Protein AF-A0A1B7TES8-F1 (afdb_monomer)

Solvent-accessible surface area (backbone atoms only — not comparable to full-atom values): 41054 Å² total; per-residue (Å²): 135,92,71,87,76,66,84,85,71,64,85,76,78,82,78,62,68,74,73,67,55,75,81,80,82,61,78,81,83,40,52,77,51,71,81,50,49,72,92,57,89,80,53,61,66,62,55,51,44,50,48,34,42,73,76,54,39,88,82,50,77,78,58,69,74,48,44,37,66,62,49,51,51,50,48,39,70,66,60,83,49,76,88,67,49,51,67,64,55,52,52,52,48,52,53,53,49,53,56,48,54,59,27,48,58,93,86,58,64,58,62,75,69,38,67,64,38,57,58,47,51,33,39,43,52,50,43,51,54,49,50,39,36,50,53,43,53,55,55,58,73,42,90,87,52,49,70,68,55,39,37,50,34,32,33,50,35,43,14,48,44,46,47,54,58,76,42,32,70,76,53,50,47,98,79,63,83,82,60,60,67,69,74,36,67,71,45,42,55,48,51,35,49,51,40,49,40,54,32,46,45,44,50,51,50,53,53,61,65,69,30,84,85,47,90,75,62,32,59,60,51,12,16,36,26,36,35,44,15,55,64,56,62,38,57,68,62,52,50,52,48,54,50,50,53,50,52,53,44,63,75,52,58,90,49,80,72,67,78,66,37,69,75,60,61,50,47,59,51,48,50,53,51,50,45,54,51,44,26,56,48,24,42,53,50,14,51,52,26,41,34,48,26,33,44,73,75,64,72,36,54,15,63,38,48,26,54,48,51,28,35,70,76,61,54,87,73,58,77,90,39,70,62,54,46,50,50,52,53,51,51,53,50,52,43,53,52,45,48,51,47,20,77,76,74,66,69,54,73,63,67,78,87,62,70,60,43,62,62,55,45,64,77,70,53,65,66,40,87,84,80,78,62,66,59,47,66,63,61,54,47,56,55,76,71,33,67,68,60,45,53,48,50,45,59,49,39,68,85,54,57,37,42,70,54,53,57,55,47,51,50,48,53,49,56,50,51,53,51,42,48,54,54,50,51,50,52,53,49,56,46,48,52,50,52,48,54,38,59,76,67,38,45,68,68,68,47,38,88,85,53,72,72,89,56,102,63,79,81,62,59,65,58,58,22,45,61,45,69,73,38,93,63,59,53,55,73,59,53,48,53,52,52,54,49,54,50,53,55,51,52,62,72,52,68,80,56,85,48,74,70,38,46,51,51,46,51,53,48,55,53,50,55,54,49,54,52,52,55,56,50,62,44,57,78,34,41,70,49,43,57,34,42,68,34,60,76,60,38,50,55,53,50,53,63,46,54,71,71,60,61,94,76,90,80,86,91,76,95,69,88,62,81,57,57,63,53,37,53,52,50,40,56,53,50,52,50,51,53,49,51,48,51,55,50,54,55,52,52,56,65,64,38,91,88,64,76,51,76,69,57,52,54,49,50,50,53,54,52,51,50,54,54,74,75,42,90,50,68,69,64,42,52,53,49,45,52,52,52,53,47,62,76,44,38,67,63,54,51,52,50,54,51,47,55,51,50,48,54,53,52,50,55,52,48,55,51,49,51,52,53,51,53,62,59,58,69,76,76,75,85,83,86,73,90,80,49,53,72,58,51,50,50,53,48,49,48,51,53,22,51,52,44,50,52,53,43,50,54,54,50,53,51,53,54,49,50,53,54,54,48,64,68,46,44,80,78,73,107

Structure (mmCIF, N/CA/C/O backbone):
data_AF-A0A1B7TES8-F1
#
_entry.id   AF-A0A1B7TES8-F1
#
loop_
_atom_site.group_PDB
_atom_site.id
_atom_site.type_symbol
_atom_site.label_atom_id
_atom_site.label_alt_id
_atom_site.label_comp_id
_atom_site.label_asym_id
_atom_site.label_entity_id
_atom_site.label_seq_id
_atom_site.pdbx_PDB_ins_code
_atom_site.Cartn_x
_atom_site.Cartn_y
_atom_site.Cartn_z
_atom_site.occupancy
_atom_site.B_iso_or_equiv
_atom_site.auth_seq_id
_atom_site.auth_comp_id
_atom_site.auth_asym_id
_atom_site.auth_atom_id
_atom_site.pdbx_PDB_model_num
ATOM 1 N N . MET A 1 1 ? 33.633 39.634 -35.019 1.00 34.09 1 MET A N 1
ATOM 2 C CA . MET A 1 1 ? 33.497 39.449 -36.475 1.00 34.09 1 MET A CA 1
ATOM 3 C C . MET A 1 1 ? 32.584 38.264 -36.658 1.00 34.09 1 MET A C 1
ATOM 5 O O . MET A 1 1 ? 33.032 37.128 -36.589 1.00 34.09 1 MET A O 1
ATOM 9 N N . ASP A 1 2 ? 31.298 38.574 -36.759 1.00 34.75 2 ASP A N 1
ATOM 10 C CA . ASP A 1 2 ? 30.252 37.654 -37.170 1.00 34.75 2 ASP A CA 1
ATOM 11 C C . ASP A 1 2 ? 30.503 37.280 -38.630 1.00 34.75 2 ASP A C 1
ATOM 13 O O . ASP A 1 2 ? 30.483 38.150 -39.497 1.00 34.75 2 ASP A O 1
ATOM 17 N N . ASN A 1 3 ? 30.805 36.011 -38.885 1.00 27.78 3 ASN A N 1
ATOM 18 C CA . ASN A 1 3 ? 30.785 35.420 -40.216 1.00 27.78 3 ASN A CA 1
ATOM 19 C C . ASN A 1 3 ? 30.433 33.936 -40.077 1.00 27.78 3 ASN A C 1
ATOM 21 O O . ASN A 1 3 ? 31.272 33.111 -39.733 1.00 27.78 3 ASN A O 1
ATOM 25 N N . ILE A 1 4 ? 29.144 33.659 -40.273 1.00 34.12 4 ILE A N 1
ATOM 26 C CA . ILE A 1 4 ? 28.630 32.699 -41.257 1.00 34.12 4 ILE A CA 1
ATOM 27 C C . ILE A 1 4 ? 29.514 31.451 -41.422 1.00 34.12 4 ILE A C 1
ATOM 29 O O . ILE A 1 4 ? 30.355 31.367 -42.314 1.00 34.12 4 ILE A O 1
ATOM 33 N N . LEU A 1 5 ? 29.260 30.453 -40.580 1.00 29.84 5 LEU A N 1
ATOM 34 C CA . LEU A 1 5 ? 29.119 29.091 -41.077 1.00 29.84 5 LEU A CA 1
ATOM 35 C C . LEU A 1 5 ? 27.615 28.884 -41.227 1.00 29.84 5 LEU A C 1
ATOM 37 O O . LEU A 1 5 ? 26.890 28.942 -40.236 1.00 29.84 5 LEU A O 1
ATOM 41 N N . ASP A 1 6 ? 27.160 28.746 -42.469 1.00 32.66 6 ASP A N 1
ATOM 42 C CA . ASP A 1 6 ? 25.782 28.398 -42.797 1.00 32.66 6 ASP A CA 1
ATOM 43 C C . ASP A 1 6 ? 25.320 27.205 -41.947 1.00 32.66 6 ASP A C 1
ATOM 45 O O . ASP A 1 6 ? 25.925 26.128 -41.982 1.00 32.66 6 ASP A O 1
ATOM 49 N N . ASP A 1 7 ? 24.207 27.384 -41.231 1.00 36.84 7 ASP A N 1
ATOM 50 C CA . ASP A 1 7 ? 23.486 26.323 -40.512 1.00 36.84 7 ASP A CA 1
ATOM 51 C C . ASP A 1 7 ? 23.050 25.163 -41.449 1.00 36.84 7 ASP A C 1
ATOM 53 O O . ASP A 1 7 ? 22.621 24.112 -40.978 1.00 36.84 7 ASP A O 1
ATOM 57 N N . GLU A 1 8 ? 23.192 25.308 -42.774 1.00 32.81 8 GLU A N 1
ATOM 58 C CA . GLU A 1 8 ? 22.795 24.321 -43.789 1.00 32.81 8 GLU A CA 1
ATOM 59 C C . GLU A 1 8 ? 23.823 23.198 -44.052 1.00 32.81 8 GLU A C 1
ATOM 61 O O . GLU A 1 8 ? 23.482 22.215 -44.706 1.00 32.81 8 GLU A O 1
ATOM 66 N N . ASN A 1 9 ? 25.051 23.277 -43.516 1.00 38.53 9 ASN A N 1
ATOM 67 C CA . ASN A 1 9 ? 26.068 22.210 -43.638 1.00 38.53 9 ASN A CA 1
ATOM 68 C C . ASN A 1 9 ? 26.346 21.462 -42.322 1.00 38.53 9 ASN A C 1
ATOM 70 O O . ASN A 1 9 ? 27.368 20.783 -42.180 1.00 38.53 9 ASN A O 1
ATOM 74 N N . LEU A 1 10 ? 25.440 21.549 -41.346 1.00 48.38 10 LEU A N 1
ATOM 75 C CA . LEU A 1 10 ? 25.469 20.659 -40.190 1.00 48.38 10 LEU A CA 1
ATOM 76 C C . LEU A 1 10 ? 25.347 19.210 -40.679 1.00 48.38 10 LEU A C 1
ATOM 78 O O . LEU A 1 10 ? 24.405 18.860 -41.383 1.00 48.38 10 LEU A O 1
ATOM 82 N N . ILE A 1 11 ? 26.320 18.367 -40.317 1.00 52.12 11 ILE A N 1
ATOM 83 C CA . ILE A 1 11 ? 26.321 16.930 -40.612 1.00 52.12 11 ILE A CA 1
ATOM 84 C C . ILE A 1 11 ? 25.065 16.325 -39.964 1.00 52.12 11 ILE A C 1
ATOM 86 O O . ILE A 1 11 ? 25.053 15.978 -38.780 1.00 52.12 11 ILE A O 1
ATOM 90 N N . GLU A 1 12 ? 23.972 16.251 -40.723 1.00 53.84 12 GLU A N 1
ATOM 91 C CA . GLU A 1 12 ? 22.718 15.689 -40.243 1.00 53.84 12 GLU A CA 1
ATOM 92 C C . GLU A 1 12 ? 22.867 14.174 -40.126 1.00 53.84 12 GLU A C 1
ATOM 94 O O . GLU A 1 12 ? 22.987 13.436 -41.113 1.00 53.84 12 GLU A O 1
ATOM 99 N N . LEU A 1 13 ? 22.833 13.690 -38.886 1.00 55.66 13 LEU A N 1
ATOM 100 C CA . LEU A 1 13 ? 22.710 12.270 -38.626 1.00 55.66 13 LEU A CA 1
ATOM 101 C C . LEU A 1 13 ? 21.292 11.837 -39.001 1.00 55.66 13 LEU A C 1
ATOM 103 O O . LEU A 1 13 ? 20.341 12.056 -38.251 1.00 55.66 13 LEU A O 1
ATOM 107 N N . LYS A 1 14 ? 21.140 11.209 -40.168 1.00 58.28 14 LYS A N 1
ATOM 108 C CA . LYS A 1 14 ? 19.903 10.501 -40.509 1.00 58.28 14 LYS A CA 1
ATOM 109 C C . LYS A 1 14 ? 19.764 9.306 -39.582 1.00 58.28 14 LYS A C 1
ATOM 111 O O . LYS A 1 14 ? 20.496 8.328 -39.729 1.00 58.28 14 LYS A O 1
ATOM 116 N N . ILE A 1 15 ? 18.851 9.422 -38.624 1.00 57.47 15 ILE A N 1
ATOM 117 C CA . ILE A 1 15 ? 18.601 8.369 -37.652 1.00 57.47 15 ILE A CA 1
ATOM 118 C C . ILE A 1 15 ? 17.765 7.272 -38.318 1.00 57.47 15 ILE A C 1
ATOM 120 O O . ILE A 1 15 ? 16.721 7.590 -38.886 1.00 57.47 15 ILE A O 1
ATOM 124 N N . PRO A 1 16 ? 18.218 6.012 -38.293 1.00 54.25 16 PRO A N 1
ATOM 125 C CA . PRO A 1 16 ? 17.498 4.890 -38.878 1.00 54.25 16 PRO A CA 1
ATOM 126 C C . PRO A 1 16 ? 16.194 4.529 -38.142 1.00 54.25 16 PRO A C 1
ATOM 128 O O . PRO A 1 16 ? 16.016 4.870 -36.970 1.00 54.25 16 PRO A O 1
ATOM 131 N N . ASP A 1 17 ? 15.301 3.789 -38.805 1.00 56.22 17 ASP A N 1
ATOM 132 C CA . ASP A 1 17 ? 13.969 3.455 -38.281 1.00 56.22 17 ASP A CA 1
ATOM 133 C C . ASP A 1 17 ? 13.992 2.321 -37.233 1.00 56.22 17 ASP A C 1
ATOM 135 O O . ASP A 1 17 ? 13.194 2.351 -36.288 1.00 56.22 17 ASP A O 1
ATOM 139 N N . VAL A 1 18 ? 14.919 1.347 -37.313 1.00 56.44 18 VAL A N 1
ATOM 140 C CA . VAL A 1 18 ? 14.967 0.213 -36.351 1.00 56.44 18 VAL A CA 1
ATOM 141 C C . VAL A 1 18 ? 15.334 0.678 -34.937 1.00 56.44 18 VAL A C 1
ATOM 143 O O . VAL A 1 18 ? 14.870 0.101 -33.949 1.00 56.44 18 VAL A O 1
ATOM 146 N N . ALA A 1 19 ? 16.073 1.784 -34.816 1.00 60.19 19 ALA A N 1
ATOM 147 C CA . ALA A 1 19 ? 16.393 2.434 -33.545 1.00 60.19 19 ALA A CA 1
ATOM 148 C C . ALA A 1 19 ? 15.153 2.759 -32.704 1.00 60.19 19 ALA A C 1
ATOM 150 O O . ALA A 1 19 ? 15.175 2.640 -31.478 1.00 60.19 19 ALA A O 1
ATOM 151 N N . TYR A 1 20 ? 14.057 3.114 -33.375 1.00 67.75 20 TYR A N 1
ATOM 152 C CA . TYR A 1 20 ? 12.813 3.557 -32.759 1.00 67.75 20 TYR A CA 1
ATOM 153 C C . TYR A 1 20 ? 11.679 2.538 -32.857 1.00 67.75 20 TYR A C 1
ATOM 155 O O . TYR A 1 20 ? 10.581 2.803 -32.359 1.00 67.75 20 TYR A O 1
ATOM 163 N N . LYS A 1 21 ? 11.925 1.367 -33.464 1.00 79.38 21 LYS A N 1
ATOM 164 C CA . LYS A 1 21 ? 10.984 0.247 -33.405 1.00 79.38 21 LYS A CA 1
ATOM 165 C C . LYS A 1 21 ? 10.832 -0.153 -31.937 1.00 79.38 21 LYS A C 1
ATOM 167 O O . LYS A 1 21 ? 11.808 -0.534 -31.288 1.00 79.38 21 LYS A O 1
ATOM 172 N N . ILE A 1 22 ? 9.619 -0.022 -31.406 1.00 83.81 22 ILE A N 1
ATOM 173 C CA . ILE A 1 22 ? 9.280 -0.506 -30.065 1.00 83.81 22 ILE A CA 1
ATOM 174 C C . ILE A 1 22 ? 9.494 -2.021 -30.048 1.00 83.81 22 ILE A C 1
ATOM 176 O O . ILE A 1 22 ? 9.061 -2.717 -30.969 1.00 83.81 22 ILE A O 1
ATOM 180 N N . LEU A 1 23 ? 10.173 -2.528 -29.017 1.00 85.56 23 LEU A N 1
ATOM 181 C CA . LEU A 1 23 ? 10.347 -3.967 -28.841 1.00 85.56 23 LEU A CA 1
ATOM 182 C C . LEU A 1 23 ? 8.972 -4.596 -28.644 1.00 85.56 23 LEU A C 1
ATOM 184 O O . LEU A 1 23 ? 8.277 -4.239 -27.707 1.00 85.56 23 LEU A O 1
ATOM 188 N N . ASN A 1 24 ? 8.562 -5.537 -29.487 1.00 81.19 24 ASN A N 1
ATOM 189 C CA . ASN A 1 24 ? 7.365 -6.303 -29.176 1.00 81.19 24 ASN A CA 1
ATOM 190 C C . ASN A 1 24 ? 7.710 -7.301 -28.066 1.00 81.19 24 ASN A C 1
ATOM 192 O O . ASN A 1 24 ? 8.562 -8.167 -28.236 1.00 81.19 24 ASN A O 1
ATOM 196 N N . LEU A 1 25 ? 7.071 -7.166 -26.905 1.00 78.44 25 LEU A N 1
ATOM 197 C CA . LEU A 1 25 ? 7.266 -8.090 -25.785 1.00 78.44 25 LEU A CA 1
ATOM 198 C C . LEU A 1 25 ? 6.390 -9.346 -25.902 1.00 78.44 25 LEU A C 1
ATOM 200 O O . LEU A 1 25 ? 6.527 -10.254 -25.082 1.00 78.44 25 LEU A O 1
ATOM 204 N N . HIS A 1 26 ? 5.488 -9.395 -26.891 1.00 70.31 26 HIS A N 1
ATOM 205 C CA . HIS A 1 26 ? 4.545 -10.485 -27.157 1.00 70.31 26 HIS A CA 1
ATOM 206 C C . HIS A 1 26 ? 3.769 -10.923 -25.909 1.00 70.31 26 HIS A C 1
ATOM 208 O O . HIS A 1 26 ? 3.581 -12.107 -25.645 1.00 70.31 26 HIS A O 1
ATOM 214 N N . LEU A 1 27 ? 3.269 -9.954 -25.137 1.00 71.62 27 LEU A N 1
ATOM 215 C CA . LEU A 1 27 ? 2.466 -10.205 -23.932 1.00 71.62 27 LEU A CA 1
ATOM 216 C C . LEU A 1 27 ? 1.125 -10.905 -24.242 1.00 71.62 27 LEU A C 1
ATOM 218 O O . LEU A 1 27 ? 0.471 -11.428 -23.341 1.00 71.62 27 LEU A O 1
ATOM 222 N N . ASN A 1 28 ? 0.689 -10.908 -25.509 1.00 60.72 28 ASN A N 1
ATOM 223 C CA . ASN A 1 28 ? -0.565 -11.519 -25.966 1.00 60.72 28 ASN A CA 1
ATOM 224 C C . ASN A 1 28 ? -0.476 -13.024 -26.236 1.00 60.72 28 ASN A C 1
ATOM 226 O O . ASN A 1 28 ? -1.472 -13.710 -26.034 1.00 60.72 28 ASN A O 1
ATOM 230 N N . ASN A 1 29 ? 0.690 -13.524 -26.650 1.00 52.72 29 ASN A N 1
ATOM 231 C CA . ASN A 1 29 ? 0.851 -14.889 -27.170 1.00 52.72 29 ASN A CA 1
ATOM 232 C C . ASN A 1 29 ? 1.167 -15.922 -26.086 1.00 52.72 29 ASN A C 1
ATOM 234 O O . ASN A 1 29 ? 1.474 -17.068 -26.395 1.00 52.72 29 ASN A O 1
ATOM 238 N N . ILE A 1 30 ? 1.144 -15.507 -24.825 1.00 53.12 30 ILE A N 1
ATOM 239 C CA . ILE A 1 30 ? 1.597 -16.327 -23.713 1.00 53.12 30 ILE A CA 1
ATOM 240 C C . ILE A 1 30 ? 0.442 -16.495 -22.750 1.00 53.12 30 ILE A C 1
ATOM 242 O O . ILE A 1 30 ? -0.219 -15.525 -22.371 1.00 53.12 30 ILE A O 1
ATOM 246 N N . SER A 1 31 ? 0.232 -17.734 -22.320 1.00 53.59 31 SER A N 1
ATOM 247 C CA . SER A 1 31 ? -0.718 -18.152 -21.285 1.00 53.59 31 SER A CA 1
ATOM 248 C C . SER A 1 31 ? -0.353 -17.612 -19.892 1.00 53.59 31 SER A C 1
ATOM 250 O O . SER A 1 31 ? -0.863 -18.120 -18.900 1.00 53.59 31 SER A O 1
ATOM 252 N N . ASP A 1 32 ? 0.478 -16.563 -19.817 1.00 51.84 32 ASP A N 1
ATOM 253 C CA . ASP A 1 32 ? 0.922 -15.856 -18.609 1.00 51.84 32 ASP A CA 1
ATOM 254 C C . ASP A 1 32 ? -0.271 -15.460 -17.718 1.00 51.84 32 ASP A C 1
ATOM 256 O O . ASP A 1 32 ? -0.169 -15.486 -16.495 1.00 51.84 32 ASP A O 1
ATOM 260 N N . LEU A 1 33 ? -1.415 -15.148 -18.342 1.00 50.88 33 LEU A N 1
ATOM 261 C CA . LEU A 1 33 ? -2.668 -14.824 -17.663 1.00 50.88 33 LEU A CA 1
ATOM 262 C C . LEU A 1 33 ? -3.590 -16.034 -17.469 1.00 50.88 33 LEU A C 1
ATOM 264 O O . LEU A 1 33 ? -4.298 -16.054 -16.479 1.00 50.88 33 LEU A O 1
ATOM 268 N N . LYS A 1 34 ? -3.564 -17.075 -18.315 1.00 53.22 34 LYS A N 1
ATOM 269 C CA . LYS A 1 34 ? -4.495 -18.222 -18.191 1.00 53.22 34 LYS A CA 1
ATOM 270 C C . LYS A 1 34 ? -4.326 -19.005 -16.885 1.00 53.22 34 LYS A C 1
ATOM 272 O O . LYS A 1 34 ? -5.277 -19.601 -16.405 1.00 53.22 34 LYS A O 1
ATOM 277 N N . SER A 1 35 ? -3.122 -19.022 -16.309 1.00 47.50 35 SER A N 1
ATOM 278 C CA . SER A 1 35 ? -2.861 -19.672 -15.014 1.00 47.50 35 SER A CA 1
ATOM 279 C C . SER A 1 35 ? -3.244 -18.818 -13.798 1.00 47.50 35 SER A C 1
ATOM 281 O O . SER A 1 35 ? -3.227 -19.326 -12.679 1.00 47.50 35 SER A O 1
ATOM 283 N N . VAL A 1 36 ? -3.519 -17.524 -14.010 1.00 51.97 36 VAL A N 1
ATOM 284 C CA . VAL A 1 36 ? -3.833 -16.514 -12.978 1.00 51.97 36 VAL A CA 1
ATOM 285 C C . VAL A 1 36 ? -5.221 -15.891 -13.197 1.00 51.97 36 VAL A C 1
ATOM 287 O O . VAL A 1 36 ? -5.702 -15.158 -12.338 1.00 51.97 36 VAL A O 1
ATOM 290 N N . GLU A 1 37 ? -5.882 -16.194 -14.322 1.00 57.31 37 GLU A N 1
ATOM 291 C CA . GLU A 1 37 ? -7.272 -15.841 -14.588 1.00 57.31 37 GLU A CA 1
ATOM 292 C C . GLU A 1 37 ? -8.104 -16.307 -13.390 1.00 57.31 37 GLU A C 1
ATOM 294 O O . GLU A 1 37 ? -7.941 -17.451 -12.946 1.00 57.31 37 GLU A O 1
ATOM 299 N N . PRO A 1 38 ? -8.950 -15.432 -12.818 1.00 54.41 38 PRO A N 1
ATOM 300 C CA . PRO A 1 38 ? -9.814 -15.821 -11.719 1.00 54.41 38 PRO A CA 1
ATOM 301 C C . PRO A 1 38 ? -10.586 -17.081 -12.124 1.00 54.41 38 PRO A C 1
ATOM 303 O O . PRO A 1 38 ? -11.361 -17.052 -13.078 1.00 54.41 38 PRO A O 1
ATOM 306 N N . TYR A 1 39 ? -10.337 -18.193 -11.423 1.00 46.66 39 TYR A N 1
ATOM 307 C CA . TYR A 1 39 ? -10.831 -19.530 -11.783 1.00 46.66 39 TYR A CA 1
ATOM 308 C C . TYR A 1 39 ? -12.368 -19.611 -11.863 1.00 46.66 39 TYR A C 1
ATOM 310 O O . TYR A 1 39 ? -12.900 -20.546 -12.457 1.00 46.66 39 TYR A O 1
ATOM 318 N N . GLU A 1 40 ? -13.087 -18.632 -11.301 1.00 55.22 40 GLU A N 1
ATOM 319 C CA . GLU A 1 40 ? -14.542 -18.519 -11.352 1.00 55.22 40 GLU A CA 1
ATOM 320 C C . GLU A 1 40 ? -14.981 -17.045 -11.420 1.00 55.22 40 GLU A C 1
ATOM 322 O O . GLU A 1 40 ? -14.366 -16.168 -10.807 1.00 55.22 40 GLU A O 1
ATOM 327 N N . HIS A 1 41 ? -16.087 -16.764 -12.122 1.00 61.78 41 HIS A N 1
ATOM 328 C CA . HIS A 1 41 ? -16.763 -15.466 -12.040 1.00 61.78 41 HIS A CA 1
ATOM 329 C C . HIS A 1 41 ? -17.135 -15.168 -10.582 1.00 61.78 41 HIS A C 1
ATOM 331 O O . HIS A 1 41 ? -18.012 -15.817 -9.999 1.00 61.78 41 HIS A O 1
ATOM 337 N N . LEU A 1 42 ? -16.509 -14.144 -10.003 1.00 68.88 42 LEU A N 1
ATOM 338 C CA . LEU A 1 42 ? -16.789 -13.738 -8.636 1.00 68.88 42 LEU A CA 1
ATOM 339 C C . LEU A 1 42 ? -18.171 -13.102 -8.551 1.00 68.88 42 LEU A C 1
ATOM 341 O O . LEU A 1 42 ? -18.514 -12.145 -9.244 1.00 68.88 42 LEU A O 1
ATOM 345 N N . SER A 1 43 ? -18.984 -13.626 -7.643 1.00 75.88 43 SER A N 1
ATOM 346 C CA . SER A 1 43 ? -20.276 -13.039 -7.324 1.00 75.88 43 SER A CA 1
ATOM 347 C C . SER A 1 43 ? -20.136 -12.166 -6.079 1.00 75.88 43 SER A C 1
ATOM 349 O O . SER A 1 43 ? -20.478 -12.618 -4.983 1.00 75.88 43 SER A O 1
ATOM 351 N N . TRP A 1 44 ? -19.727 -10.904 -6.250 1.00 78.62 44 TRP A N 1
ATOM 352 C CA . TRP A 1 44 ? -19.570 -9.921 -5.162 1.00 78.62 44 TRP A 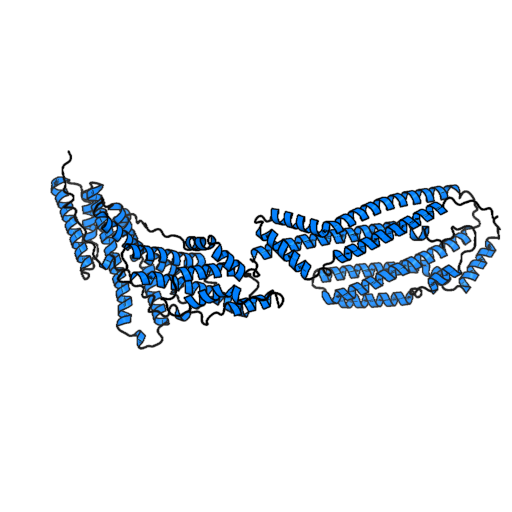CA 1
ATOM 353 C C . TRP A 1 44 ? -20.759 -9.878 -4.195 1.00 78.62 44 TRP A C 1
ATOM 355 O O . TRP A 1 44 ? -20.574 -9.893 -2.979 1.00 78.62 44 TRP A O 1
ATOM 365 N N . TYR A 1 45 ? -21.989 -9.960 -4.713 1.00 83.06 45 TYR A N 1
ATOM 366 C CA . TYR A 1 45 ? -23.188 -10.042 -3.875 1.00 83.06 45 TYR A CA 1
ATOM 367 C C . TYR A 1 45 ? -23.222 -11.279 -2.960 1.00 83.06 45 TYR A C 1
ATOM 369 O O . TYR A 1 45 ? -23.570 -11.166 -1.790 1.00 83.06 45 TYR A O 1
ATOM 377 N N . LYS A 1 46 ? -22.870 -12.471 -3.463 1.00 79.50 46 LYS A N 1
ATOM 378 C CA . LYS A 1 46 ? -22.867 -13.710 -2.661 1.00 79.50 46 LYS A CA 1
ATOM 379 C C . LYS A 1 46 ? -21.779 -13.657 -1.594 1.00 79.50 46 LYS A C 1
ATOM 381 O O . LYS A 1 46 ? -22.040 -14.047 -0.459 1.00 79.50 46 LYS A O 1
ATOM 386 N N . ILE A 1 47 ? -20.602 -13.158 -1.968 1.00 76.44 47 ILE A N 1
ATOM 387 C CA . ILE A 1 47 ? -19.439 -13.013 -1.088 1.00 76.44 47 ILE A CA 1
ATOM 388 C C . ILE A 1 47 ? -19.782 -12.088 0.078 1.00 76.44 47 ILE A C 1
ATOM 390 O O . ILE A 1 47 ? -19.723 -12.494 1.238 1.00 76.44 47 ILE A O 1
ATOM 394 N N . LEU A 1 48 ? -20.229 -10.869 -0.221 1.00 78.25 48 LEU A N 1
ATOM 395 C CA . LEU A 1 48 ? -20.523 -9.882 0.810 1.00 78.25 48 LEU A CA 1
ATOM 396 C C . LEU A 1 48 ? -21.769 -10.270 1.612 1.00 78.25 48 LEU A C 1
ATOM 398 O O . LEU A 1 48 ? -21.761 -10.160 2.830 1.00 78.25 48 LEU A O 1
ATOM 402 N N . LYS A 1 49 ? -22.796 -10.868 0.997 1.00 79.56 49 LYS A N 1
ATOM 403 C CA . LYS A 1 49 ? -23.930 -11.428 1.752 1.00 79.56 49 LYS A CA 1
ATOM 404 C C . LYS A 1 49 ? -23.488 -12.494 2.759 1.00 79.56 49 LYS A C 1
ATOM 406 O O . LYS A 1 49 ? -24.032 -12.557 3.860 1.00 79.56 49 LYS A O 1
ATOM 411 N N . HIS A 1 50 ? -22.531 -13.345 2.390 1.00 75.50 50 HIS A N 1
ATOM 412 C CA . HIS A 1 50 ? -21.985 -14.348 3.300 1.00 75.50 50 HIS A CA 1
ATOM 413 C C . HIS A 1 50 ? -21.203 -13.702 4.448 1.00 75.50 50 HIS A C 1
ATOM 415 O O . HIS A 1 50 ? -21.416 -14.082 5.598 1.00 75.50 50 HIS A O 1
ATOM 421 N N . TYR A 1 51 ? -20.381 -12.689 4.154 1.00 75.06 51 TYR A N 1
ATOM 422 C CA . TYR A 1 51 ? -19.686 -11.895 5.169 1.00 75.06 51 TYR A CA 1
ATOM 423 C C . TYR A 1 51 ? -20.656 -11.270 6.175 1.00 75.06 51 TYR A C 1
ATOM 425 O O . TYR A 1 51 ? -20.455 -11.409 7.380 1.00 75.06 51 TYR A O 1
ATOM 433 N N . TYR A 1 52 ? -21.735 -10.650 5.690 1.00 74.25 52 TYR A N 1
ATOM 434 C CA . TYR A 1 52 ? -22.746 -10.043 6.551 1.00 74.25 52 TYR A CA 1
ATOM 435 C C . TYR A 1 52 ? -23.415 -11.075 7.456 1.00 74.25 52 TYR A C 1
ATOM 437 O O . TYR A 1 52 ? -23.539 -10.857 8.654 1.00 74.25 52 TYR A O 1
ATOM 445 N N . LYS A 1 53 ? -23.772 -12.238 6.900 1.00 73.88 53 LYS A N 1
ATOM 446 C CA . LYS A 1 53 ? -24.383 -13.320 7.676 1.00 73.88 53 LYS A CA 1
ATOM 447 C C . LYS A 1 53 ? -23.452 -13.857 8.770 1.00 73.88 53 LYS A C 1
ATOM 449 O O . LYS A 1 53 ? -23.931 -14.212 9.839 1.00 73.88 53 LYS A O 1
ATOM 454 N N . ILE A 1 54 ? -22.148 -13.952 8.498 1.00 69.44 54 ILE A N 1
ATOM 455 C CA . ILE A 1 54 ? -21.165 -14.441 9.477 1.00 69.44 54 ILE A CA 1
ATOM 456 C C . ILE A 1 54 ? -20.947 -13.424 10.600 1.00 69.44 54 ILE A C 1
ATOM 458 O O . ILE A 1 54 ? -20.921 -13.820 11.759 1.00 69.44 54 ILE A O 1
ATOM 462 N N . ASN A 1 55 ? -20.773 -12.143 10.266 1.00 66.44 55 ASN A N 1
ATOM 463 C CA . ASN A 1 55 ? -20.341 -11.135 11.241 1.00 66.44 55 ASN A CA 1
ATOM 464 C C . ASN A 1 55 ? -21.500 -10.417 11.938 1.00 66.44 55 ASN A C 1
ATOM 466 O O . ASN A 1 55 ? -21.350 -10.012 13.084 1.00 66.44 55 ASN A O 1
ATOM 470 N N . TYR A 1 56 ? -22.651 -10.287 11.276 1.00 68.38 56 TYR A N 1
ATOM 471 C CA . TYR A 1 56 ? -23.805 -9.545 11.790 1.00 68.38 56 TYR A CA 1
ATOM 472 C C . TYR A 1 56 ? -25.070 -10.409 11.949 1.00 68.38 56 TYR A C 1
ATOM 474 O O . TYR A 1 56 ? -26.075 -9.935 12.466 1.00 68.38 56 TYR A O 1
ATOM 482 N N . GLY A 1 57 ? -25.060 -11.682 11.536 1.00 65.12 57 GLY A N 1
ATOM 483 C CA . GLY A 1 57 ? -26.231 -12.560 11.640 1.00 65.12 57 GLY A CA 1
ATOM 484 C C . GLY A 1 57 ? -27.383 -12.155 10.707 1.00 65.12 57 GLY A C 1
ATOM 485 O O . GLY A 1 57 ? -27.157 -11.718 9.580 1.00 65.12 57 GLY A O 1
ATOM 486 N N . ASP A 1 58 ? -28.630 -12.341 11.155 1.00 71.88 58 ASP A N 1
ATOM 487 C CA . ASP A 1 58 ? -29.840 -12.020 10.373 1.00 71.88 58 ASP A CA 1
ATOM 488 C C . ASP A 1 58 ? -30.365 -10.584 10.595 1.00 71.88 58 ASP A C 1
ATOM 490 O O . ASP A 1 58 ? -31.323 -10.179 9.928 1.00 71.88 58 ASP A O 1
ATOM 494 N N . SER A 1 59 ? -29.753 -9.815 11.507 1.00 59.09 59 SER A N 1
ATOM 495 C CA . SER A 1 59 ? -30.172 -8.446 11.852 1.00 59.09 59 SER A CA 1
ATOM 496 C C . SER A 1 59 ? -29.842 -7.432 10.752 1.00 59.09 59 SER A C 1
ATOM 498 O O . SER A 1 59 ? -30.639 -6.537 10.481 1.00 59.09 59 SER A O 1
ATOM 500 N N . LEU A 1 60 ? -28.711 -7.607 10.060 1.00 67.44 60 LEU A N 1
ATOM 501 C CA . LEU A 1 60 ? -28.252 -6.737 8.975 1.00 67.44 60 LEU A CA 1
ATOM 502 C C . LEU A 1 60 ? -28.278 -7.483 7.637 1.00 67.44 60 LEU A C 1
ATOM 504 O O . LEU A 1 60 ? -27.548 -8.452 7.416 1.00 67.44 60 LEU A O 1
ATOM 508 N N . LYS A 1 61 ? -29.122 -7.016 6.709 1.00 71.00 61 LYS A N 1
ATOM 509 C CA . LYS A 1 61 ? -29.269 -7.605 5.370 1.00 71.00 61 LYS A CA 1
ATOM 510 C C . LYS A 1 61 ? -28.666 -6.703 4.307 1.00 71.00 61 LYS A C 1
ATOM 512 O O . LYS A 1 61 ? -29.122 -5.587 4.100 1.00 71.00 61 LYS A O 1
ATOM 517 N N . LEU A 1 62 ? -27.712 -7.254 3.564 1.00 79.19 62 LEU A N 1
ATOM 518 C CA . LEU A 1 62 ? -27.172 -6.619 2.370 1.00 79.19 62 LEU A CA 1
ATOM 519 C C . LEU A 1 62 ? -28.232 -6.548 1.256 1.00 79.19 62 LEU A C 1
ATOM 521 O O . LEU A 1 62 ? -28.700 -7.595 0.777 1.00 79.19 62 LEU A O 1
ATOM 525 N N . GLN A 1 63 ? -28.570 -5.338 0.803 1.00 81.75 63 GLN A N 1
ATOM 526 C CA . GLN A 1 63 ? -29.438 -5.155 -0.359 1.00 81.75 63 GLN A CA 1
ATOM 527 C C . GLN A 1 63 ? -28.660 -5.412 -1.651 1.00 81.75 63 GLN A C 1
ATOM 529 O O . GLN A 1 63 ? -27.468 -5.130 -1.768 1.00 81.75 63 GLN A O 1
ATOM 534 N N . LYS A 1 64 ? -29.341 -5.974 -2.654 1.00 82.19 64 LYS A N 1
ATOM 535 C CA . LYS A 1 64 ? -28.725 -6.197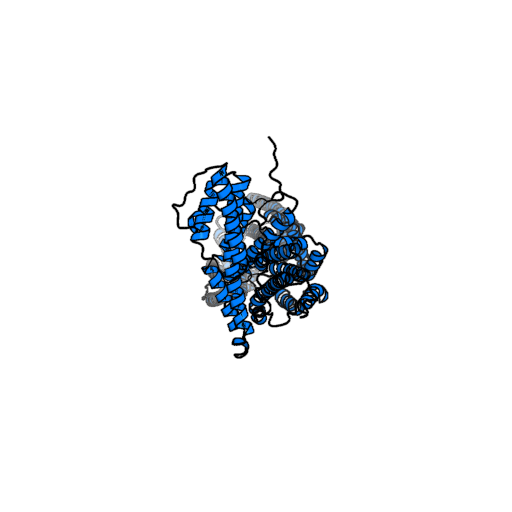 -3.973 1.00 82.19 64 LYS A CA 1
ATOM 536 C C . LYS A 1 64 ? -28.359 -4.885 -4.660 1.00 82.19 64 LYS A C 1
ATOM 538 O O . LYS A 1 64 ? -27.330 -4.833 -5.326 1.00 82.19 64 LYS A O 1
ATOM 543 N N . ASP A 1 65 ? -29.194 -3.864 -4.491 1.00 84.00 65 ASP A N 1
ATOM 544 C CA . ASP A 1 65 ? -29.025 -2.574 -5.156 1.00 84.00 65 ASP A CA 1
ATOM 545 C C . ASP A 1 65 ? -27.791 -1.820 -4.655 1.00 84.00 65 ASP A C 1
ATOM 547 O O . ASP A 1 65 ? -27.122 -1.171 -5.458 1.00 84.00 65 ASP A O 1
ATOM 551 N N . ASP A 1 66 ? -27.417 -1.997 -3.383 1.00 83.50 66 ASP A N 1
ATOM 552 C CA . ASP A 1 66 ? -26.229 -1.362 -2.807 1.00 83.50 66 ASP A CA 1
ATOM 553 C C . ASP A 1 66 ? -24.954 -1.839 -3.511 1.00 83.50 66 ASP A C 1
ATOM 555 O O . ASP A 1 66 ? -24.096 -1.031 -3.839 1.00 83.50 66 ASP A O 1
ATOM 559 N N . ILE A 1 67 ? -24.849 -3.137 -3.822 1.00 86.88 67 ILE A N 1
ATOM 560 C CA . ILE A 1 67 ? -23.645 -3.768 -4.414 1.00 86.88 67 ILE A CA 1
ATOM 561 C C . ILE A 1 67 ? -23.696 -3.790 -5.948 1.00 86.88 67 ILE A C 1
ATOM 563 O O . ILE A 1 67 ? -22.720 -4.144 -6.624 1.00 86.88 67 ILE A O 1
ATOM 567 N N . LYS A 1 68 ? -24.830 -3.397 -6.530 1.00 87.38 68 LYS A N 1
ATOM 568 C CA . LYS A 1 68 ? -25.038 -3.396 -7.976 1.00 87.38 68 LYS A CA 1
ATOM 569 C C . LYS A 1 68 ? -23.942 -2.641 -8.740 1.00 87.38 68 LYS A C 1
ATOM 571 O O . LYS A 1 68 ? -23.431 -3.225 -9.688 1.00 87.38 68 LYS A O 1
ATOM 576 N N . PRO A 1 69 ? -23.469 -1.446 -8.330 1.00 88.31 69 PRO A N 1
ATOM 577 C CA . PRO A 1 69 ? -22.451 -0.737 -9.105 1.00 88.31 69 PRO A CA 1
ATOM 578 C C . PRO A 1 69 ? -21.097 -1.465 -9.156 1.00 88.31 69 PRO A C 1
AT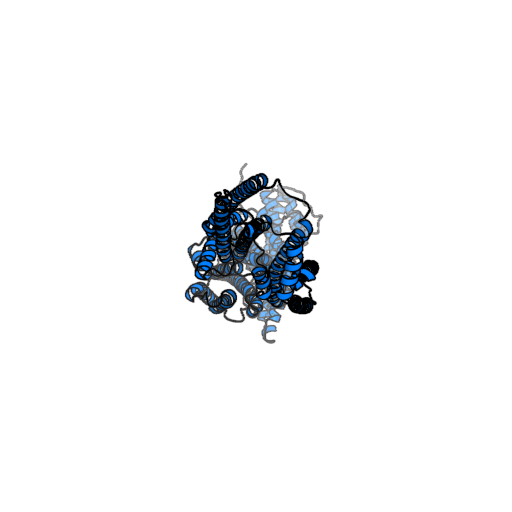OM 580 O O . PRO A 1 69 ? -20.434 -1.431 -10.190 1.00 88.31 69 PRO A O 1
ATOM 583 N N . LEU A 1 70 ? -20.699 -2.156 -8.078 1.00 87.94 70 LEU A N 1
ATOM 584 C CA . LEU A 1 70 ? -19.506 -3.015 -8.072 1.00 87.94 70 LEU A CA 1
ATOM 585 C C . LEU A 1 70 ? -19.706 -4.237 -8.978 1.00 87.94 70 LEU A C 1
ATOM 587 O O . LEU A 1 70 ? -18.811 -4.604 -9.733 1.00 87.94 70 LEU A O 1
ATOM 591 N N . THR A 1 71 ? -20.893 -4.846 -8.931 1.00 86.12 71 THR A N 1
ATOM 592 C CA . THR A 1 71 ? -21.222 -6.030 -9.740 1.00 86.12 71 THR A CA 1
ATOM 593 C C . THR A 1 71 ? -21.298 -5.697 -11.232 1.00 86.12 71 THR A C 1
ATOM 595 O O . THR A 1 71 ? -20.791 -6.459 -12.052 1.00 86.12 71 THR A O 1
ATOM 598 N N . ASP A 1 72 ? -21.881 -4.552 -11.587 1.00 88.06 72 ASP A N 1
ATOM 599 C CA . ASP A 1 72 ? -21.987 -4.060 -12.962 1.00 88.06 72 ASP A CA 1
ATOM 600 C C . ASP A 1 72 ? -20.598 -3.710 -13.515 1.00 88.06 72 ASP A C 1
ATOM 602 O O . ASP A 1 72 ? -20.259 -4.111 -14.628 1.00 88.06 72 ASP A O 1
ATOM 606 N N . LEU A 1 73 ? -19.758 -3.030 -12.720 1.00 88.00 73 LEU A N 1
ATOM 607 C CA . LEU A 1 73 ? -18.375 -2.730 -13.098 1.00 88.00 73 LEU A CA 1
ATOM 608 C C . LEU A 1 73 ? -17.559 -4.012 -13.296 1.00 88.00 73 LEU A C 1
ATOM 610 O O . LEU A 1 73 ? -16.878 -4.143 -14.310 1.00 88.00 73 LEU A O 1
ATOM 614 N N . TYR A 1 74 ? -17.671 -4.970 -12.372 1.00 86.00 74 TYR A N 1
ATOM 615 C CA . TYR A 1 74 ? -17.010 -6.269 -12.483 1.00 86.00 74 TYR A CA 1
ATOM 616 C C . TYR A 1 74 ? -17.480 -7.051 -13.721 1.00 86.00 74 TYR A C 1
ATOM 618 O O . TYR A 1 74 ? -16.673 -7.614 -14.455 1.00 86.00 74 TYR A O 1
ATOM 626 N N . SER A 1 75 ? -18.783 -7.043 -14.006 1.00 83.94 75 SER A N 1
ATOM 627 C CA . SER A 1 75 ? -19.343 -7.710 -15.190 1.00 83.94 75 SER A CA 1
ATOM 628 C C . SER A 1 75 ? -18.875 -7.054 -16.490 1.00 83.94 75 SER A C 1
ATOM 630 O O . SER A 1 75 ? -18.638 -7.747 -17.474 1.00 83.94 75 SER A O 1
ATOM 632 N N . LYS A 1 76 ? -18.700 -5.725 -16.491 1.00 85.38 76 LYS A N 1
ATOM 633 C CA . LYS A 1 76 ? -18.170 -4.963 -17.628 1.00 85.38 76 LYS A CA 1
ATOM 634 C C . LYS A 1 76 ? -16.716 -5.340 -17.929 1.00 85.38 76 LYS A C 1
ATOM 636 O O . LYS A 1 76 ? -16.410 -5.670 -19.074 1.00 85.38 76 LYS A O 1
ATOM 641 N N . ILE A 1 77 ? -15.842 -5.342 -16.916 1.00 81.12 77 ILE A N 1
ATOM 642 C CA . ILE A 1 77 ? -14.423 -5.717 -17.087 1.00 81.12 77 ILE A CA 1
ATOM 643 C C . ILE A 1 77 ? -14.254 -7.209 -17.405 1.00 81.12 77 ILE A C 1
ATOM 645 O O . ILE A 1 77 ? -13.344 -7.586 -18.135 1.00 81.12 77 ILE A O 1
ATOM 649 N N . ASN A 1 78 ? -15.164 -8.057 -16.920 1.00 76.12 78 ASN A N 1
ATOM 650 C CA . ASN A 1 78 ? -15.126 -9.507 -17.110 1.00 76.12 78 ASN A CA 1
ATOM 651 C C . ASN A 1 78 ? -16.043 -10.007 -18.247 1.00 76.12 78 ASN A C 1
ATOM 653 O O . ASN A 1 78 ? -16.362 -11.189 -18.322 1.00 76.12 78 ASN A O 1
ATOM 657 N N . SER A 1 79 ? -16.482 -9.118 -19.144 1.00 71.81 79 SER A N 1
ATOM 658 C CA . SER A 1 79 ? -17.354 -9.441 -20.290 1.00 71.81 79 SER A CA 1
ATOM 659 C C . SER A 1 79 ? -16.665 -10.287 -21.373 1.00 71.81 79 SER A C 1
ATOM 661 O O . SER A 1 79 ? -17.306 -10.726 -22.326 1.00 71.81 79 SER A O 1
ATOM 663 N N . GLY A 1 80 ? -15.350 -10.500 -21.253 1.00 63.47 80 GLY A N 1
ATOM 664 C CA . GLY A 1 80 ? -14.518 -11.195 -22.236 1.00 63.47 80 GLY A CA 1
ATOM 665 C C . GLY A 1 80 ? -14.215 -10.367 -23.489 1.00 63.47 80 GLY A C 1
ATOM 666 O O . GLY A 1 80 ? -13.355 -10.754 -24.281 1.00 63.47 80 GLY A O 1
ATOM 667 N N . ASN A 1 81 ? -14.865 -9.212 -23.658 1.00 66.38 81 ASN A N 1
ATOM 668 C CA . ASN A 1 81 ? -14.737 -8.372 -24.835 1.00 66.38 81 ASN A CA 1
ATOM 669 C C . ASN A 1 81 ? -14.019 -7.062 -24.483 1.00 66.38 81 ASN A C 1
ATOM 671 O O . ASN A 1 81 ? -14.541 -6.177 -23.810 1.00 66.38 81 ASN A O 1
ATOM 675 N N . ARG A 1 82 ? -12.768 -6.944 -24.933 1.00 63.81 82 ARG A N 1
ATOM 676 C CA . ARG A 1 82 ? -11.851 -5.864 -24.521 1.00 63.81 82 ARG A CA 1
ATOM 677 C C . ARG A 1 82 ? -12.222 -4.473 -25.040 1.00 63.81 82 ARG A C 1
ATOM 679 O O . ARG A 1 82 ? -11.627 -3.497 -24.602 1.00 63.81 82 ARG A O 1
ATOM 686 N N . SER A 1 83 ? -13.173 -4.368 -25.966 1.00 69.00 83 SER A N 1
ATOM 687 C CA . SER A 1 83 ? -13.757 -3.089 -26.392 1.00 69.00 83 SER A CA 1
ATOM 688 C C . SER A 1 83 ? -14.668 -2.468 -25.337 1.00 69.00 83 SER A C 1
ATOM 690 O O . SER A 1 83 ? -14.974 -1.280 -25.416 1.00 69.00 83 SER A O 1
ATOM 692 N N . ASP A 1 84 ? -15.116 -3.265 -24.370 1.00 68.75 84 ASP A N 1
ATOM 693 C CA . ASP A 1 84 ? -16.245 -2.904 -23.521 1.00 68.75 84 ASP A CA 1
ATOM 694 C C . ASP A 1 84 ? -15.791 -2.223 -22.222 1.00 68.75 84 ASP A C 1
ATOM 696 O O . ASP A 1 84 ? -16.627 -1.712 -21.479 1.00 68.75 84 ASP A O 1
ATOM 700 N N . TYR A 1 85 ? -14.479 -2.158 -21.956 1.00 77.00 85 TYR A N 1
ATOM 701 C CA . TYR A 1 85 ? -13.886 -1.492 -20.793 1.00 77.00 85 TYR A CA 1
ATOM 702 C C . TYR A 1 85 ? -12.558 -0.790 -21.119 1.00 77.00 85 TYR A C 1
ATOM 704 O O . TYR A 1 85 ? -11.872 -1.109 -22.084 1.00 77.00 85 TYR A O 1
ATOM 712 N N . SER A 1 86 ? -12.199 0.187 -20.288 1.00 81.88 86 SER A N 1
ATOM 713 C CA . SER A 1 86 ? -10.970 0.984 -20.386 1.00 81.88 86 SER A CA 1
ATOM 714 C C . SER A 1 86 ? -10.030 0.734 -19.199 1.00 81.88 86 SER A C 1
ATOM 716 O O . SER A 1 86 ? -10.465 0.252 -18.152 1.00 81.88 86 SER A O 1
ATOM 718 N N . SER A 1 87 ? -8.759 1.153 -19.294 1.00 79.19 87 SER A N 1
ATOM 719 C CA . SER A 1 87 ? -7.838 1.181 -18.137 1.00 79.19 87 SER A CA 1
ATOM 720 C C . SER A 1 87 ? -8.419 1.956 -16.945 1.00 79.19 87 SER A C 1
ATOM 722 O O . SER A 1 87 ? -8.171 1.618 -15.791 1.00 79.19 87 SER A O 1
ATOM 724 N N . TYR A 1 88 ? -9.241 2.976 -17.211 1.00 83.38 88 TYR A N 1
ATOM 725 C CA . TYR A 1 88 ? -9.916 3.755 -16.176 1.00 83.38 88 TYR A CA 1
ATOM 726 C C . TYR A 1 88 ? -10.978 2.940 -15.421 1.00 83.38 88 TYR A C 1
ATOM 728 O O . TYR A 1 88 ? -11.107 3.085 -14.207 1.00 83.38 88 TYR A O 1
ATOM 736 N N . ASP A 1 89 ? -11.700 2.043 -16.103 1.00 86.75 89 ASP A N 1
ATOM 737 C CA . ASP A 1 89 ? -12.649 1.126 -15.456 1.00 86.75 89 ASP A CA 1
ATOM 738 C C . ASP A 1 89 ? -11.924 0.154 -14.510 1.00 86.75 89 ASP A C 1
ATOM 740 O O . ASP A 1 89 ? -12.401 -0.095 -13.402 1.00 86.75 89 ASP A O 1
ATOM 744 N N . ILE A 1 90 ? -10.739 -0.330 -14.905 1.00 85.06 90 ILE A N 1
ATOM 745 C CA . ILE A 1 90 ? -9.884 -1.174 -14.057 1.00 85.06 90 ILE A CA 1
ATOM 746 C C . ILE A 1 90 ? -9.384 -0.394 -12.834 1.00 85.06 90 ILE A C 1
ATOM 748 O O . ILE A 1 90 ? -9.470 -0.885 -11.711 1.00 85.06 90 ILE A O 1
ATOM 752 N N . LEU A 1 91 ? -8.904 0.840 -13.020 1.00 85.75 91 LEU A N 1
ATOM 753 C CA . LEU A 1 91 ? -8.471 1.695 -11.909 1.00 85.75 91 LEU A CA 1
ATOM 754 C C . LEU A 1 91 ? -9.603 1.978 -10.923 1.00 85.75 91 LEU A C 1
ATOM 756 O O . LEU A 1 91 ? -9.400 1.910 -9.711 1.00 85.75 91 LEU A O 1
ATOM 760 N N . LYS A 1 92 ? -10.804 2.250 -11.440 1.00 88.25 92 LYS A N 1
ATOM 761 C CA . LYS A 1 92 ? -12.002 2.439 -10.624 1.00 88.25 92 LYS A CA 1
ATOM 762 C C . LYS A 1 92 ? -12.346 1.173 -9.841 1.00 88.25 92 LYS A C 1
ATOM 764 O O . LYS A 1 92 ? -12.692 1.266 -8.666 1.00 88.25 92 LYS A O 1
ATOM 769 N N . TYR A 1 93 ? -12.216 0.000 -10.462 1.00 87.81 93 TYR A N 1
ATOM 770 C CA . TYR A 1 93 ? -12.405 -1.282 -9.789 1.00 87.81 93 TYR A CA 1
ATOM 771 C C . TYR A 1 93 ? -11.399 -1.465 -8.646 1.00 87.81 93 TYR A C 1
ATOM 773 O O . TYR A 1 93 ? -11.808 -1.655 -7.503 1.00 87.81 93 TYR A O 1
ATOM 781 N N . ILE A 1 94 ? -10.102 -1.293 -8.920 1.00 84.12 94 ILE A N 1
ATOM 782 C CA . ILE A 1 94 ? -9.028 -1.372 -7.915 1.00 84.12 94 ILE A CA 1
ATOM 783 C C . ILE A 1 94 ? -9.283 -0.397 -6.759 1.00 84.12 94 ILE A C 1
ATOM 785 O O . ILE A 1 94 ? -9.125 -0.764 -5.599 1.00 84.12 94 ILE A O 1
ATOM 789 N N . TYR A 1 95 ? -9.726 0.830 -7.047 1.00 87.50 95 TYR A N 1
ATOM 790 C CA . TYR A 1 95 ? -10.047 1.821 -6.020 1.00 87.50 95 TYR A CA 1
ATOM 791 C C . TYR A 1 95 ? -11.174 1.360 -5.079 1.00 87.50 95 TYR A C 1
ATOM 793 O O . TYR A 1 95 ? -11.061 1.504 -3.857 1.00 87.50 95 TYR A O 1
ATOM 801 N N . ILE A 1 96 ? -12.245 0.774 -5.626 1.00 87.25 96 ILE A N 1
ATOM 802 C CA . ILE A 1 96 ? -13.361 0.233 -4.834 1.00 87.25 96 ILE A CA 1
ATOM 803 C C . ILE A 1 96 ? -12.894 -0.965 -3.996 1.00 87.25 96 ILE A C 1
ATOM 805 O O . ILE A 1 96 ? -13.221 -1.046 -2.811 1.00 87.25 96 ILE A O 1
ATOM 809 N N . ILE A 1 97 ? -12.095 -1.866 -4.575 1.00 82.38 97 ILE A N 1
ATOM 810 C CA . ILE A 1 97 ? -11.568 -3.036 -3.863 1.00 82.38 97 ILE A CA 1
ATOM 811 C C . ILE A 1 97 ? -10.591 -2.637 -2.752 1.00 82.38 97 ILE A C 1
ATOM 813 O O . ILE A 1 97 ? -10.691 -3.174 -1.654 1.00 82.38 97 ILE A O 1
ATOM 817 N N . ASN A 1 98 ? -9.708 -1.661 -2.972 1.00 78.75 98 ASN A N 1
ATOM 818 C CA . ASN A 1 98 ? -8.816 -1.147 -1.925 1.00 78.75 98 ASN A CA 1
ATOM 819 C C . ASN A 1 98 ? -9.612 -0.538 -0.757 1.00 78.75 98 ASN A C 1
ATOM 821 O O . ASN A 1 98 ? -9.272 -0.744 0.408 1.00 78.75 98 ASN A O 1
ATOM 825 N N . ASN A 1 99 ? -10.708 0.172 -1.050 1.00 80.31 99 ASN A N 1
ATOM 826 C CA . ASN A 1 99 ? -11.624 0.665 -0.019 1.00 80.31 99 ASN A CA 1
ATOM 827 C C . ASN A 1 99 ? -12.272 -0.473 0.774 1.00 80.31 99 ASN A C 1
ATOM 829 O O . ASN A 1 99 ? -12.404 -0.362 1.991 1.00 80.31 99 ASN A O 1
ATOM 833 N N . LEU A 1 100 ? -12.652 -1.563 0.105 1.00 79.69 100 LEU A N 1
ATOM 834 C CA . LEU A 1 100 ? -13.170 -2.754 0.767 1.00 79.69 100 LEU A CA 1
ATOM 835 C C . LEU A 1 100 ? -12.091 -3.431 1.624 1.00 79.69 100 LEU A C 1
ATOM 837 O O . LEU A 1 100 ? -12.359 -3.721 2.782 1.00 79.69 100 LEU A O 1
ATOM 841 N N . GLN A 1 101 ? -10.873 -3.629 1.110 1.00 74.75 101 GLN A N 1
ATOM 842 C CA . GLN A 1 101 ? -9.761 -4.231 1.859 1.00 74.75 101 GLN A CA 1
ATOM 843 C C . GLN A 1 101 ? -9.464 -3.475 3.157 1.00 74.75 101 GLN A C 1
ATOM 845 O O . GLN A 1 101 ? -9.313 -4.102 4.198 1.00 74.75 101 GLN A O 1
ATOM 850 N N . ASN A 1 102 ? -9.480 -2.139 3.125 1.00 70.19 102 ASN A N 1
ATOM 851 C CA . ASN A 1 102 ? -9.299 -1.309 4.321 1.00 70.19 102 ASN A CA 1
ATOM 852 C C . ASN A 1 102 ? -10.429 -1.463 5.358 1.00 70.19 102 ASN A C 1
ATOM 854 O O . ASN A 1 102 ? -10.261 -1.076 6.514 1.00 70.19 102 ASN A O 1
ATOM 858 N N . ARG A 1 103 ? -11.590 -1.992 4.958 1.00 72.25 103 ARG A N 1
ATOM 859 C CA . ARG A 1 103 ? -12.725 -2.273 5.848 1.00 72.25 103 ARG A CA 1
ATOM 860 C C . ARG A 1 103 ? -12.750 -3.713 6.361 1.00 72.25 103 ARG A C 1
ATOM 862 O O . ARG A 1 103 ? -13.471 -4.014 7.301 1.00 72.25 103 ARG A O 1
ATOM 869 N N . LEU A 1 104 ? -11.959 -4.607 5.777 1.00 68.69 104 LEU A N 1
ATOM 870 C CA . LEU A 1 104 ? -11.901 -6.008 6.181 1.00 68.69 104 LEU A CA 1
ATOM 871 C C . LEU A 1 104 ? -10.783 -6.224 7.209 1.00 68.69 104 LEU A C 1
ATOM 873 O O . LEU A 1 104 ? -9.688 -5.684 7.079 1.00 68.69 104 LEU A O 1
ATOM 877 N N . SER A 1 105 ? -11.048 -7.022 8.245 1.00 53.78 105 SER A N 1
ATOM 878 C CA . SER A 1 105 ? -10.064 -7.291 9.296 1.00 53.78 105 SER A CA 1
ATOM 879 C C . SER A 1 105 ? -8.918 -8.177 8.794 1.00 53.78 105 SER A C 1
ATOM 881 O O . SER A 1 105 ? -9.169 -9.201 8.160 1.00 53.78 105 SER A O 1
ATOM 883 N N . SER A 1 106 ? -7.669 -7.836 9.128 1.00 49.88 106 SER A N 1
ATOM 884 C CA . SER A 1 106 ? -6.480 -8.625 8.759 1.00 49.88 106 SER A CA 1
ATOM 885 C C . SER A 1 106 ? -6.404 -9.990 9.461 1.00 49.88 106 SER A C 1
ATOM 887 O O . SER A 1 106 ? -5.896 -10.936 8.864 1.00 49.88 106 SER A O 1
ATOM 889 N N . ASP A 1 107 ? -6.942 -10.107 10.684 1.00 43.44 107 ASP A N 1
ATOM 890 C CA . ASP A 1 107 ? -6.738 -11.274 11.568 1.00 43.44 107 ASP A CA 1
ATOM 891 C C . ASP A 1 107 ? -7.994 -12.093 11.906 1.00 43.44 107 ASP A C 1
ATOM 893 O O . ASP A 1 107 ? -7.904 -13.183 12.470 1.00 43.44 107 ASP A O 1
ATOM 897 N N . LYS A 1 108 ? -9.188 -11.633 11.526 1.00 41.38 108 LYS A N 1
ATOM 898 C CA . LYS A 1 108 ? -10.408 -12.443 11.626 1.00 41.38 108 LYS A CA 1
ATOM 899 C C . LYS A 1 108 ? -10.918 -12.700 10.230 1.00 41.38 108 LYS A C 1
ATOM 901 O O . LYS A 1 108 ? -11.653 -11.910 9.650 1.00 41.38 108 LYS A O 1
ATOM 906 N N . SER A 1 109 ? -10.462 -13.833 9.709 1.00 38.94 109 SER A N 1
ATOM 907 C CA . SER A 1 109 ? -10.976 -14.494 8.525 1.00 38.94 109 SER A CA 1
ATOM 908 C C . SER A 1 109 ? -12.460 -14.181 8.318 1.00 38.94 109 SER A C 1
ATOM 910 O O . SER A 1 109 ? -13.310 -14.634 9.090 1.00 38.94 109 SER A O 1
ATOM 912 N N . LEU A 1 110 ? -12.781 -13.521 7.206 1.00 41.75 110 LEU A N 1
ATOM 913 C CA . LEU A 1 110 ? -13.889 -14.004 6.394 1.00 41.75 110 LEU A CA 1
ATOM 914 C C . LEU A 1 110 ? -13.756 -15.539 6.390 1.00 41.75 110 LEU A C 1
ATOM 916 O O . LEU A 1 110 ? -12.737 -16.063 5.933 1.00 41.75 110 LEU A O 1
ATOM 920 N N . GLY A 1 111 ? -14.667 -16.224 7.087 1.00 35.66 111 GLY A N 1
ATOM 921 C CA . GLY A 1 111 ? -14.453 -17.589 7.576 1.00 35.66 111 GLY A CA 1
ATOM 922 C C . GLY A 1 111 ? -13.870 -18.509 6.510 1.00 35.66 111 GLY A C 1
ATOM 923 O O . GLY A 1 111 ? -14.232 -18.363 5.351 1.00 35.66 111 GLY A O 1
ATOM 924 N N . HIS A 1 112 ? -12.970 -19.410 6.924 1.00 32.38 112 HIS A N 1
ATOM 925 C CA . HIS A 1 112 ? -12.169 -20.426 6.208 1.00 32.38 112 HIS A CA 1
ATOM 926 C C . HIS 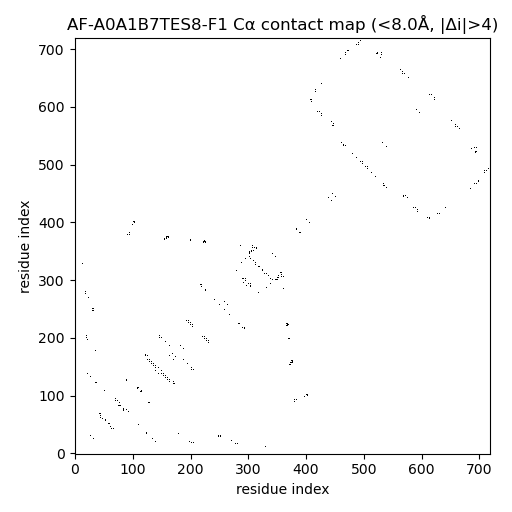A 1 112 ? -12.378 -20.732 4.702 1.00 32.38 112 HIS A C 1
ATOM 928 O O . HIS A 1 112 ? -11.421 -21.168 4.071 1.00 32.38 112 HIS A O 1
ATOM 934 N N . LYS A 1 113 ? -13.538 -20.480 4.090 1.00 36.97 113 LYS A N 1
ATOM 935 C CA . LYS A 1 113 ? -13.673 -20.303 2.636 1.00 36.97 113 LYS A CA 1
ATOM 936 C C . LYS A 1 113 ? -12.882 -19.102 2.120 1.00 36.97 113 LYS A C 1
ATOM 938 O O . LYS A 1 113 ? -12.089 -19.269 1.209 1.00 36.97 113 LYS A O 1
ATOM 943 N N . PHE A 1 114 ? -12.953 -17.948 2.779 1.00 37.09 114 PHE A N 1
ATOM 944 C CA . PHE A 1 114 ? -12.242 -16.771 2.282 1.00 37.09 114 PHE A CA 1
ATOM 945 C C . PHE A 1 114 ? -10.756 -16.739 2.658 1.00 37.09 114 PHE A C 1
ATOM 947 O O . PHE A 1 114 ? -9.991 -15.975 2.091 1.00 37.09 114 PHE A O 1
ATOM 954 N N . ALA A 1 115 ? -10.291 -17.591 3.573 1.00 33.25 115 ALA A N 1
ATOM 955 C CA . ALA A 1 115 ? -8.852 -17.797 3.764 1.00 33.25 115 ALA A CA 1
ATOM 956 C C . ALA A 1 115 ? -8.211 -18.546 2.572 1.00 33.25 115 ALA A C 1
ATOM 958 O O . ALA A 1 115 ? -7.005 -18.426 2.359 1.00 33.25 115 ALA A O 1
ATOM 959 N N . TYR A 1 116 ? -9.017 -19.250 1.764 1.00 36.12 116 TYR A N 1
ATOM 960 C CA . TYR A 1 116 ? -8.652 -19.649 0.400 1.00 36.12 116 TYR A CA 1
ATOM 961 C C . TYR A 1 116 ? -8.878 -18.511 -0.630 1.00 36.12 116 TYR A C 1
ATOM 963 O O . TYR A 1 116 ? -8.212 -18.512 -1.662 1.00 36.12 116 TYR A O 1
ATOM 971 N N . ASP A 1 117 ? -9.688 -17.488 -0.314 1.00 39.97 117 ASP A N 1
ATOM 972 C CA . ASP A 1 117 ? -10.062 -16.370 -1.212 1.00 39.97 117 ASP A CA 1
ATOM 973 C C . ASP A 1 117 ? -9.347 -15.012 -0.957 1.00 39.97 117 ASP A C 1
ATOM 975 O O . ASP A 1 117 ? -9.430 -14.100 -1.772 1.00 39.97 117 ASP A O 1
ATOM 979 N N . ASN A 1 118 ? -8.566 -14.817 0.111 1.00 41.59 118 ASN A N 1
ATOM 980 C CA . ASN A 1 118 ? -7.701 -13.625 0.225 1.00 41.59 118 ASN A CA 1
ATOM 981 C C . ASN A 1 118 ? -6.496 -13.756 -0.728 1.00 41.59 118 ASN A C 1
ATOM 983 O O . ASN A 1 118 ? -5.994 -12.778 -1.280 1.00 41.59 118 ASN A O 1
ATOM 987 N N . LEU A 1 119 ? -6.102 -15.008 -1.000 1.00 47.84 119 LEU A N 1
ATOM 988 C CA . LEU A 1 119 ? -5.297 -15.372 -2.162 1.00 47.84 119 LEU A CA 1
ATOM 989 C C . LEU A 1 119 ? -6.027 -14.995 -3.459 1.00 47.84 119 LEU A C 1
ATOM 991 O O . LEU A 1 119 ? -5.394 -14.400 -4.318 1.00 47.84 119 LEU A O 1
ATOM 995 N N . SER A 1 120 ? -7.336 -15.247 -3.603 1.00 55.19 120 SER A N 1
ATOM 996 C CA . SER A 1 120 ? -8.060 -14.919 -4.840 1.00 55.19 120 SER A CA 1
ATOM 997 C C . SER A 1 120 ? -8.247 -13.417 -5.064 1.00 55.19 120 SER A C 1
ATOM 999 O O . SER A 1 120 ? -8.130 -12.991 -6.203 1.00 55.19 120 SER A O 1
ATOM 1001 N N . LEU A 1 121 ? -8.475 -12.602 -4.026 1.00 63.56 121 LEU A N 1
ATOM 1002 C CA . LEU A 1 121 ? -8.648 -11.150 -4.182 1.00 63.56 121 LEU A CA 1
ATOM 1003 C C . LEU A 1 121 ? -7.340 -10.443 -4.554 1.00 63.56 121 LEU A C 1
ATOM 1005 O O . LEU A 1 121 ? -7.317 -9.609 -5.455 1.00 63.56 121 LEU A O 1
ATOM 1009 N N . ASN A 1 122 ? -6.234 -10.787 -3.891 1.00 67.25 122 ASN A N 1
ATOM 1010 C CA . ASN A 1 122 ? -4.926 -10.247 -4.259 1.00 67.25 122 ASN A CA 1
ATOM 1011 C C . ASN A 1 122 ? -4.474 -10.754 -5.636 1.00 67.25 122 ASN A C 1
ATOM 1013 O O . ASN A 1 122 ? -3.889 -9.988 -6.398 1.00 67.25 122 ASN A O 1
ATOM 1017 N N . MET A 1 123 ? -4.789 -12.007 -5.985 1.00 67.62 123 MET A N 1
ATOM 1018 C CA . MET A 1 123 ? -4.556 -12.552 -7.329 1.00 67.62 123 MET A CA 1
ATOM 1019 C C . MET A 1 123 ? -5.434 -11.880 -8.384 1.00 67.62 123 MET A C 1
ATOM 1021 O O . MET A 1 123 ? -4.977 -11.646 -9.495 1.00 67.62 123 MET A O 1
ATOM 1025 N N . GLU A 1 124 ? -6.663 -11.515 -8.036 1.00 72.56 124 GLU A N 1
ATOM 1026 C CA . GLU A 1 124 ? -7.567 -10.773 -8.903 1.00 72.56 124 GLU A CA 1
ATOM 1027 C C . GLU A 1 124 ? -7.076 -9.338 -9.126 1.00 72.56 124 GLU A C 1
ATOM 1029 O O . GLU A 1 124 ? -6.990 -8.889 -10.268 1.00 72.56 124 GLU A O 1
ATOM 1034 N N . LEU A 1 125 ? -6.705 -8.623 -8.060 1.00 76.00 125 LEU A N 1
ATOM 1035 C CA . LEU A 1 125 ? -6.085 -7.302 -8.170 1.00 76.00 125 LEU A CA 1
ATOM 1036 C C . LEU A 1 125 ? -4.828 -7.375 -9.035 1.00 76.00 125 LEU A C 1
ATOM 1038 O O . LEU A 1 125 ? -4.667 -6.587 -9.965 1.00 76.00 125 LEU A O 1
ATOM 1042 N N . LEU A 1 126 ? -3.968 -8.358 -8.770 1.00 76.81 126 LEU A N 1
ATOM 1043 C CA . LEU A 1 126 ? -2.768 -8.602 -9.552 1.00 76.81 126 LEU A CA 1
ATOM 1044 C C . LEU A 1 126 ? -3.087 -8.843 -11.034 1.00 76.81 126 LEU A C 1
ATOM 1046 O O . LEU A 1 126 ? -2.448 -8.240 -11.899 1.00 76.81 126 LEU A O 1
ATOM 1050 N N . TYR A 1 127 ? -4.062 -9.709 -11.319 1.00 77.94 127 TYR A N 1
ATOM 1051 C CA . TYR A 1 127 ? -4.522 -10.019 -12.667 1.00 77.94 127 TYR A CA 1
ATOM 1052 C C . TYR A 1 127 ? -4.960 -8.747 -13.392 1.00 77.94 127 TYR A C 1
ATOM 1054 O O . TYR A 1 127 ? -4.443 -8.454 -14.467 1.00 77.94 127 TYR A O 1
ATOM 1062 N N . TRP A 1 128 ? -5.841 -7.950 -12.783 1.00 81.06 128 TRP A N 1
ATOM 1063 C CA . TRP A 1 128 ? -6.378 -6.745 -13.412 1.00 81.06 128 TRP A CA 1
ATOM 1064 C C . TRP A 1 128 ? -5.330 -5.649 -13.595 1.00 81.06 128 TRP A C 1
ATOM 1066 O O . TRP A 1 128 ? -5.293 -5.015 -14.647 1.00 81.06 128 TRP A O 1
ATOM 1076 N N . ILE A 1 129 ? -4.434 -5.442 -12.625 1.00 85.06 129 ILE A N 1
ATOM 1077 C CA . ILE A 1 129 ? -3.335 -4.474 -12.765 1.00 85.06 129 ILE A CA 1
ATOM 1078 C C . ILE A 1 129 ? -2.394 -4.902 -13.901 1.00 85.06 129 ILE A C 1
ATOM 1080 O O . ILE A 1 129 ? -1.938 -4.068 -14.688 1.00 85.06 129 ILE A O 1
ATOM 1084 N N . PHE A 1 130 ? -2.107 -6.200 -14.019 1.00 83.38 130 PHE A N 1
ATOM 1085 C CA . PHE A 1 130 ? -1.256 -6.709 -15.088 1.00 83.38 130 PHE A CA 1
ATOM 1086 C C . PHE A 1 130 ? -1.952 -6.691 -16.460 1.00 83.38 130 PHE A C 1
ATOM 1088 O O . PHE A 1 130 ? -1.314 -6.348 -17.458 1.00 83.38 130 PHE A O 1
ATOM 1095 N N . ASP A 1 131 ? -3.252 -6.992 -16.529 1.00 81.62 131 ASP A N 1
ATOM 1096 C CA . ASP A 1 131 ? -4.054 -6.851 -17.754 1.00 81.62 131 ASP A CA 1
ATOM 1097 C C . ASP A 1 131 ? -4.116 -5.384 -18.199 1.00 81.62 131 ASP A C 1
ATOM 1099 O O . ASP A 1 131 ? -3.942 -5.092 -19.381 1.00 81.62 131 ASP A O 1
ATOM 1103 N N . MET A 1 132 ? -4.220 -4.443 -17.253 1.00 86.56 132 MET A N 1
ATOM 1104 C CA . MET A 1 132 ? -4.123 -3.010 -17.535 1.00 86.56 132 MET A CA 1
ATOM 1105 C C . MET A 1 132 ? -2.773 -2.645 -18.157 1.00 86.56 132 MET A C 1
ATOM 1107 O O . MET A 1 132 ? -2.735 -1.964 -19.181 1.00 86.56 132 MET A O 1
ATOM 1111 N N . PHE A 1 133 ? -1.661 -3.135 -17.595 1.00 88.88 133 PHE A N 1
ATOM 1112 C CA . PHE A 1 133 ? -0.336 -2.949 -18.195 1.00 88.88 133 PHE A CA 1
ATOM 1113 C C . PHE A 1 133 ? -0.287 -3.506 -19.623 1.00 88.88 133 PHE A C 1
ATOM 1115 O O . PHE A 1 133 ? 0.140 -2.809 -20.541 1.00 88.88 133 PHE A O 1
ATOM 1122 N N . LYS A 1 134 ? -0.765 -4.736 -19.833 1.00 84.81 134 LYS A N 1
ATOM 1123 C CA . LYS A 1 134 ? -0.806 -5.380 -21.151 1.00 84.81 134 LYS A CA 1
ATOM 1124 C C . LYS A 1 134 ? -1.641 -4.577 -22.150 1.00 84.81 134 LYS A C 1
ATOM 1126 O O . LYS A 1 134 ? -1.218 -4.410 -23.291 1.00 84.81 134 LYS A O 1
ATOM 1131 N N . HIS A 1 135 ? -2.793 -4.063 -21.731 1.00 82.50 135 HIS A N 1
ATOM 1132 C CA . HIS A 1 135 ? -3.666 -3.239 -22.559 1.00 82.50 135 HIS A CA 1
ATOM 1133 C C . HIS A 1 135 ? -2.968 -1.946 -22.996 1.00 82.50 135 HIS A C 1
ATOM 1135 O O . HIS A 1 135 ? -2.836 -1.688 -24.193 1.00 82.50 135 HIS A O 1
ATOM 1141 N N . VAL A 1 136 ? -2.441 -1.184 -22.035 1.00 88.31 136 VAL A N 1
ATOM 1142 C CA . VAL A 1 136 ? -1.704 0.061 -22.298 1.00 88.31 136 VAL A CA 1
ATOM 1143 C C . VAL A 1 136 ? -0.496 -0.201 -23.200 1.00 88.31 136 VAL A C 1
ATOM 1145 O O . VAL A 1 136 ? -0.249 0.548 -24.143 1.00 88.31 136 VAL A O 1
ATOM 1148 N N . TYR A 1 137 ? 0.228 -1.293 -22.958 1.00 88.94 137 TYR A N 1
ATOM 1149 C CA . TYR A 1 137 ? 1.395 -1.664 -23.747 1.00 88.94 137 TYR A CA 1
ATOM 1150 C C . TYR A 1 137 ? 1.039 -2.051 -25.189 1.00 88.94 137 TYR A C 1
ATOM 1152 O O . TYR A 1 137 ? 1.726 -1.662 -26.131 1.00 88.94 137 TYR A O 1
ATOM 1160 N N . ASN A 1 138 ? -0.058 -2.780 -25.396 1.00 85.75 138 ASN A N 1
ATOM 1161 C CA . ASN A 1 138 ? -0.503 -3.176 -26.732 1.00 85.75 138 ASN A CA 1
ATOM 1162 C C . ASN A 1 138 ? -0.931 -1.981 -27.598 1.00 85.75 138 ASN A C 1
ATOM 1164 O O . ASN A 1 138 ? -0.765 -2.026 -28.817 1.00 85.75 138 ASN A O 1
ATOM 1168 N N . ASN A 1 139 ? -1.408 -0.893 -26.984 1.00 85.69 139 ASN A N 1
ATOM 1169 C CA . ASN A 1 139 ? -1.767 0.337 -27.697 1.00 85.69 139 ASN A CA 1
ATOM 1170 C C . ASN A 1 139 ? -0.561 1.016 -28.384 1.00 85.69 139 ASN A C 1
ATOM 1172 O O . ASN A 1 139 ? -0.743 1.880 -29.243 1.00 85.69 139 ASN A O 1
ATOM 1176 N N . LEU A 1 140 ? 0.675 0.598 -28.076 1.00 86.38 140 LEU A N 1
ATOM 1177 C CA . LEU A 1 140 ? 1.888 1.040 -28.775 1.00 86.38 140 LEU A CA 1
ATOM 1178 C C . LEU A 1 140 ? 1.960 0.571 -30.235 1.00 86.38 140 LEU A C 1
ATOM 1180 O O . LEU A 1 140 ? 2.666 1.195 -31.030 1.00 86.38 140 LEU A O 1
ATOM 1184 N N . PHE A 1 141 ? 1.256 -0.510 -30.581 1.00 85.44 141 PHE A N 1
ATOM 1185 C CA . PHE A 1 141 ? 1.320 -1.155 -31.898 1.00 85.44 141 PHE A CA 1
ATOM 1186 C C . PHE A 1 141 ? 0.117 -0.834 -32.793 1.00 85.44 141 PHE A C 1
ATOM 1188 O O . PHE A 1 141 ? -0.009 -1.407 -33.868 1.00 85.44 141 PHE A O 1
ATOM 1195 N N . VAL A 1 142 ? -0.770 0.070 -32.367 1.00 84.88 142 VAL A N 1
ATOM 1196 C CA . VAL A 1 142 ? -1.886 0.540 -33.197 1.00 84.88 142 VAL A CA 1
ATOM 1197 C C . VAL A 1 142 ? -1.346 1.477 -34.280 1.00 84.88 142 VAL A C 1
ATOM 1199 O O . VAL A 1 142 ? -0.629 2.428 -33.969 1.00 84.88 142 VAL A O 1
ATOM 1202 N N . ASP A 1 143 ? -1.723 1.246 -35.540 1.00 76.31 143 ASP A N 1
ATOM 1203 C CA . ASP A 1 143 ? -1.189 1.976 -36.703 1.00 76.31 143 ASP A CA 1
ATOM 1204 C C . ASP A 1 143 ? -1.405 3.500 -36.638 1.00 76.31 143 ASP A C 1
ATOM 1206 O O . ASP A 1 143 ? -0.614 4.271 -37.177 1.00 76.31 143 ASP A O 1
ATOM 1210 N N . SER A 1 144 ? -2.443 3.960 -35.932 1.00 81.50 144 SER A N 1
ATOM 1211 C CA . SER A 1 144 ? -2.744 5.385 -35.731 1.00 81.50 144 SER A CA 1
ATOM 1212 C C . SER A 1 144 ? -1.954 6.049 -34.592 1.00 81.50 144 SER A C 1
ATOM 1214 O O . SER A 1 144 ? -2.179 7.223 -34.298 1.00 81.50 144 SER A O 1
ATOM 1216 N N . CYS A 1 145 ? -1.078 5.318 -33.898 1.00 84.19 145 CYS A N 1
ATOM 1217 C CA . CYS A 1 145 ? -0.379 5.792 -32.705 1.00 84.19 145 CYS A CA 1
ATOM 1218 C C . CYS A 1 145 ? 0.902 6.565 -33.072 1.00 84.19 145 CYS A C 1
ATOM 1220 O O . CYS A 1 145 ? 1.895 5.983 -33.526 1.00 84.19 145 CYS A O 1
ATOM 1222 N N . ASP A 1 146 ? 0.888 7.884 -32.861 1.00 88.88 146 ASP A N 1
ATOM 1223 C CA . ASP A 1 146 ? 2.053 8.746 -33.085 1.00 88.88 146 ASP A CA 1
ATOM 1224 C C . ASP A 1 146 ? 3.120 8.603 -31.977 1.00 88.88 146 ASP A C 1
ATOM 1226 O O . ASP A 1 146 ? 2.912 7.963 -30.943 1.00 88.88 146 ASP A O 1
ATOM 1230 N N . ASP A 1 147 ? 4.299 9.198 -32.178 1.00 87.62 147 ASP A N 1
ATOM 1231 C CA . ASP A 1 147 ? 5.402 9.089 -31.213 1.00 87.62 147 ASP A CA 1
ATOM 1232 C C . ASP A 1 147 ? 5.059 9.712 -29.841 1.00 87.62 147 ASP A C 1
ATOM 1234 O O . ASP A 1 147 ? 5.530 9.227 -28.809 1.00 87.62 147 ASP A O 1
ATOM 1238 N N . LYS A 1 148 ? 4.218 10.757 -29.793 1.00 89.31 148 LYS A N 1
ATOM 1239 C CA . LYS A 1 148 ? 3.815 11.408 -28.532 1.00 89.31 148 LYS A CA 1
ATOM 1240 C C . LYS A 1 148 ? 2.876 10.513 -27.725 1.00 89.31 148 LYS A C 1
ATOM 1242 O O . LYS A 1 148 ? 3.045 10.394 -26.510 1.00 89.31 148 LYS A O 1
ATOM 1247 N N . LEU A 1 149 ? 1.924 9.864 -28.389 1.00 89.69 149 LEU A N 1
ATOM 1248 C CA . LEU A 1 149 ? 1.028 8.881 -27.791 1.00 89.69 149 LEU A CA 1
ATOM 1249 C C . LEU A 1 149 ? 1.808 7.653 -27.319 1.00 89.69 149 LEU A C 1
ATOM 1251 O O . LEU A 1 149 ? 1.634 7.239 -26.174 1.00 89.69 149 LEU A O 1
ATOM 1255 N N . LYS A 1 150 ? 2.757 7.147 -28.121 1.00 90.94 150 LYS A N 1
ATOM 1256 C CA . LYS A 1 150 ? 3.667 6.064 -27.703 1.00 90.94 150 LYS A CA 1
ATOM 1257 C C . LYS A 1 150 ? 4.437 6.421 -26.434 1.00 90.94 150 LYS A C 1
ATOM 1259 O O . LYS A 1 150 ? 4.502 5.618 -25.505 1.00 90.94 150 LYS A O 1
ATOM 1264 N N . TYR A 1 151 ? 4.975 7.640 -26.354 1.00 91.38 151 TYR A N 1
ATOM 1265 C CA . TYR A 1 151 ? 5.636 8.126 -25.141 1.00 91.38 151 TYR A CA 1
ATOM 1266 C C . TYR A 1 151 ? 4.688 8.150 -23.931 1.00 91.38 151 TYR A C 1
ATOM 1268 O O . TYR A 1 151 ? 5.075 7.736 -22.837 1.00 91.38 151 TYR A O 1
ATOM 1276 N N . SER A 1 152 ? 3.442 8.600 -24.121 1.00 90.88 152 SER A N 1
ATOM 1277 C CA . SER A 1 152 ? 2.424 8.631 -23.064 1.00 90.88 152 SER A CA 1
ATOM 1278 C C . SER A 1 152 ? 2.073 7.230 -22.555 1.00 90.88 152 SER A C 1
ATOM 1280 O O . SER A 1 152 ? 2.084 7.004 -21.346 1.00 90.88 152 SER A O 1
ATOM 1282 N N . PHE A 1 153 ? 1.844 6.267 -23.450 1.00 91.62 153 PHE A N 1
ATOM 1283 C CA . PHE A 1 153 ? 1.547 4.883 -23.069 1.00 91.62 153 PHE A CA 1
ATOM 1284 C C . PHE A 1 153 ? 2.726 4.198 -22.364 1.00 91.62 153 PHE A C 1
ATOM 1286 O O . PHE A 1 153 ? 2.523 3.451 -21.408 1.00 91.62 153 PHE A O 1
ATOM 1293 N N . LEU A 1 154 ? 3.973 4.479 -22.761 1.00 92.75 154 LEU A N 1
ATOM 1294 C CA . LEU A 1 154 ? 5.160 3.984 -22.047 1.00 92.75 154 LEU A CA 1
ATOM 1295 C C . LEU A 1 154 ? 5.291 4.607 -20.647 1.00 92.75 154 LEU A C 1
ATOM 1297 O O . LEU A 1 154 ? 5.652 3.917 -19.692 1.00 92.75 154 LEU A O 1
ATOM 1301 N N . LYS A 1 155 ? 4.954 5.895 -20.499 1.00 92.00 155 LYS A N 1
ATOM 1302 C CA . LYS A 1 155 ? 4.906 6.579 -19.197 1.00 92.00 155 LYS A CA 1
ATOM 1303 C C . LYS A 1 155 ? 3.862 5.949 -18.272 1.00 92.00 155 LYS A C 1
ATOM 1305 O O . LYS A 1 155 ? 4.151 5.716 -17.099 1.00 92.00 155 LYS A O 1
ATOM 1310 N N . GLU A 1 156 ? 2.674 5.660 -18.795 1.00 90.12 156 GLU A N 1
ATOM 1311 C CA . GLU A 1 156 ? 1.608 4.971 -18.063 1.00 90.12 156 GLU A CA 1
ATOM 1312 C C . GLU A 1 156 ? 2.024 3.538 -17.705 1.00 90.12 156 GLU A C 1
ATOM 1314 O O . GLU A 1 156 ? 1.961 3.156 -16.542 1.00 90.12 156 GLU A O 1
ATOM 1319 N N . SER A 1 157 ? 2.598 2.788 -18.648 1.00 92.00 157 SER A N 1
ATOM 1320 C CA . SER A 1 157 ? 3.152 1.448 -18.403 1.00 92.00 157 SER A CA 1
ATOM 1321 C C . SER A 1 157 ? 4.174 1.432 -17.255 1.00 92.00 157 SER A C 1
ATOM 1323 O O . SER A 1 157 ? 4.126 0.559 -16.388 1.00 92.00 157 SER A O 1
ATOM 1325 N N . ASN A 1 158 ? 5.070 2.426 -17.196 1.00 92.25 158 ASN A N 1
ATOM 1326 C CA . ASN A 1 158 ? 6.024 2.588 -16.093 1.00 92.25 158 ASN A CA 1
ATOM 1327 C C . ASN A 1 158 ? 5.349 2.878 -14.747 1.00 92.25 158 ASN A C 1
ATOM 1329 O O . ASN A 1 158 ? 5.824 2.403 -13.712 1.00 92.25 158 ASN A O 1
ATOM 1333 N N . SER A 1 159 ? 4.252 3.637 -14.751 1.00 91.06 159 SER A N 1
ATOM 1334 C CA . SER A 1 159 ? 3.438 3.892 -13.559 1.00 91.06 159 SER A CA 1
ATOM 1335 C C . SER A 1 159 ? 2.847 2.592 -13.006 1.00 91.06 159 SER A C 1
ATOM 1337 O O . SER A 1 159 ? 3.023 2.282 -11.828 1.00 91.06 159 SER A O 1
ATOM 1339 N N . ILE A 1 160 ? 2.257 1.773 -13.882 1.00 90.62 160 ILE A N 1
ATOM 1340 C CA . ILE A 1 160 ? 1.615 0.500 -13.525 1.00 90.62 160 ILE A CA 1
ATOM 1341 C C . ILE A 1 160 ? 2.631 -0.506 -12.979 1.00 90.62 160 ILE A C 1
ATOM 1343 O O . ILE A 1 160 ? 2.428 -1.093 -11.917 1.00 90.62 160 ILE A O 1
ATOM 1347 N N . LEU A 1 161 ? 3.761 -0.678 -13.669 1.00 91.06 161 LEU A N 1
ATOM 1348 C CA . LEU A 1 161 ? 4.818 -1.583 -13.213 1.00 91.06 161 LEU A CA 1
ATOM 1349 C C . LEU A 1 161 ? 5.449 -1.114 -11.898 1.00 91.06 161 LEU A C 1
ATOM 1351 O O . LEU A 1 161 ? 5.825 -1.943 -11.075 1.00 91.06 161 LEU A O 1
ATOM 1355 N N . SER A 1 162 ? 5.554 0.201 -11.676 1.00 91.31 162 SER A N 1
ATOM 1356 C CA . SER A 1 162 ? 6.021 0.736 -10.391 1.00 91.31 162 SER A CA 1
ATOM 1357 C C . SER A 1 162 ? 5.059 0.392 -9.261 1.00 91.31 162 SER A C 1
ATOM 1359 O O . SER A 1 162 ? 5.517 -0.089 -8.234 1.00 91.31 162 SER A O 1
ATOM 1361 N N . TYR A 1 163 ? 3.750 0.538 -9.483 1.00 88.44 163 TYR A N 1
ATOM 1362 C CA . TYR A 1 163 ? 2.733 0.164 -8.501 1.00 88.44 163 TYR A CA 1
ATOM 1363 C C . TYR A 1 163 ? 2.838 -1.314 -8.096 1.00 88.44 163 TYR A C 1
ATOM 1365 O O . TYR A 1 163 ? 2.865 -1.623 -6.905 1.00 88.44 163 TYR A O 1
ATOM 1373 N N . LEU A 1 164 ? 2.975 -2.220 -9.076 1.00 86.81 164 LEU A N 1
ATOM 1374 C CA . LEU A 1 164 ? 3.155 -3.658 -8.831 1.00 86.81 164 LEU A CA 1
ATOM 1375 C C . LEU A 1 164 ? 4.420 -3.976 -8.023 1.00 86.81 164 LEU A C 1
ATOM 1377 O O . LEU A 1 164 ? 4.404 -4.877 -7.188 1.00 86.81 164 LEU A O 1
ATOM 1381 N N . ILE A 1 165 ? 5.519 -3.261 -8.280 1.00 87.81 165 ILE A N 1
ATOM 1382 C CA . ILE A 1 165 ? 6.786 -3.449 -7.561 1.00 87.81 165 ILE A CA 1
ATOM 1383 C C . ILE A 1 165 ? 6.681 -2.911 -6.130 1.00 87.81 165 ILE A C 1
ATOM 1385 O O . ILE A 1 165 ? 7.117 -3.586 -5.199 1.00 87.81 165 ILE A O 1
ATOM 1389 N N . ASP A 1 166 ? 6.098 -1.726 -5.949 1.00 86.75 166 ASP A N 1
ATOM 1390 C CA . ASP A 1 166 ? 5.988 -1.062 -4.647 1.00 86.75 166 ASP A CA 1
ATOM 1391 C C . ASP A 1 166 ? 5.032 -1.828 -3.712 1.00 86.75 166 ASP A C 1
ATOM 1393 O O . ASP A 1 166 ? 5.300 -1.961 -2.518 1.00 86.75 166 ASP A O 1
ATOM 1397 N N . HIS A 1 167 ? 3.973 -2.427 -4.265 1.00 79.56 167 HIS A N 1
ATOM 1398 C CA . HIS A 1 167 ? 2.997 -3.237 -3.527 1.00 79.56 167 HIS A CA 1
ATOM 1399 C C . HIS A 1 167 ? 3.287 -4.740 -3.583 1.00 79.56 167 HIS A C 1
ATOM 1401 O O . HIS A 1 167 ? 2.439 -5.547 -3.193 1.00 79.56 167 HIS A O 1
ATOM 1407 N N . TYR A 1 168 ? 4.486 -5.135 -4.029 1.00 79.81 168 TYR A N 1
ATOM 1408 C CA . TYR A 1 168 ? 4.807 -6.536 -4.279 1.00 79.81 168 TYR A CA 1
ATOM 1409 C C . TYR A 1 168 ? 4.565 -7.413 -3.045 1.00 79.81 168 TYR A C 1
ATOM 1411 O O . TYR A 1 168 ? 3.868 -8.406 -3.128 1.00 79.81 168 TYR A O 1
ATOM 1419 N N . ASN A 1 169 ? 5.048 -7.035 -1.863 1.00 73.69 169 ASN A N 1
ATOM 1420 C CA . ASN A 1 169 ? 4.898 -7.886 -0.673 1.00 73.69 169 ASN A CA 1
ATOM 1421 C C . ASN A 1 169 ? 3.441 -8.035 -0.195 1.00 73.69 169 ASN A C 1
ATOM 1423 O O . ASN A 1 169 ? 3.101 -9.038 0.429 1.00 73.69 169 ASN A O 1
ATOM 1427 N N . VAL A 1 170 ? 2.595 -7.036 -0.466 1.00 70.75 170 VAL A N 1
ATOM 1428 C CA . VAL A 1 170 ? 1.182 -7.022 -0.056 1.00 70.75 170 VAL A CA 1
ATOM 1429 C C . VAL A 1 170 ? 0.340 -7.844 -1.032 1.00 70.75 170 VAL A C 1
ATOM 1431 O O . VAL A 1 170 ? -0.450 -8.686 -0.608 1.00 70.75 170 VAL A O 1
ATOM 1434 N N . LEU A 1 171 ? 0.548 -7.644 -2.337 1.00 68.38 171 LEU A N 1
ATOM 1435 C CA . LEU A 1 171 ? -0.153 -8.376 -3.397 1.00 68.38 171 LEU A CA 1
ATOM 1436 C C . LEU A 1 171 ? 0.352 -9.822 -3.511 1.00 68.38 171 LEU A C 1
ATOM 1438 O O . LEU A 1 171 ? -0.427 -10.757 -3.681 1.00 68.38 171 LEU A O 1
ATOM 1442 N N . PHE A 1 172 ? 1.659 -10.021 -3.356 1.00 68.19 172 PHE A N 1
ATOM 1443 C CA . PHE A 1 172 ? 2.329 -11.311 -3.412 1.00 68.19 172 PHE A CA 1
ATOM 1444 C C . PHE A 1 172 ? 2.658 -11.785 -2.000 1.00 68.19 172 PHE A C 1
ATOM 1446 O O . PHE A 1 172 ? 3.805 -11.733 -1.554 1.00 68.19 172 PHE A O 1
ATOM 1453 N N . SER A 1 173 ? 1.640 -12.259 -1.276 1.00 56.94 173 SER A N 1
ATOM 1454 C CA . SER A 1 173 ? 1.877 -12.939 0.002 1.00 56.94 173 SER A CA 1
ATOM 1455 C C . SER A 1 173 ? 2.917 -14.057 -0.186 1.00 56.94 173 SER A C 1
ATOM 1457 O O . SER A 1 173 ? 2.937 -14.725 -1.225 1.00 56.94 173 SER A O 1
ATOM 1459 N N . ALA A 1 174 ? 3.763 -14.302 0.821 1.00 48.78 174 ALA A N 1
ATOM 1460 C CA . ALA A 1 174 ? 4.876 -15.264 0.776 1.00 48.78 174 ALA A 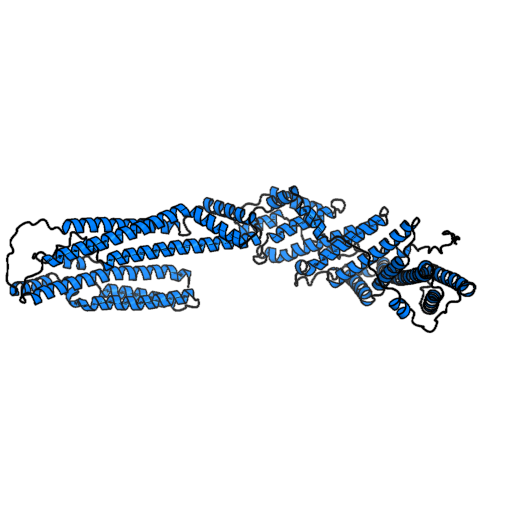CA 1
ATOM 1461 C C . ALA A 1 174 ? 4.494 -16.721 0.394 1.00 48.78 174 ALA A C 1
ATOM 1463 O O . ALA A 1 174 ? 5.370 -17.571 0.293 1.00 48.78 174 ALA A O 1
ATOM 1464 N N . LYS A 1 175 ? 3.203 -17.020 0.182 1.00 49.03 175 LYS A N 1
ATOM 1465 C CA . LYS A 1 175 ? 2.639 -18.343 -0.122 1.00 49.03 175 LYS A CA 1
ATOM 1466 C C . LYS A 1 175 ? 2.336 -18.598 -1.611 1.00 49.03 175 LYS A C 1
ATOM 1468 O O . LYS A 1 175 ? 1.956 -19.715 -1.956 1.00 49.03 175 LYS A O 1
ATOM 1473 N N . LEU A 1 176 ? 2.506 -17.626 -2.514 1.00 55.59 176 LEU A N 1
ATOM 1474 C CA . LEU A 1 176 ? 2.184 -17.779 -3.948 1.00 55.59 176 LEU A CA 1
ATOM 1475 C C . LEU A 1 176 ? 3.335 -18.397 -4.777 1.00 55.59 176 LEU A C 1
ATOM 1477 O O . LEU A 1 176 ? 3.742 -17.865 -5.808 1.00 55.59 176 LEU A O 1
ATOM 1481 N N . HIS A 1 177 ? 3.861 -19.549 -4.351 1.00 52.47 177 HIS A N 1
ATOM 1482 C CA . HIS A 1 177 ? 4.954 -20.249 -5.053 1.00 52.47 177 HIS A CA 1
ATOM 1483 C C . HIS A 1 177 ? 4.581 -20.783 -6.452 1.00 52.47 177 HIS A C 1
ATOM 1485 O O . HIS A 1 177 ? 5.464 -21.204 -7.193 1.00 52.47 177 HIS A O 1
ATOM 1491 N N . HIS A 1 178 ? 3.294 -20.782 -6.810 1.00 58.22 178 HIS A N 1
ATOM 1492 C CA . HIS A 1 178 ? 2.765 -21.310 -8.072 1.00 58.22 178 HIS A CA 1
ATOM 1493 C C . HIS A 1 178 ? 2.577 -20.245 -9.166 1.00 58.22 178 HIS A C 1
ATOM 1495 O O . HIS A 1 178 ? 2.128 -20.572 -10.263 1.00 58.22 178 HIS A O 1
ATOM 1501 N N . LEU A 1 179 ? 2.887 -18.976 -8.885 1.00 63.44 179 LEU A N 1
ATOM 1502 C CA . LEU A 1 179 ? 2.770 -17.909 -9.875 1.00 63.44 179 LEU A CA 1
ATOM 1503 C C . LEU A 1 179 ? 3.795 -18.062 -11.012 1.00 63.44 179 LEU A C 1
ATOM 1505 O O . LEU A 1 179 ? 4.949 -18.414 -10.748 1.00 63.44 179 LEU A O 1
ATOM 1509 N N . PRO A 1 180 ? 3.426 -17.733 -12.267 1.00 66.62 180 PRO A N 1
ATOM 1510 C CA . PRO A 1 180 ? 4.376 -17.679 -13.374 1.00 66.62 180 PRO A CA 1
ATOM 1511 C C . PRO A 1 180 ? 5.569 -16.779 -13.057 1.00 66.62 180 PRO A C 1
ATOM 1513 O O . PRO A 1 180 ? 5.414 -15.718 -12.443 1.00 66.62 180 PRO A O 1
ATOM 1516 N N . LYS A 1 181 ? 6.764 -17.130 -13.558 1.00 68.81 181 LYS A N 1
ATOM 1517 C CA . LYS A 1 181 ? 7.989 -16.374 -13.239 1.00 68.81 181 LYS A CA 1
ATOM 1518 C C . LYS A 1 181 ? 7.954 -14.919 -13.712 1.00 68.81 181 LYS A C 1
ATOM 1520 O O . LYS A 1 181 ? 8.784 -14.110 -13.296 1.00 68.81 181 LYS A O 1
ATOM 1525 N N . LEU A 1 182 ? 7.011 -14.589 -14.596 1.00 70.94 182 LEU A N 1
ATOM 1526 C CA . LEU A 1 182 ? 6.759 -13.235 -15.079 1.00 70.94 182 LEU A CA 1
ATOM 1527 C C . LEU A 1 182 ? 6.409 -12.280 -13.940 1.00 70.94 182 LEU A C 1
ATOM 1529 O O . LEU A 1 182 ? 6.813 -11.121 -13.966 1.00 70.94 182 LEU A O 1
ATOM 1533 N N . TYR A 1 183 ? 5.701 -12.788 -12.936 1.00 74.69 183 TYR A N 1
ATOM 1534 C CA . TYR A 1 183 ? 5.256 -11.992 -11.814 1.00 74.69 183 TYR A CA 1
ATOM 1535 C C . TYR A 1 183 ? 6.315 -11.828 -10.731 1.00 74.69 183 TYR A C 1
ATOM 1537 O O . TYR A 1 183 ? 6.110 -11.018 -9.843 1.00 74.69 183 TYR A O 1
ATOM 1545 N N . HIS A 1 184 ? 7.451 -12.535 -10.780 1.00 76.94 184 HIS A N 1
ATOM 1546 C CA . HIS A 1 184 ? 8.508 -12.329 -9.791 1.00 76.94 184 HIS A CA 1
ATOM 1547 C C . HIS A 1 184 ? 9.027 -10.892 -9.817 1.00 76.94 184 HIS A C 1
ATOM 1549 O O . HIS A 1 184 ? 9.259 -10.315 -10.881 1.00 76.94 184 HIS A O 1
ATOM 1555 N N . ILE A 1 185 ? 9.320 -10.356 -8.630 1.00 81.44 185 ILE A N 1
ATOM 1556 C CA . ILE A 1 185 ? 9.807 -8.982 -8.461 1.00 81.44 185 ILE A CA 1
ATOM 1557 C C . ILE A 1 185 ? 11.022 -8.654 -9.341 1.00 81.44 185 ILE A C 1
ATOM 1559 O O . ILE A 1 185 ? 11.122 -7.544 -9.858 1.00 81.44 185 ILE A O 1
ATOM 1563 N N . VAL A 1 186 ? 11.936 -9.609 -9.548 1.00 79.44 186 VAL A N 1
ATOM 1564 C CA . VAL A 1 186 ? 13.122 -9.421 -10.401 1.00 79.44 186 VAL A CA 1
ATOM 1565 C C . VAL A 1 186 ? 12.711 -9.222 -11.862 1.00 79.44 186 VAL A C 1
ATOM 1567 O O . VAL A 1 186 ? 13.182 -8.293 -12.515 1.00 79.44 186 VAL A O 1
ATOM 1570 N N . THR A 1 187 ? 11.775 -10.035 -12.356 1.00 78.31 187 THR A N 1
ATOM 1571 C CA . THR A 1 187 ? 11.244 -9.929 -13.719 1.00 78.31 187 THR A CA 1
ATOM 1572 C C . THR A 1 187 ? 10.471 -8.625 -13.918 1.00 78.31 187 THR A C 1
ATOM 1574 O O . THR A 1 187 ? 10.682 -7.946 -14.919 1.00 78.31 187 THR A O 1
ATOM 1577 N N . LEU A 1 188 ? 9.635 -8.224 -12.951 1.00 84.56 188 LEU A N 1
ATOM 1578 C CA . LEU A 1 188 ? 8.891 -6.957 -12.996 1.00 84.56 188 LEU A CA 1
ATOM 1579 C C . LEU A 1 188 ? 9.822 -5.734 -12.992 1.00 84.56 188 LEU A C 1
ATOM 1581 O O . LEU A 1 188 ? 9.618 -4.801 -13.771 1.00 84.56 188 LEU A O 1
ATOM 1585 N N . LYS A 1 189 ? 10.875 -5.743 -12.161 1.00 86.50 189 LYS A N 1
ATOM 1586 C CA . LYS A 1 189 ? 11.899 -4.683 -12.129 1.00 86.50 189 LYS A CA 1
ATOM 1587 C C . LYS A 1 189 ? 12.592 -4.529 -13.476 1.00 86.50 189 LYS A C 1
ATOM 1589 O O . LYS A 1 189 ? 12.756 -3.407 -13.952 1.00 86.50 189 LYS A O 1
ATOM 1594 N N . TYR A 1 190 ? 12.949 -5.643 -14.105 1.00 83.62 190 TYR A N 1
ATOM 1595 C CA . TYR A 1 190 ? 13.578 -5.598 -15.415 1.00 83.62 190 TYR A CA 1
ATOM 1596 C C . TYR A 1 190 ? 12.604 -5.187 -16.528 1.00 83.62 190 TYR A C 1
ATOM 1598 O O . TYR A 1 190 ? 12.947 -4.377 -17.384 1.00 83.62 190 TYR A O 1
ATOM 1606 N N . LEU A 1 191 ? 11.357 -5.663 -16.491 1.00 86.31 191 LEU A N 1
ATOM 1607 C CA . LEU A 1 191 ? 10.312 -5.237 -17.421 1.00 86.31 191 LEU A CA 1
ATOM 1608 C C . LEU A 1 191 ? 10.103 -3.716 -17.361 1.00 86.31 191 LEU A C 1
ATOM 1610 O O . LEU A 1 191 ? 10.040 -3.056 -18.397 1.00 86.31 191 LEU A O 1
ATOM 1614 N N . LYS A 1 192 ? 10.098 -3.142 -16.153 1.00 90.62 192 LYS A N 1
ATOM 1615 C CA . LYS A 1 192 ? 10.084 -1.688 -15.945 1.00 90.62 192 LYS A CA 1
ATOM 1616 C C . LYS A 1 192 ? 11.326 -1.020 -16.536 1.00 90.62 192 LYS A C 1
ATOM 1618 O O . LYS A 1 192 ? 11.207 0.013 -17.187 1.00 90.62 192 LYS A O 1
ATOM 1623 N N . GLN A 1 193 ? 12.511 -1.601 -16.355 1.00 89.88 193 GLN A N 1
ATOM 1624 C CA . GLN A 1 193 ? 13.743 -1.087 -16.959 1.00 89.88 193 GLN A CA 1
ATOM 1625 C C . GLN A 1 193 ? 13.666 -1.076 -18.493 1.00 89.88 193 GLN A C 1
ATOM 1627 O O . GLN A 1 193 ? 14.012 -0.062 -19.098 1.00 89.88 193 GLN A O 1
ATOM 1632 N N . LEU A 1 194 ? 13.145 -2.130 -19.129 1.00 88.75 194 LEU A N 1
ATOM 1633 C CA . LEU A 1 194 ? 12.926 -2.180 -20.580 1.00 88.75 194 LEU A CA 1
ATOM 1634 C C . LEU A 1 194 ? 11.918 -1.126 -21.053 1.00 88.75 194 LEU A C 1
ATOM 1636 O O . LEU A 1 194 ? 12.189 -0.403 -22.009 1.00 88.75 194 LEU A O 1
ATOM 1640 N N . VAL A 1 195 ? 10.774 -0.996 -20.374 1.00 92.31 195 VAL A N 1
ATOM 1641 C CA . VAL A 1 195 ? 9.755 0.020 -20.695 1.00 92.31 195 VAL A CA 1
ATOM 1642 C C . VAL A 1 195 ? 10.323 1.431 -20.556 1.00 92.31 195 VAL A C 1
ATOM 1644 O O . VAL A 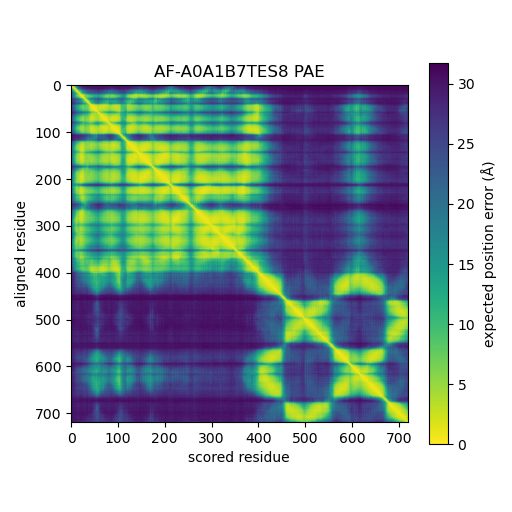1 195 ? 10.142 2.258 -21.446 1.00 92.31 195 VAL A O 1
ATOM 1647 N N . ASN A 1 196 ? 11.079 1.702 -19.492 1.00 92.38 196 ASN A N 1
ATOM 1648 C CA . ASN A 1 196 ? 11.804 2.959 -19.320 1.00 92.38 196 ASN A CA 1
ATOM 1649 C C . ASN A 1 196 ? 12.867 3.184 -20.407 1.00 92.38 196 ASN A C 1
ATOM 1651 O O . ASN A 1 196 ? 13.030 4.307 -20.878 1.00 92.38 196 ASN A O 1
ATOM 1655 N N . THR A 1 197 ? 13.552 2.131 -20.848 1.00 92.38 197 THR A N 1
ATOM 1656 C CA . THR A 1 197 ? 14.524 2.209 -21.946 1.00 92.38 197 THR A CA 1
ATOM 1657 C C . THR A 1 197 ? 13.827 2.636 -23.236 1.00 92.38 197 THR A C 1
ATOM 1659 O O . THR A 1 197 ? 14.184 3.667 -23.797 1.00 92.38 197 THR A O 1
ATOM 1662 N N . MET A 1 198 ? 12.751 1.950 -23.634 1.00 92.06 198 MET A N 1
ATOM 1663 C CA . MET A 1 198 ? 11.935 2.319 -24.801 1.00 92.06 198 MET A CA 1
ATOM 1664 C C . MET A 1 198 ? 11.341 3.730 -24.679 1.00 92.06 198 MET A C 1
ATOM 1666 O O . MET A 1 198 ? 11.287 4.472 -25.658 1.00 92.06 198 MET A O 1
ATOM 1670 N N . GLN A 1 199 ? 10.931 4.145 -23.475 1.00 93.25 199 GLN A N 1
ATOM 1671 C CA . GLN A 1 199 ? 10.448 5.506 -23.235 1.00 93.25 199 GLN A CA 1
ATOM 1672 C C . GLN A 1 199 ? 11.544 6.541 -23.530 1.00 93.25 199 GLN A C 1
ATOM 1674 O O . GLN A 1 199 ? 11.269 7.566 -24.155 1.00 93.25 199 GLN A O 1
ATOM 1679 N N . GLN A 1 200 ? 12.787 6.258 -23.124 1.00 92.56 200 GLN A N 1
ATOM 1680 C CA . GLN A 1 200 ? 13.939 7.122 -23.383 1.00 92.56 200 GLN A CA 1
ATOM 1681 C C . GLN A 1 200 ? 14.279 7.162 -24.885 1.00 92.56 200 GLN A C 1
ATOM 1683 O O . GLN A 1 200 ? 14.577 8.237 -25.399 1.00 92.56 200 GLN A O 1
ATOM 1688 N N . GLU A 1 201 ? 14.168 6.039 -25.606 1.00 91.75 201 GLU A N 1
ATOM 1689 C CA . GLU A 1 201 ? 14.348 5.983 -27.069 1.00 91.75 201 GLU A CA 1
ATOM 1690 C C . GLU A 1 201 ? 13.364 6.910 -27.799 1.00 91.75 201 GLU A C 1
ATOM 1692 O O . GLU A 1 201 ? 13.768 7.747 -28.610 1.00 91.75 201 GLU A O 1
ATOM 1697 N N . ILE A 1 202 ? 12.070 6.810 -27.474 1.00 90.06 202 ILE A N 1
ATOM 1698 C CA . ILE A 1 202 ? 11.031 7.662 -28.067 1.00 90.06 202 ILE A CA 1
ATOM 1699 C C . ILE A 1 202 ? 11.219 9.124 -27.658 1.00 90.06 202 ILE A C 1
ATOM 1701 O O . ILE A 1 202 ? 11.039 10.020 -28.482 1.00 90.06 202 ILE A O 1
ATOM 1705 N N . PHE A 1 203 ? 11.639 9.395 -26.421 1.00 90.12 203 PHE A N 1
ATOM 1706 C CA . PHE A 1 203 ? 11.951 10.758 -25.992 1.00 90.12 203 PHE A CA 1
ATOM 1707 C C . PHE A 1 203 ? 13.073 11.385 -26.825 1.00 90.12 203 PHE A C 1
ATOM 1709 O O . PHE A 1 203 ? 12.957 12.532 -27.268 1.00 90.12 203 PHE A O 1
ATOM 1716 N N . ILE A 1 204 ? 14.142 10.624 -27.081 1.00 88.75 204 ILE A N 1
ATOM 1717 C CA . ILE A 1 204 ? 15.240 11.039 -27.959 1.00 88.75 204 ILE A CA 1
ATOM 1718 C C . ILE A 1 204 ? 14.706 11.310 -29.373 1.00 88.75 204 ILE A C 1
ATOM 1720 O O . ILE A 1 204 ? 15.000 12.368 -29.930 1.00 88.75 204 ILE A O 1
ATOM 1724 N N . LYS A 1 205 ? 13.855 10.431 -29.924 1.00 86.00 205 LYS A N 1
ATOM 1725 C CA . LYS A 1 205 ? 13.209 10.633 -31.236 1.00 86.00 205 LYS A CA 1
ATOM 1726 C C . LYS A 1 205 ? 12.437 11.945 -31.311 1.00 86.00 205 LYS A C 1
ATOM 1728 O O . LYS A 1 205 ? 12.642 12.748 -32.218 1.00 86.00 205 LYS A O 1
ATOM 1733 N N . ILE A 1 206 ? 11.557 12.173 -30.336 1.00 85.50 206 ILE A N 1
ATOM 1734 C CA . ILE A 1 206 ? 10.729 13.379 -30.244 1.00 85.50 206 ILE A CA 1
ATOM 1735 C C . ILE A 1 206 ? 11.618 14.622 -30.139 1.00 85.50 206 ILE A C 1
ATOM 1737 O O . ILE A 1 206 ? 11.336 15.632 -30.783 1.00 85.50 206 ILE A O 1
ATOM 1741 N N . THR A 1 207 ? 12.697 14.550 -29.356 1.00 83.81 207 THR A N 1
ATOM 1742 C CA . THR A 1 207 ? 13.646 15.658 -29.170 1.00 83.81 207 THR A CA 1
ATOM 1743 C C . THR A 1 207 ? 14.331 16.029 -30.481 1.00 83.81 207 THR A C 1
ATOM 1745 O O . THR A 1 207 ? 14.416 17.211 -30.803 1.00 83.81 207 THR A O 1
ATOM 1748 N N . ILE A 1 208 ? 14.761 15.030 -31.254 1.00 81.06 208 ILE A N 1
ATOM 1749 C CA . ILE A 1 208 ? 15.466 15.225 -32.528 1.00 81.06 208 ILE A CA 1
ATOM 1750 C C . ILE A 1 208 ? 14.514 15.685 -33.640 1.00 81.06 208 ILE A C 1
ATOM 1752 O O . ILE A 1 208 ? 14.858 16.544 -34.446 1.00 81.06 208 ILE A O 1
ATOM 1756 N N . ASN A 1 209 ? 13.277 15.185 -33.663 1.00 78.12 209 ASN A N 1
ATOM 1757 C CA . ASN A 1 209 ? 12.286 15.606 -34.655 1.00 78.12 209 ASN A CA 1
ATOM 1758 C C . ASN A 1 209 ? 11.759 17.028 -34.404 1.00 78.12 209 ASN A C 1
ATOM 1760 O O . ASN A 1 209 ? 11.518 17.772 -35.355 1.00 78.12 209 ASN A O 1
ATOM 1764 N N . ASN A 1 210 ? 11.596 17.423 -33.138 1.00 72.75 210 ASN A N 1
ATOM 1765 C CA . ASN A 1 210 ? 11.096 18.752 -32.769 1.00 72.75 210 ASN A CA 1
ATOM 1766 C C . ASN A 1 210 ? 12.163 19.853 -32.854 1.00 72.75 210 ASN A C 1
ATOM 1768 O O . ASN A 1 210 ? 11.823 21.034 -32.796 1.00 72.75 210 ASN A O 1
ATOM 1772 N N . SER A 1 211 ? 13.443 19.501 -32.972 1.00 64.88 211 SER A N 1
ATOM 1773 C CA . SER A 1 211 ? 14.541 20.467 -33.015 1.00 64.88 211 SER A CA 1
ATOM 1774 C C . SER A 1 211 ? 14.833 21.027 -34.406 1.00 64.88 211 SER A C 1
ATOM 1776 O O . SER A 1 211 ? 15.755 21.818 -34.542 1.00 64.88 211 SER A O 1
ATOM 1778 N N . LYS A 1 212 ? 14.039 20.704 -35.436 1.00 58.47 212 LYS A N 1
ATOM 1779 C CA . LYS A 1 212 ? 14.185 21.287 -36.788 1.00 58.47 212 LYS A CA 1
ATOM 1780 C C . LYS A 1 212 ? 14.085 22.828 -36.830 1.00 58.47 212 LYS A C 1
ATOM 1782 O O . LYS A 1 212 ? 14.339 23.419 -37.868 1.00 58.47 212 LYS A O 1
ATOM 1787 N N . SER A 1 213 ? 13.725 23.481 -35.720 1.00 45.03 213 SER A N 1
ATOM 1788 C CA . SER A 1 213 ? 13.667 24.942 -35.554 1.00 45.03 213 SER A CA 1
ATOM 1789 C C . SER A 1 213 ? 14.444 25.488 -34.339 1.00 45.03 213 SER A C 1
ATOM 1791 O O . SER A 1 213 ? 14.349 26.679 -34.044 1.00 45.03 213 SER A O 1
ATOM 1793 N N . LYS A 1 214 ? 15.192 24.651 -33.599 1.00 56.00 214 LYS A N 1
ATOM 1794 C CA . LYS A 1 214 ? 15.950 25.048 -32.393 1.00 56.00 214 LYS A CA 1
ATOM 1795 C C . LYS A 1 214 ? 17.320 24.377 -32.350 1.00 56.00 214 LYS A C 1
ATOM 1797 O O . LYS A 1 214 ? 17.472 23.238 -32.772 1.00 56.00 214 LYS A O 1
ATOM 1802 N N . THR A 1 215 ? 18.299 25.040 -31.737 1.00 64.50 215 THR A N 1
ATOM 1803 C CA . THR A 1 215 ? 19.627 24.460 -31.504 1.00 64.50 215 THR A CA 1
ATOM 1804 C C . THR A 1 215 ? 19.536 23.181 -30.659 1.00 64.50 215 THR A C 1
ATOM 1806 O O . THR A 1 215 ? 19.079 23.189 -29.514 1.00 64.50 215 THR A O 1
ATOM 1809 N N . LEU A 1 216 ? 19.973 22.062 -31.240 1.00 72.25 216 LEU A N 1
ATOM 1810 C CA . LEU A 1 216 ? 20.076 20.760 -30.579 1.00 72.25 216 LEU A CA 1
ATOM 1811 C C . LEU A 1 216 ? 21.100 20.806 -29.435 1.00 72.25 216 LEU A C 1
ATOM 1813 O O . LEU A 1 216 ? 22.220 21.288 -29.602 1.00 72.25 216 LEU A O 1
ATOM 1817 N N . ASN A 1 217 ? 20.742 20.258 -28.270 1.00 82.44 217 ASN A N 1
ATOM 1818 C CA . ASN A 1 217 ? 21.691 20.061 -27.174 1.00 82.44 217 ASN A CA 1
ATOM 1819 C C . ASN A 1 217 ? 22.382 18.695 -27.326 1.00 82.44 217 ASN A C 1
ATOM 1821 O O . ASN A 1 217 ? 21.893 17.677 -26.834 1.00 82.44 217 ASN A O 1
ATOM 1825 N N . TYR A 1 218 ? 23.520 18.679 -28.024 1.00 85.94 218 TYR A N 1
ATOM 1826 C CA . TYR A 1 218 ? 24.277 17.458 -28.320 1.00 85.94 218 TYR A CA 1
ATOM 1827 C C . TYR A 1 218 ? 24.784 16.740 -27.062 1.00 85.94 218 TYR A C 1
ATOM 1829 O O . TYR A 1 218 ? 24.716 15.514 -26.989 1.00 85.94 218 TYR A O 1
ATOM 1837 N N . SER A 1 219 ? 25.213 17.485 -26.034 1.00 88.69 219 SER A N 1
ATOM 1838 C CA . SER A 1 219 ? 25.599 16.906 -24.739 1.00 88.69 219 SER A CA 1
ATOM 1839 C C . SER A 1 219 ? 24.450 16.104 -24.127 1.00 88.69 219 SER A C 1
ATOM 1841 O O . SER A 1 219 ? 24.634 14.960 -23.723 1.00 88.69 219 SER A O 1
ATOM 1843 N N . LEU A 1 220 ? 23.242 16.673 -24.111 1.00 88.88 220 LEU A N 1
ATOM 1844 C CA . LEU A 1 220 ? 22.061 16.018 -23.556 1.00 88.88 220 LEU A CA 1
ATOM 1845 C C . LEU A 1 220 ? 21.723 14.720 -24.305 1.00 88.88 220 LEU A C 1
ATOM 1847 O O . LEU A 1 220 ? 21.509 13.687 -23.672 1.00 88.88 220 LEU A O 1
ATOM 1851 N N . LEU A 1 221 ? 21.730 14.759 -25.641 1.00 89.12 221 LEU A N 1
ATOM 1852 C CA . LEU A 1 221 ? 21.449 13.590 -26.480 1.00 89.12 221 LEU A CA 1
ATOM 1853 C C . LEU A 1 221 ? 22.477 12.476 -26.298 1.00 89.12 221 LEU A C 1
ATOM 1855 O O . LEU A 1 221 ? 22.096 11.314 -26.184 1.00 89.12 221 LEU A O 1
ATOM 1859 N N . SER A 1 222 ? 23.761 12.829 -26.212 1.00 91.19 222 SER A N 1
ATOM 1860 C CA . SER A 1 222 ? 24.836 11.870 -25.957 1.00 91.19 222 SER A CA 1
ATOM 1861 C C . SER A 1 222 ? 24.635 11.136 -24.627 1.00 91.19 222 SER A C 1
ATOM 1863 O O . SER A 1 222 ? 24.652 9.907 -24.587 1.00 91.19 222 SER A O 1
ATOM 1865 N N . LYS A 1 223 ? 24.345 11.875 -23.549 1.00 94.19 223 LYS A N 1
ATOM 1866 C CA . LYS A 1 223 ? 24.118 11.308 -22.208 1.00 94.19 223 LYS A CA 1
ATOM 1867 C C . LYS A 1 223 ? 22.877 10.415 -22.138 1.00 94.19 223 LYS A C 1
ATOM 1869 O O . LYS A 1 223 ? 22.897 9.373 -21.481 1.00 94.19 223 LYS A O 1
ATOM 1874 N N . MET A 1 224 ? 21.800 10.811 -22.819 1.00 93.12 224 MET A N 1
ATOM 1875 C CA . MET A 1 224 ? 20.573 10.017 -22.924 1.00 93.12 224 MET A CA 1
ATOM 1876 C C . MET A 1 224 ? 20.787 8.736 -23.737 1.00 93.12 224 MET A C 1
ATOM 1878 O O . MET A 1 224 ? 20.371 7.665 -23.305 1.00 93.12 224 MET A O 1
ATOM 1882 N N . ALA A 1 225 ? 21.457 8.824 -24.888 1.00 91.88 225 ALA A N 1
ATOM 1883 C CA . ALA A 1 225 ? 21.787 7.664 -25.715 1.00 91.88 225 ALA A CA 1
ATOM 1884 C C . ALA A 1 225 ? 22.705 6.687 -24.968 1.00 91.88 225 ALA A C 1
ATOM 1886 O O . ALA A 1 225 ? 22.482 5.478 -25.000 1.00 91.88 225 ALA A O 1
ATOM 1887 N N . TYR A 1 226 ? 23.677 7.207 -24.216 1.00 94.75 226 TYR A N 1
ATOM 1888 C CA . TYR A 1 226 ? 24.559 6.384 -23.397 1.00 94.75 226 TYR A CA 1
ATOM 1889 C C . TYR A 1 226 ? 23.803 5.647 -22.287 1.00 94.75 226 TYR A C 1
ATOM 1891 O O . TYR A 1 226 ? 24.032 4.463 -22.061 1.00 94.75 226 TYR A O 1
ATOM 1899 N N . GLN A 1 227 ? 22.827 6.302 -21.649 1.00 94.44 227 GLN A N 1
ATOM 1900 C CA . GLN A 1 227 ? 21.948 5.644 -20.681 1.00 94.44 227 GLN A CA 1
ATOM 1901 C C . GLN A 1 227 ? 21.165 4.475 -21.303 1.00 94.44 227 GLN A C 1
ATOM 1903 O O . GLN A 1 227 ? 21.025 3.434 -20.661 1.00 94.44 227 GLN A O 1
ATOM 1908 N N . VAL A 1 228 ? 20.670 4.636 -22.535 1.00 93.31 228 VAL A N 1
ATOM 1909 C CA . VAL A 1 228 ? 19.967 3.572 -23.271 1.00 93.31 228 VAL A CA 1
ATOM 1910 C C . VAL A 1 228 ? 20.914 2.416 -23.606 1.00 93.31 228 VAL A C 1
ATOM 1912 O O . VAL A 1 228 ? 20.557 1.258 -23.395 1.00 93.31 228 VAL A O 1
ATOM 1915 N N . TYR A 1 229 ? 22.137 2.715 -24.057 1.00 92.81 229 TYR A N 1
ATOM 1916 C CA . TYR A 1 229 ? 23.177 1.706 -24.270 1.00 92.81 229 TYR A CA 1
ATOM 1917 C C . TYR A 1 229 ? 23.439 0.882 -23.005 1.00 92.81 229 TYR A C 1
ATOM 1919 O O . TYR A 1 229 ? 23.390 -0.345 -23.068 1.00 92.81 229 TYR A O 1
ATOM 1927 N N . LEU A 1 230 ? 23.660 1.536 -21.859 1.00 91.88 230 LEU A N 1
ATOM 1928 C CA . LEU A 1 230 ? 23.947 0.847 -20.597 1.00 91.88 230 LEU A CA 1
ATOM 1929 C C . LEU A 1 230 ? 22.838 -0.136 -20.209 1.00 91.88 230 LEU A C 1
ATOM 1931 O O . LEU A 1 230 ? 23.131 -1.212 -19.698 1.00 91.88 230 LEU A O 1
ATOM 1935 N N . TYR A 1 231 ? 21.575 0.196 -20.490 1.00 89.19 231 TYR A N 1
ATOM 1936 C CA . TYR A 1 231 ? 20.457 -0.702 -20.204 1.00 89.19 231 TYR A CA 1
ATOM 1937 C C . TYR A 1 231 ? 20.443 -1.955 -21.086 1.00 89.19 231 TYR A C 1
ATOM 1939 O O . TYR A 1 231 ? 20.133 -3.031 -20.580 1.00 89.19 231 TYR A O 1
ATOM 1947 N N . TYR A 1 232 ? 20.803 -1.851 -22.369 1.00 89.25 232 TYR A N 1
ATOM 1948 C CA . TYR A 1 232 ? 20.932 -3.025 -23.243 1.00 89.25 232 TYR A CA 1
ATOM 1949 C C . TYR A 1 232 ? 22.263 -3.771 -23.077 1.00 89.25 232 TYR A C 1
ATOM 1951 O O . TYR A 1 232 ? 22.364 -4.929 -23.474 1.00 89.25 232 TYR A O 1
ATOM 1959 N N . ASN A 1 233 ? 23.284 -3.128 -22.504 1.00 88.62 233 ASN A N 1
ATOM 1960 C CA . ASN A 1 233 ? 24.584 -3.737 -22.224 1.00 88.62 233 ASN A CA 1
ATOM 1961 C C . ASN A 1 233 ? 24.598 -4.602 -20.952 1.00 88.62 233 ASN A C 1
ATOM 1963 O O . ASN A 1 233 ? 25.576 -5.299 -20.702 1.00 88.62 233 ASN A O 1
ATOM 1967 N N . ASP A 1 234 ? 23.536 -4.573 -20.148 1.00 84.50 234 ASP A N 1
ATOM 1968 C CA . ASP A 1 234 ? 23.422 -5.374 -18.931 1.00 84.50 234 ASP A CA 1
ATOM 1969 C C . ASP A 1 234 ? 23.123 -6.847 -19.260 1.00 84.50 234 ASP A C 1
ATOM 1971 O O . ASP A 1 234 ? 21.977 -7.305 -19.243 1.00 84.50 234 ASP A O 1
ATOM 1975 N N . GLU A 1 235 ? 24.175 -7.590 -19.611 1.00 77.19 235 GLU A N 1
ATOM 1976 C CA . GLU A 1 235 ? 24.082 -8.968 -20.105 1.00 77.19 235 GLU A CA 1
ATOM 1977 C C . GLU A 1 235 ? 23.389 -9.908 -19.118 1.00 77.19 235 GLU A C 1
ATOM 1979 O O . GLU A 1 235 ? 22.610 -10.764 -19.533 1.00 77.19 235 GLU A O 1
ATOM 1984 N N . ASN A 1 236 ? 23.613 -9.731 -17.814 1.00 77.94 236 ASN A N 1
ATOM 1985 C CA . ASN A 1 236 ? 22.976 -10.552 -16.788 1.00 77.94 236 ASN A CA 1
ATOM 1986 C C . ASN A 1 236 ? 21.461 -10.363 -16.801 1.00 77.94 236 ASN A C 1
ATOM 1988 O O . ASN A 1 236 ? 20.711 -11.340 -16.819 1.00 77.94 236 ASN A O 1
ATOM 1992 N N . ASN A 1 237 ? 21.007 -9.112 -16.838 1.00 76.00 237 ASN A N 1
ATOM 1993 C CA . ASN A 1 237 ? 19.588 -8.800 -16.820 1.00 76.00 237 ASN A CA 1
ATOM 1994 C C . ASN A 1 237 ? 18.894 -9.145 -18.150 1.00 76.00 237 ASN A C 1
ATOM 1996 O O . ASN A 1 237 ? 17.791 -9.698 -18.137 1.00 76.00 237 ASN A O 1
ATOM 2000 N N . VAL A 1 238 ? 19.556 -8.912 -19.290 1.00 79.12 238 VAL A N 1
ATOM 2001 C CA . VAL A 1 238 ? 19.063 -9.318 -20.619 1.00 79.12 238 VAL A CA 1
ATOM 2002 C C . VAL A 1 238 ? 18.934 -10.841 -20.712 1.00 79.12 238 VAL A C 1
ATOM 2004 O O . VAL A 1 238 ? 17.867 -11.345 -21.068 1.00 79.12 238 VAL A O 1
ATOM 2007 N N . ASN A 1 239 ? 19.977 -11.591 -20.343 1.00 79.19 239 ASN A N 1
ATOM 2008 C CA . ASN A 1 239 ? 19.961 -13.054 -20.407 1.00 79.19 239 ASN A CA 1
ATOM 2009 C C . ASN A 1 239 ? 18.941 -13.652 -19.435 1.00 79.19 239 ASN A C 1
ATOM 2011 O O . ASN A 1 239 ? 18.186 -14.546 -19.817 1.00 79.19 239 ASN A O 1
ATOM 2015 N N . PHE A 1 240 ? 18.860 -13.132 -18.206 1.00 74.69 240 PHE A N 1
ATOM 2016 C CA . PHE A 1 240 ? 17.857 -13.550 -17.227 1.00 74.69 240 PHE A CA 1
ATOM 2017 C C . PHE A 1 240 ? 16.431 -13.353 -17.756 1.00 74.69 240 PHE A C 1
ATOM 2019 O O . PHE A 1 240 ? 15.583 -14.239 -17.627 1.00 74.69 240 PHE A O 1
ATOM 2026 N N . PHE A 1 241 ? 16.153 -12.214 -18.391 1.00 74.44 241 PHE A N 1
ATOM 2027 C CA . PHE A 1 241 ? 14.850 -11.949 -18.988 1.00 74.44 241 PHE A CA 1
ATOM 2028 C C . PHE A 1 241 ? 14.537 -12.878 -20.154 1.00 74.44 241 PHE A C 1
ATOM 2030 O O . PHE A 1 241 ? 13.467 -13.485 -20.160 1.00 74.44 241 PHE A O 1
ATOM 2037 N N . LEU A 1 242 ? 15.459 -13.031 -21.108 1.00 76.50 242 LEU A N 1
ATOM 2038 C CA . LEU A 1 242 ? 15.266 -13.918 -22.256 1.00 76.50 242 LEU A CA 1
ATOM 2039 C C . LEU A 1 242 ? 15.030 -15.363 -21.798 1.00 76.50 242 LEU A C 1
ATOM 2041 O O . LEU A 1 242 ? 14.085 -15.999 -22.262 1.00 76.50 242 LEU A O 1
ATOM 2045 N N . GLN A 1 243 ? 15.796 -15.848 -20.815 1.00 74.75 243 GLN A N 1
ATOM 2046 C CA . GLN A 1 243 ? 15.605 -17.173 -20.221 1.00 74.75 243 GLN A CA 1
ATOM 2047 C C . GLN A 1 243 ? 14.260 -17.309 -19.502 1.00 74.75 243 GLN A C 1
ATOM 2049 O O . GLN A 1 243 ? 13.591 -18.330 -19.642 1.00 74.75 243 GLN A O 1
ATOM 2054 N N . ASN A 1 244 ? 13.821 -16.307 -18.736 1.00 69.62 244 ASN A N 1
ATOM 2055 C CA . ASN A 1 244 ? 12.523 -16.368 -18.060 1.00 69.62 244 ASN A CA 1
ATOM 2056 C C . ASN A 1 244 ? 11.349 -16.291 -19.033 1.00 69.62 244 ASN A C 1
ATOM 2058 O O . ASN A 1 244 ? 10.372 -17.015 -18.852 1.00 69.62 244 ASN A O 1
ATOM 2062 N N . ARG A 1 245 ? 11.443 -15.458 -20.074 1.00 71.56 245 ARG A N 1
ATOM 2063 C CA . ARG A 1 245 ? 10.434 -15.396 -21.137 1.00 71.56 245 ARG A CA 1
ATOM 2064 C C . ARG A 1 245 ? 10.363 -16.715 -21.894 1.00 71.56 245 ARG A C 1
ATOM 2066 O O . ARG A 1 245 ? 9.262 -17.216 -22.087 1.00 71.56 245 ARG A O 1
ATOM 2073 N N . TYR A 1 246 ? 11.510 -17.308 -22.225 1.00 71.38 246 TYR A N 1
ATOM 2074 C CA . TYR A 1 246 ? 11.591 -18.648 -22.803 1.00 71.38 246 TYR A CA 1
ATOM 2075 C C . TYR A 1 246 ? 10.926 -19.680 -21.877 1.00 71.38 246 TYR A C 1
ATOM 2077 O O . TYR A 1 246 ? 9.977 -20.351 -22.268 1.00 71.38 246 TYR A O 1
ATOM 2085 N N . ASN A 1 247 ? 11.326 -19.749 -20.607 1.00 67.75 247 ASN A N 1
ATOM 2086 C CA . ASN A 1 247 ? 10.795 -20.730 -19.657 1.00 67.75 247 ASN A CA 1
ATOM 2087 C C . ASN A 1 247 ? 9.277 -20.606 -19.432 1.00 67.75 247 ASN A C 1
ATOM 2089 O O . ASN A 1 247 ? 8.583 -21.620 -19.432 1.00 67.75 247 ASN A O 1
ATOM 2093 N N . ASN A 1 248 ? 8.749 -19.389 -19.262 1.00 62.66 248 ASN A N 1
ATOM 2094 C CA . ASN A 1 248 ? 7.306 -19.165 -19.092 1.00 62.66 248 ASN A CA 1
ATOM 2095 C C . ASN A 1 248 ? 6.517 -19.528 -20.355 1.00 62.66 248 ASN A C 1
ATOM 2097 O O . ASN A 1 248 ? 5.417 -20.071 -20.270 1.00 62.66 248 ASN A O 1
ATOM 2101 N N . PHE A 1 249 ? 7.093 -19.277 -21.529 1.00 61.06 249 PHE A N 1
ATOM 2102 C CA . PHE A 1 249 ? 6.500 -19.652 -22.806 1.00 61.06 249 PHE A CA 1
ATOM 2103 C C . PHE A 1 249 ? 6.395 -21.180 -22.961 1.00 61.06 249 PHE A C 1
ATOM 2105 O O . PHE A 1 249 ? 5.312 -21.708 -23.194 1.00 61.06 249 PHE A O 1
ATOM 2112 N N . TYR A 1 250 ? 7.483 -21.925 -22.738 1.00 59.12 250 TYR A N 1
ATOM 2113 C CA . TYR A 1 250 ? 7.475 -23.391 -22.879 1.00 59.12 250 TYR A CA 1
ATOM 2114 C C . TYR A 1 250 ? 6.669 -24.117 -21.797 1.00 59.12 250 TYR A C 1
ATOM 2116 O O . TYR A 1 250 ? 6.115 -25.185 -22.068 1.00 59.12 250 TYR A O 1
ATOM 2124 N N . ALA A 1 251 ? 6.583 -23.546 -20.591 1.00 56.47 251 ALA A N 1
ATOM 2125 C CA . ALA A 1 251 ? 5.739 -24.066 -19.517 1.00 56.47 251 ALA A CA 1
ATOM 2126 C C . ALA A 1 251 ? 4.237 -23.929 -19.821 1.00 56.47 251 ALA A C 1
ATOM 2128 O O . ALA A 1 251 ? 3.428 -24.638 -19.230 1.00 56.47 251 ALA A O 1
ATOM 2129 N N . SER A 1 252 ? 3.868 -23.023 -20.729 1.00 52.72 252 SER A N 1
ATOM 2130 C CA . SER A 1 252 ? 2.484 -22.628 -20.983 1.00 52.72 252 SER A CA 1
ATOM 2131 C C . SER A 1 252 ? 1.932 -23.111 -22.338 1.00 52.72 252 SER A C 1
ATOM 2133 O O . SER A 1 252 ? 0.728 -22.994 -22.582 1.00 52.72 252 SER A O 1
ATOM 2135 N N . ALA A 1 253 ? 2.781 -23.724 -23.175 1.00 56.34 253 ALA A N 1
ATOM 2136 C CA . ALA A 1 253 ? 2.414 -24.417 -24.411 1.00 56.34 253 ALA A CA 1
ATOM 2137 C C . ALA A 1 253 ? 1.911 -25.849 -24.129 1.00 56.34 253 ALA A C 1
ATOM 2139 O O . ALA A 1 253 ? 2.662 -26.696 -23.632 1.00 56.34 253 ALA A O 1
ATOM 2140 N N . SER A 1 254 ? 0.643 -26.114 -24.459 1.00 48.59 254 SER A N 1
ATOM 2141 C CA . SER A 1 254 ? -0.067 -27.366 -24.157 1.00 48.59 254 SER A CA 1
ATOM 2142 C C . SER A 1 254 ? 0.253 -28.539 -25.095 1.00 48.59 254 SER A C 1
ATOM 2144 O O . SER A 1 254 ? 0.115 -29.676 -24.658 1.00 48.59 254 SER A O 1
ATOM 2146 N N . ASP A 1 255 ? 0.741 -28.298 -26.321 1.00 53.91 255 ASP A N 1
ATOM 2147 C CA . ASP A 1 255 ? 1.018 -29.348 -27.319 1.00 53.91 255 ASP A CA 1
ATOM 2148 C C . ASP A 1 255 ? 2.470 -29.328 -27.843 1.00 53.91 255 ASP A C 1
ATOM 2150 O O . ASP A 1 255 ? 3.060 -28.275 -28.090 1.00 53.91 255 ASP A O 1
ATOM 2154 N N . GLU A 1 256 ? 3.061 -30.509 -28.078 1.00 51.72 256 GLU A N 1
ATOM 2155 C CA . GLU A 1 256 ? 4.418 -30.659 -28.647 1.00 51.72 256 GLU A CA 1
ATOM 2156 C C . GLU A 1 256 ? 4.546 -30.135 -30.091 1.00 51.72 256 GLU A C 1
ATOM 2158 O O . GLU A 1 256 ? 5.649 -29.815 -30.536 1.00 51.72 256 GLU A O 1
ATOM 2163 N N . LYS A 1 257 ? 3.430 -30.008 -30.822 1.00 50.56 257 LYS A N 1
ATOM 2164 C CA . LYS A 1 257 ? 3.406 -29.451 -32.186 1.00 50.56 257 LYS A CA 1
ATOM 2165 C C . LYS A 1 257 ? 3.586 -27.930 -32.213 1.00 50.56 257 LYS A C 1
ATOM 2167 O O . LYS A 1 257 ? 4.228 -27.431 -33.134 1.00 50.56 257 LYS A O 1
ATOM 2172 N N . ASP A 1 258 ? 3.108 -27.221 -31.191 1.00 51.84 258 ASP A N 1
ATOM 2173 C CA . ASP A 1 258 ? 3.270 -25.766 -31.072 1.00 51.84 258 ASP A CA 1
ATOM 2174 C C . ASP A 1 258 ? 4.684 -25.390 -30.612 1.00 51.84 258 ASP A C 1
ATOM 2176 O O . ASP A 1 258 ? 5.234 -24.384 -31.045 1.00 51.84 258 ASP A O 1
ATOM 2180 N N . LYS A 1 259 ? 5.337 -26.245 -29.813 1.00 51.28 259 LYS A N 1
ATOM 2181 C CA . LYS A 1 259 ? 6.714 -26.025 -29.324 1.00 51.28 259 LYS A CA 1
ATOM 2182 C C . LYS A 1 259 ? 7.782 -26.016 -30.430 1.00 51.28 259 LYS A C 1
ATOM 2184 O O . LYS A 1 259 ? 8.863 -25.487 -30.202 1.00 51.28 259 LYS A O 1
ATOM 2189 N N . ASN A 1 260 ? 7.477 -26.571 -31.608 1.00 49.44 260 ASN A N 1
ATOM 2190 C CA . ASN A 1 260 ? 8.394 -26.701 -32.750 1.00 49.44 260 ASN A CA 1
ATOM 2191 C C . ASN A 1 260 ? 7.953 -25.910 -33.998 1.00 49.44 260 ASN A C 1
ATOM 2193 O O . ASN A 1 260 ? 8.521 -26.104 -35.076 1.00 49.44 260 ASN A O 1
ATOM 2197 N N . SER A 1 261 ? 6.935 -25.048 -33.902 1.00 54.81 261 SER A N 1
ATOM 2198 C CA . SER A 1 261 ? 6.553 -24.207 -35.040 1.00 54.81 261 SER A CA 1
ATOM 2199 C C . SER A 1 261 ? 7.666 -23.181 -35.333 1.00 54.81 261 SER A C 1
ATOM 2201 O O . SER A 1 261 ? 8.218 -22.563 -34.417 1.00 54.81 261 SER A O 1
ATOM 2203 N N . LYS A 1 262 ? 8.017 -23.023 -36.619 1.00 51.41 262 LYS A N 1
ATOM 2204 C CA . LYS A 1 262 ? 9.060 -22.091 -37.093 1.00 51.41 262 LYS A CA 1
ATOM 2205 C C . LYS A 1 262 ? 8.824 -20.662 -36.592 1.00 51.41 262 LYS A C 1
ATOM 2207 O O . LYS A 1 262 ? 9.763 -20.026 -36.127 1.00 51.41 262 LYS A O 1
ATOM 2212 N N . ASP A 1 263 ? 7.566 -20.232 -36.567 1.00 55.34 263 ASP A N 1
ATOM 2213 C CA . ASP A 1 263 ? 7.168 -18.879 -36.177 1.00 55.34 263 ASP A CA 1
ATOM 2214 C C . ASP A 1 263 ? 7.509 -18.549 -34.702 1.00 55.34 263 ASP A C 1
ATOM 2216 O O . ASP A 1 263 ? 7.660 -17.380 -34.347 1.00 55.34 263 ASP A O 1
ATOM 2220 N N . TYR A 1 264 ? 7.671 -19.555 -33.825 1.00 55.41 264 TYR A N 1
ATOM 2221 C CA . TYR A 1 264 ? 7.964 -19.360 -32.393 1.00 55.41 264 TYR A CA 1
ATOM 2222 C C . TYR A 1 264 ? 9.458 -19.280 -32.054 1.00 55.41 264 TYR A C 1
ATOM 2224 O O . TYR A 1 264 ? 9.844 -18.533 -31.151 1.00 55.41 264 TYR A O 1
ATOM 2232 N N . VAL A 1 265 ? 10.307 -20.029 -32.762 1.00 56.28 265 VAL A N 1
ATOM 2233 C CA . VAL A 1 265 ? 11.774 -19.920 -32.633 1.00 56.28 265 VAL A CA 1
ATOM 2234 C C . VAL A 1 265 ? 12.246 -18.575 -33.193 1.00 56.28 265 VAL A C 1
ATOM 2236 O O . VAL A 1 265 ? 13.122 -17.931 -32.608 1.00 56.28 265 VAL A O 1
ATOM 2239 N N . ASP A 1 266 ? 11.588 -18.106 -34.253 1.00 61.66 266 ASP A N 1
ATOM 2240 C CA . ASP A 1 266 ? 11.878 -16.830 -34.900 1.00 61.66 266 ASP A CA 1
ATOM 2241 C C . ASP A 1 266 ? 11.607 -15.621 -33.978 1.00 61.66 266 ASP A C 1
ATOM 2243 O O . ASP A 1 266 ? 12.341 -14.637 -34.047 1.00 61.66 266 ASP A O 1
ATOM 2247 N N . PHE A 1 267 ? 10.663 -15.706 -33.027 1.00 69.38 267 PHE A N 1
ATOM 2248 C CA . PHE A 1 267 ? 10.367 -14.619 -32.075 1.00 69.38 267 PHE A CA 1
ATOM 2249 C C . PHE A 1 267 ? 11.530 -14.303 -31.121 1.00 69.38 267 PHE A C 1
ATOM 2251 O O . PHE A 1 267 ? 11.943 -13.149 -30.986 1.00 69.38 267 PHE A O 1
ATOM 2258 N N . PHE A 1 268 ? 12.048 -15.310 -30.411 1.00 68.56 268 PHE A N 1
ATOM 2259 C CA . PHE A 1 268 ? 13.100 -15.079 -29.415 1.00 68.56 268 PHE A CA 1
ATOM 2260 C C . PHE A 1 268 ? 14.412 -14.664 -30.081 1.00 68.56 268 PHE A C 1
ATOM 2262 O O . PHE A 1 268 ? 15.144 -13.834 -29.535 1.00 68.56 268 PHE A O 1
ATOM 2269 N N . LEU A 1 269 ? 14.667 -15.198 -31.279 1.00 70.44 269 LEU A N 1
ATOM 2270 C CA . LEU A 1 269 ? 15.756 -14.758 -32.139 1.00 70.44 269 LEU A CA 1
ATOM 2271 C C . LEU A 1 269 ? 15.548 -13.308 -32.595 1.00 70.44 269 LEU A C 1
ATOM 2273 O O . LEU A 1 269 ? 16.483 -12.522 -32.477 1.00 70.44 269 LEU A O 1
ATOM 2277 N N . GLU A 1 270 ? 14.346 -12.906 -33.030 1.00 76.62 270 GLU A N 1
ATOM 2278 C CA . GLU A 1 270 ? 14.046 -11.509 -33.392 1.00 76.62 270 GLU A CA 1
ATOM 2279 C C . GLU A 1 270 ? 14.265 -10.564 -32.203 1.00 76.62 270 GLU A C 1
ATOM 2281 O O . GLU A 1 270 ? 14.951 -9.549 -32.342 1.00 76.62 270 GLU A O 1
ATOM 2286 N N . LEU A 1 271 ? 13.735 -10.893 -31.021 1.00 79.12 271 LEU A N 1
ATOM 2287 C CA . LEU A 1 271 ? 13.858 -10.063 -29.822 1.00 79.12 271 LEU A CA 1
ATOM 2288 C C . LEU A 1 271 ? 15.319 -9.924 -29.373 1.00 79.12 271 LEU A C 1
ATOM 2290 O O . LEU A 1 271 ? 15.784 -8.810 -29.125 1.00 79.12 271 LEU A O 1
ATOM 2294 N N . SER A 1 272 ? 16.049 -11.041 -29.299 1.00 78.62 272 SER A N 1
ATOM 2295 C CA . SER A 1 272 ? 17.469 -11.057 -28.933 1.00 78.62 272 SER A CA 1
ATOM 2296 C C . SER A 1 272 ? 18.310 -10.268 -29.940 1.00 78.62 272 SER A C 1
ATOM 2298 O O . SER A 1 272 ? 19.059 -9.372 -29.546 1.00 78.62 272 SER A O 1
ATOM 2300 N N . ASN A 1 273 ? 18.111 -10.504 -31.241 1.00 80.00 273 ASN A N 1
ATOM 2301 C CA . ASN A 1 273 ? 18.807 -9.775 -32.300 1.00 80.00 273 ASN A CA 1
ATOM 2302 C C . ASN A 1 273 ? 18.496 -8.274 -32.251 1.00 80.00 273 ASN A C 1
ATOM 2304 O O . ASN A 1 273 ? 19.406 -7.455 -32.380 1.00 80.00 273 ASN A O 1
ATOM 2308 N N . THR A 1 274 ? 17.239 -7.893 -32.003 1.00 83.50 274 THR A N 1
ATOM 2309 C CA . THR A 1 274 ? 16.841 -6.481 -31.905 1.00 83.50 274 THR A CA 1
ATOM 2310 C C . THR A 1 274 ? 17.523 -5.787 -30.726 1.00 83.50 274 THR A C 1
ATOM 2312 O O . THR A 1 274 ? 17.984 -4.656 -30.876 1.00 83.50 274 THR A O 1
ATOM 2315 N N . ILE A 1 275 ? 17.647 -6.452 -29.571 1.00 85.50 275 ILE A N 1
ATOM 2316 C CA . ILE A 1 275 ? 18.374 -5.916 -28.407 1.00 85.50 275 ILE A CA 1
ATOM 2317 C C . ILE A 1 275 ? 19.860 -5.717 -28.733 1.00 85.50 275 ILE A C 1
ATOM 2319 O O . ILE A 1 275 ? 20.405 -4.655 -28.436 1.00 85.50 275 ILE A O 1
ATOM 2323 N N . VAL A 1 276 ? 20.506 -6.688 -29.388 1.00 83.38 276 VAL A N 1
ATOM 2324 C CA . VAL A 1 276 ? 21.920 -6.584 -29.799 1.00 83.38 276 VAL A CA 1
ATOM 2325 C C . VAL A 1 276 ? 22.128 -5.420 -30.770 1.00 83.38 276 VAL A C 1
ATOM 2327 O O . VAL A 1 276 ? 23.049 -4.621 -30.595 1.00 83.38 276 VAL A O 1
ATOM 2330 N N . ILE A 1 277 ? 21.243 -5.270 -31.759 1.00 84.44 277 ILE A N 1
ATOM 2331 C CA . ILE A 1 277 ? 21.301 -4.165 -32.723 1.00 84.44 277 ILE A CA 1
ATOM 2332 C C . ILE A 1 277 ? 21.095 -2.821 -32.013 1.00 84.44 277 ILE A C 1
ATOM 2334 O O . ILE A 1 277 ? 21.879 -1.896 -32.229 1.00 84.44 277 ILE A O 1
ATOM 2338 N N . LYS A 1 278 ? 20.094 -2.707 -31.127 1.00 88.12 278 LYS A N 1
ATOM 2339 C CA . LYS A 1 278 ? 19.833 -1.488 -30.344 1.00 88.12 278 LYS A CA 1
ATOM 2340 C C . LYS A 1 278 ? 20.996 -1.136 -29.411 1.00 88.12 278 LYS A C 1
ATOM 2342 O O . LYS A 1 278 ? 21.362 0.034 -29.336 1.00 88.12 278 LYS A O 1
ATOM 2347 N N . LYS A 1 279 ? 21.629 -2.119 -28.757 1.00 88.50 279 LYS A N 1
ATOM 2348 C CA . LYS A 1 279 ? 22.856 -1.925 -27.959 1.00 88.50 279 LYS A CA 1
ATOM 2349 C C . LYS A 1 279 ? 23.935 -1.230 -28.791 1.00 88.50 279 LYS A C 1
ATOM 2351 O O . LYS A 1 279 ? 24.426 -0.175 -28.394 1.00 88.50 279 LYS A O 1
ATOM 2356 N N . SER A 1 280 ? 24.269 -1.787 -29.957 1.00 85.88 280 SER A N 1
ATOM 2357 C CA . SER A 1 280 ? 25.276 -1.203 -30.850 1.00 85.88 280 SER A CA 1
ATOM 2358 C C . SER A 1 280 ? 24.885 0.182 -31.346 1.00 85.88 280 SER A C 1
ATOM 2360 O O . SER A 1 280 ? 25.695 1.108 -31.338 1.00 85.88 280 SER A O 1
ATOM 2362 N N . PHE A 1 281 ? 23.624 0.330 -31.737 1.00 87.88 281 PHE A N 1
ATOM 2363 C CA . PHE A 1 281 ? 23.063 1.574 -32.223 1.00 87.88 281 PHE A CA 1
ATOM 2364 C C . PHE A 1 281 ? 23.244 2.718 -31.214 1.00 87.88 281 PHE A C 1
ATOM 2366 O O . PHE A 1 281 ? 23.847 3.742 -31.532 1.00 87.88 281 PHE A O 1
ATOM 2373 N N . TRP A 1 282 ? 22.780 2.537 -29.976 1.00 90.31 282 TRP A N 1
ATOM 2374 C CA . TRP A 1 282 ? 22.772 3.606 -28.977 1.00 90.31 282 TRP A CA 1
ATOM 2375 C C . TRP A 1 282 ? 24.167 4.006 -28.494 1.00 90.31 282 TRP A C 1
ATOM 2377 O O . TRP A 1 282 ? 24.381 5.180 -28.187 1.00 90.31 282 TRP A O 1
ATOM 2387 N N . LEU A 1 283 ? 25.136 3.084 -28.513 1.00 91.62 283 LEU A N 1
ATOM 2388 C CA . LEU A 1 283 ? 26.538 3.418 -28.260 1.00 91.62 283 LEU A CA 1
ATOM 2389 C C . LEU A 1 283 ? 27.108 4.319 -29.360 1.00 91.62 283 LEU A C 1
ATOM 2391 O O . LEU A 1 283 ? 27.721 5.344 -29.066 1.00 91.62 283 LEU A O 1
ATOM 2395 N N . ILE A 1 284 ? 26.854 3.977 -30.627 1.00 90.00 284 ILE A N 1
ATOM 2396 C CA . ILE A 1 284 ? 27.296 4.778 -31.774 1.00 90.00 284 ILE A CA 1
ATOM 2397 C C . ILE A 1 284 ? 26.684 6.186 -31.721 1.00 90.00 284 ILE A C 1
ATOM 2399 O O . ILE A 1 284 ? 27.395 7.171 -31.917 1.00 90.00 284 ILE A O 1
ATOM 2403 N N . ILE A 1 285 ? 25.392 6.302 -31.393 1.00 88.94 285 ILE A N 1
ATOM 2404 C CA . ILE A 1 285 ? 24.718 7.599 -31.213 1.00 88.94 285 ILE A CA 1
ATOM 2405 C C . ILE A 1 285 ? 25.333 8.407 -30.065 1.00 88.94 285 ILE A C 1
ATOM 2407 O O . ILE A 1 285 ? 25.539 9.616 -30.206 1.00 88.94 285 ILE A O 1
ATOM 2411 N N . ALA A 1 286 ? 25.639 7.759 -28.938 1.00 92.19 286 ALA A N 1
ATOM 2412 C CA . ALA A 1 286 ? 26.257 8.417 -27.793 1.00 92.19 286 ALA A CA 1
ATOM 2413 C C . ALA A 1 286 ? 27.614 9.030 -28.160 1.00 92.19 286 ALA A C 1
ATOM 2415 O O . ALA A 1 286 ? 27.846 10.207 -27.863 1.00 92.19 286 ALA A O 1
ATOM 2416 N N . VAL A 1 287 ? 28.464 8.263 -28.854 1.00 92.88 287 VAL A N 1
ATOM 2417 C CA . VAL A 1 287 ? 29.778 8.705 -29.345 1.00 92.88 287 VAL A CA 1
ATOM 2418 C C . VAL A 1 287 ? 29.627 9.828 -30.368 1.00 92.88 287 VAL A C 1
ATOM 2420 O O . VAL A 1 287 ? 30.266 10.868 -30.226 1.00 92.88 287 VAL A O 1
ATOM 2423 N N . TYR A 1 288 ? 28.736 9.670 -31.351 1.00 90.75 288 TYR A N 1
ATOM 2424 C CA . TYR A 1 288 ? 28.503 10.675 -32.388 1.00 90.75 288 TYR A CA 1
ATOM 2425 C C . TYR A 1 288 ? 28.155 12.044 -31.791 1.00 90.75 288 TYR A C 1
ATOM 2427 O O . TYR A 1 288 ? 28.829 13.038 -32.065 1.00 90.75 288 TYR A O 1
ATOM 2435 N N . TYR A 1 289 ? 27.134 12.102 -30.928 1.00 89.62 289 TYR A N 1
ATOM 2436 C CA . TYR A 1 289 ? 26.712 13.364 -30.322 1.00 89.62 289 TYR A CA 1
ATOM 2437 C C . TYR A 1 289 ? 27.715 13.900 -29.298 1.00 89.62 289 TYR A C 1
ATOM 2439 O O . TYR A 1 289 ? 27.796 15.115 -29.120 1.00 89.62 289 TYR A O 1
ATOM 2447 N N . HIS A 1 290 ? 28.505 13.037 -28.651 1.00 92.56 290 HIS A N 1
ATOM 2448 C CA . HIS A 1 290 ? 29.589 13.490 -27.785 1.00 92.56 290 HIS A CA 1
ATOM 2449 C C . HIS A 1 290 ? 30.660 14.231 -28.588 1.00 92.56 290 HIS A C 1
ATOM 2451 O O . HIS A 1 290 ? 30.983 15.378 -28.278 1.00 92.56 290 HIS A O 1
ATOM 2457 N N . CYS A 1 291 ? 31.159 13.610 -29.659 1.00 91.44 291 CYS A N 1
ATOM 2458 C CA . CYS A 1 291 ? 32.164 14.200 -30.537 1.00 91.44 291 CYS A CA 1
ATOM 2459 C C . CYS A 1 291 ? 31.641 15.473 -31.209 1.00 91.44 291 CYS A C 1
ATOM 2461 O O . CYS A 1 291 ? 32.354 16.473 -31.261 1.00 91.44 291 CYS A O 1
ATOM 2463 N N . LEU A 1 292 ? 30.374 15.484 -31.635 1.00 88.31 292 LEU A N 1
ATOM 2464 C CA . LEU A 1 292 ? 29.741 16.677 -32.193 1.00 88.31 292 LEU A CA 1
ATOM 2465 C C . LEU A 1 292 ? 29.628 17.807 -31.158 1.00 88.31 292 LEU A C 1
ATOM 2467 O O . LEU A 1 292 ? 29.843 18.969 -31.495 1.00 88.31 292 LEU A O 1
ATOM 2471 N N . ASN A 1 293 ? 29.333 17.492 -29.892 1.00 89.75 293 ASN A N 1
ATOM 2472 C CA . ASN A 1 293 ? 29.329 18.477 -28.810 1.00 89.75 293 ASN A CA 1
ATOM 2473 C C . ASN A 1 293 ? 30.726 19.070 -28.571 1.00 89.75 293 ASN A C 1
ATOM 2475 O O . ASN A 1 293 ? 30.855 20.284 -28.425 1.00 89.75 293 ASN A O 1
ATOM 2479 N N . LEU A 1 294 ? 31.761 18.223 -28.533 1.00 89.88 294 LEU A N 1
ATOM 2480 C CA . LEU A 1 294 ? 33.146 18.668 -28.364 1.00 89.88 294 LEU A CA 1
ATOM 2481 C C . LEU A 1 294 ? 33.573 19.605 -29.501 1.00 89.88 294 LEU A C 1
ATOM 2483 O O . LEU A 1 294 ? 34.060 20.700 -29.227 1.00 89.88 294 LEU A O 1
ATOM 2487 N N . TYR A 1 295 ? 33.296 19.205 -30.742 1.00 87.94 295 TYR A N 1
ATOM 2488 C CA . TYR A 1 295 ? 33.644 19.958 -31.943 1.00 87.94 295 TYR A CA 1
ATOM 2489 C C . TYR A 1 295 ? 32.877 21.285 -32.058 1.00 87.94 295 TYR A C 1
ATOM 2491 O O . TYR A 1 295 ? 33.481 22.331 -32.264 1.00 87.94 295 TYR A O 1
ATOM 2499 N N . THR A 1 296 ? 31.549 21.278 -31.881 1.00 83.50 296 THR A N 1
ATOM 2500 C CA . THR A 1 296 ? 30.710 22.464 -32.162 1.00 83.50 296 THR A CA 1
ATOM 2501 C C . THR A 1 296 ? 30.512 23.409 -30.977 1.00 83.50 296 THR A C 1
ATOM 2503 O O . THR A 1 296 ? 30.374 24.612 -31.182 1.00 83.50 296 THR A O 1
ATOM 2506 N N . LYS A 1 297 ? 30.426 22.899 -29.740 1.00 82.31 297 LYS A N 1
ATOM 2507 C CA . LYS A 1 297 ? 30.074 23.708 -28.554 1.00 82.31 297 LYS A CA 1
ATOM 2508 C C . LYS A 1 297 ? 31.259 24.006 -27.654 1.00 82.31 297 LYS A C 1
ATOM 2510 O O . LYS A 1 297 ? 31.288 25.072 -27.049 1.00 82.31 297 LYS A O 1
ATOM 2515 N N . ASN A 1 298 ? 32.211 23.081 -27.570 1.00 84.81 298 ASN A N 1
ATOM 2516 C CA . ASN A 1 298 ? 33.386 23.241 -26.717 1.00 84.81 298 ASN A CA 1
ATOM 2517 C C . ASN A 1 298 ? 34.632 23.680 -27.500 1.00 84.81 298 ASN A C 1
ATOM 2519 O O . ASN A 1 298 ? 35.669 23.867 -26.869 1.00 84.81 298 ASN A O 1
ATOM 2523 N N . SER A 1 299 ? 34.531 23.817 -28.831 1.00 84.62 299 SER A N 1
ATOM 2524 C CA . SER A 1 299 ? 35.631 24.195 -29.731 1.00 84.62 299 SER A CA 1
ATOM 2525 C C . SER A 1 299 ? 36.904 23.379 -29.495 1.00 84.62 299 SER A C 1
ATOM 2527 O O . SER A 1 299 ? 37.997 23.930 -29.477 1.00 84.62 299 SER A O 1
ATOM 2529 N N . LYS A 1 300 ? 36.743 22.072 -29.248 1.00 86.62 300 LYS A N 1
ATOM 2530 C CA . LYS A 1 300 ? 37.852 21.120 -29.169 1.00 86.62 300 LYS A CA 1
ATOM 2531 C C . LYS A 1 300 ? 37.891 20.304 -30.447 1.00 86.62 300 LYS A C 1
ATOM 2533 O O . LYS A 1 300 ? 36.891 19.680 -30.805 1.00 86.62 300 LYS A O 1
ATOM 2538 N N . HIS A 1 301 ? 39.046 20.258 -31.087 1.00 86.81 301 HIS A N 1
ATOM 2539 C CA . HIS A 1 301 ? 39.239 19.639 -32.392 1.00 86.81 301 HIS A CA 1
ATOM 2540 C C . HIS A 1 301 ? 40.099 18.367 -32.312 1.00 86.81 301 HIS A C 1
ATOM 2542 O O . HIS A 1 301 ? 39.800 17.408 -33.018 1.00 86.81 301 HIS A O 1
ATOM 2548 N N . GLY A 1 302 ? 41.070 18.286 -31.396 1.00 88.12 302 GLY A N 1
ATOM 2549 C CA . GLY A 1 302 ? 41.934 17.110 -31.212 1.00 88.12 302 GLY A CA 1
ATOM 2550 C C . GLY A 1 302 ? 41.271 15.963 -30.435 1.00 88.12 302 GLY A C 1
ATOM 2551 O O . GLY A 1 302 ? 41.260 14.814 -30.880 1.00 88.12 302 GLY A O 1
ATOM 2552 N N . GLU A 1 303 ? 40.619 16.276 -29.309 1.00 90.19 303 GLU A N 1
ATOM 2553 C CA . GLU A 1 303 ? 39.937 15.294 -28.444 1.00 90.19 303 GLU A CA 1
ATOM 2554 C C . GLU A 1 303 ? 38.865 14.442 -29.170 1.00 90.19 303 GLU A C 1
ATOM 2556 O O . GLU A 1 303 ? 38.888 13.215 -29.029 1.00 90.19 303 GLU A O 1
ATOM 2561 N N . PRO A 1 304 ? 37.936 15.005 -29.976 1.00 91.31 304 PRO A N 1
ATOM 2562 C CA . PRO A 1 304 ? 36.979 14.182 -30.717 1.00 91.31 304 PRO A CA 1
ATOM 2563 C C . PRO A 1 304 ? 37.635 13.291 -31.784 1.00 91.31 304 PRO A C 1
ATOM 2565 O O . PRO A 1 304 ? 37.115 12.204 -32.034 1.00 91.31 304 PRO A O 1
ATOM 2568 N N . ILE A 1 305 ? 38.767 13.694 -32.383 1.00 92.12 305 ILE A N 1
ATOM 2569 C CA . ILE A 1 305 ? 39.518 12.860 -33.341 1.00 92.12 305 ILE A CA 1
ATOM 2570 C C . ILE A 1 305 ? 40.082 11.631 -32.628 1.00 92.12 305 ILE A C 1
ATOM 2572 O O . ILE A 1 305 ? 39.929 10.518 -33.134 1.00 92.12 305 ILE A O 1
ATOM 2576 N N . SER A 1 306 ? 40.689 11.816 -31.452 1.00 90.75 306 SER A N 1
ATOM 2577 C CA . SER A 1 306 ? 41.186 10.721 -30.609 1.00 90.75 306 SER A CA 1
ATOM 2578 C C . SER A 1 306 ? 40.088 9.703 -30.313 1.00 90.75 306 SER A C 1
ATOM 2580 O O . SER A 1 306 ? 40.239 8.521 -30.622 1.00 90.75 306 SER A O 1
ATOM 2582 N N . ILE A 1 307 ? 38.944 10.170 -29.799 1.00 91.19 307 ILE A N 1
ATOM 2583 C CA . ILE A 1 307 ? 37.806 9.310 -29.445 1.00 91.19 307 ILE A CA 1
ATOM 2584 C C . ILE A 1 307 ? 37.295 8.546 -30.675 1.00 91.19 307 ILE A C 1
ATOM 2586 O O . ILE A 1 307 ? 37.099 7.333 -30.609 1.00 91.19 307 ILE A O 1
ATOM 2590 N N . LEU A 1 308 ? 37.110 9.226 -31.813 1.00 92.31 308 LEU A N 1
ATOM 2591 C CA . LEU A 1 308 ? 36.602 8.603 -33.038 1.00 92.31 308 LEU A CA 1
ATOM 2592 C C . LEU A 1 308 ? 37.579 7.582 -33.628 1.00 92.31 308 LEU A C 1
ATOM 2594 O O . LEU A 1 308 ? 37.132 6.522 -34.061 1.00 92.31 308 LEU A O 1
ATOM 2598 N N . LYS A 1 309 ? 38.891 7.859 -33.633 1.00 91.31 309 LYS A N 1
ATOM 2599 C CA . LYS A 1 309 ? 39.912 6.914 -34.116 1.00 91.31 309 LYS A CA 1
ATOM 2600 C C . LYS A 1 309 ? 39.951 5.656 -33.254 1.00 91.31 309 LYS A C 1
ATOM 2602 O O . LYS A 1 309 ? 39.898 4.553 -33.793 1.00 91.31 309 LYS A O 1
ATOM 2607 N N . VAL A 1 310 ? 39.990 5.816 -31.930 1.00 90.44 310 VAL A N 1
ATOM 2608 C CA . VAL A 1 310 ? 39.997 4.684 -30.993 1.00 90.44 310 VAL A CA 1
ATOM 2609 C C . VAL A 1 310 ? 38.707 3.868 -31.123 1.00 90.44 310 VAL A C 1
ATOM 2611 O O . VAL A 1 310 ? 38.768 2.643 -31.200 1.00 90.44 310 VAL A O 1
ATOM 2614 N N . PHE A 1 311 ? 37.545 4.518 -31.228 1.00 92.06 311 PHE A N 1
ATOM 2615 C CA . PHE A 1 311 ? 36.266 3.824 -31.382 1.00 92.06 311 PHE A CA 1
ATOM 2616 C C . PHE A 1 311 ? 36.143 3.094 -32.728 1.00 92.06 311 PHE A C 1
ATOM 2618 O O . PHE A 1 311 ? 35.802 1.916 -32.752 1.00 92.06 311 PHE A O 1
ATOM 2625 N N . LEU A 1 312 ? 36.456 3.745 -33.854 1.00 90.75 312 LEU A N 1
ATOM 2626 C CA . LEU A 1 312 ? 36.330 3.142 -35.189 1.00 90.75 312 LEU A CA 1
ATOM 2627 C C . LEU A 1 312 ? 37.284 1.961 -35.413 1.00 90.75 312 LEU A C 1
ATOM 2629 O O . LEU A 1 312 ? 36.918 1.034 -36.135 1.00 90.75 312 LEU A O 1
ATOM 2633 N N . ASN A 1 313 ? 38.475 1.993 -34.810 1.00 88.00 313 ASN A N 1
ATOM 2634 C CA . ASN A 1 313 ? 39.478 0.939 -34.966 1.00 88.00 313 ASN A CA 1
ATOM 2635 C C . ASN A 1 313 ? 39.199 -0.288 -34.086 1.00 88.00 313 ASN A C 1
ATOM 2637 O O . ASN A 1 313 ? 39.526 -1.399 -34.493 1.00 88.00 313 ASN A O 1
ATOM 2641 N N . ASN A 1 314 ? 38.602 -0.095 -32.904 1.00 87.06 314 ASN A N 1
ATOM 2642 C CA . ASN A 1 314 ? 38.483 -1.150 -31.890 1.00 87.06 314 ASN A CA 1
ATOM 2643 C C . ASN A 1 314 ? 37.041 -1.649 -31.667 1.00 87.06 314 ASN A C 1
ATOM 2645 O O . ASN A 1 314 ? 36.843 -2.725 -31.104 1.00 87.06 314 ASN A O 1
ATOM 2649 N N . TYR A 1 315 ? 36.016 -0.910 -32.109 1.00 88.50 315 TYR A N 1
ATOM 2650 C CA . TYR A 1 315 ? 34.622 -1.335 -31.974 1.00 88.50 315 TYR A CA 1
ATOM 2651 C C . TYR A 1 315 ? 34.214 -2.347 -33.058 1.00 88.50 315 TYR A C 1
ATOM 2653 O O . TYR A 1 315 ? 34.373 -2.112 -34.257 1.00 88.50 315 TYR A O 1
ATOM 2661 N N . SER A 1 316 ? 33.615 -3.467 -32.644 1.00 86.31 316 SER A N 1
ATOM 2662 C CA . SER A 1 316 ? 33.108 -4.503 -33.555 1.00 86.31 316 SER A CA 1
ATOM 2663 C C . SER A 1 316 ? 31.728 -4.132 -34.110 1.00 86.31 316 SER A C 1
ATOM 2665 O O . SER A 1 316 ? 30.695 -4.456 -33.524 1.00 86.31 316 SER A O 1
ATOM 2667 N N . PHE A 1 317 ? 31.698 -3.440 -35.251 1.00 84.44 317 PHE A N 1
ATOM 2668 C CA . PHE A 1 317 ? 30.451 -3.088 -35.936 1.00 84.44 317 PHE A CA 1
ATOM 2669 C C . PHE A 1 317 ? 29.750 -4.333 -36.502 1.00 84.44 317 PHE A C 1
ATOM 2671 O O . PHE A 1 317 ? 30.372 -5.175 -37.148 1.00 84.44 317 PHE A O 1
ATOM 2678 N N . ASN A 1 318 ? 28.431 -4.432 -36.314 1.00 82.75 318 ASN A N 1
ATOM 2679 C CA . ASN A 1 318 ? 27.628 -5.467 -36.965 1.00 82.75 318 ASN A CA 1
ATOM 2680 C C . ASN A 1 318 ? 27.435 -5.139 -38.458 1.00 82.75 318 ASN A C 1
ATOM 2682 O O . ASN A 1 318 ? 26.465 -4.486 -38.842 1.00 82.75 318 ASN A O 1
ATOM 2686 N N . GLU A 1 319 ? 28.362 -5.608 -39.295 1.00 81.62 319 GLU A N 1
ATOM 2687 C CA . GLU A 1 319 ? 28.388 -5.351 -40.746 1.00 81.62 319 GLU A CA 1
ATOM 2688 C C . GLU A 1 319 ? 27.199 -5.964 -41.513 1.00 81.62 319 GLU A C 1
ATOM 2690 O O . GLU A 1 319 ? 26.948 -5.604 -42.661 1.00 81.62 319 GLU A O 1
ATOM 2695 N N . HIS A 1 320 ? 26.439 -6.870 -40.889 1.00 78.69 320 HIS A N 1
ATOM 2696 C CA . HIS A 1 320 ? 25.280 -7.521 -41.507 1.00 78.69 320 HIS A CA 1
ATOM 2697 C C . HIS A 1 320 ? 24.002 -6.678 -41.401 1.00 78.69 320 HIS A C 1
ATOM 2699 O O . HIS A 1 320 ? 23.013 -6.982 -42.066 1.00 78.69 320 HIS A O 1
ATOM 2705 N N . HIS A 1 321 ? 24.001 -5.623 -40.579 1.00 80.69 321 HIS A N 1
ATOM 2706 C CA . HIS A 1 321 ? 22.848 -4.746 -40.405 1.00 80.69 321 HIS A CA 1
ATOM 2707 C C . HIS A 1 321 ? 23.061 -3.419 -41.142 1.00 80.69 321 HIS A C 1
ATOM 2709 O O . HIS A 1 321 ? 23.894 -2.600 -40.746 1.00 80.69 321 HIS A O 1
ATOM 2715 N N . GLU A 1 322 ? 22.270 -3.174 -42.191 1.00 81.06 322 GLU A N 1
ATOM 2716 C CA . GLU A 1 322 ? 22.424 -2.023 -43.097 1.00 81.06 322 GLU A CA 1
ATOM 2717 C C . GLU A 1 322 ? 22.495 -0.677 -42.354 1.00 81.06 322 GLU A C 1
ATOM 2719 O O . GLU A 1 322 ? 23.262 0.218 -42.714 1.00 81.06 322 GLU A O 1
ATOM 2724 N N . GLU A 1 323 ? 21.726 -0.527 -41.276 1.00 75.31 323 GLU A N 1
ATOM 2725 C CA . GLU A 1 323 ? 21.696 0.712 -40.500 1.00 75.31 323 GLU A CA 1
ATOM 2726 C C . GLU A 1 323 ? 22.965 0.947 -39.670 1.00 75.31 323 GLU A C 1
ATOM 2728 O O . GLU A 1 323 ? 23.428 2.082 -39.570 1.00 75.31 323 GLU A O 1
ATOM 2733 N N . VAL A 1 324 ? 23.573 -0.112 -39.124 1.00 81.44 324 VAL A N 1
ATOM 2734 C CA . VAL A 1 324 ? 24.841 -0.002 -38.382 1.00 81.44 324 VAL A CA 1
ATOM 2735 C C . VAL A 1 324 ? 25.960 0.391 -39.347 1.00 81.44 324 VAL A C 1
ATOM 2737 O O . VAL A 1 324 ? 26.774 1.261 -39.037 1.00 81.44 324 VAL A O 1
ATOM 2740 N N . VAL A 1 325 ? 25.933 -0.159 -40.566 1.00 83.62 325 VAL A N 1
ATOM 2741 C CA . VAL A 1 325 ? 26.842 0.222 -41.657 1.00 83.62 325 VAL A CA 1
ATOM 2742 C C . VAL A 1 325 ? 26.657 1.694 -42.055 1.00 83.62 325 VAL A C 1
ATOM 2744 O O . VAL A 1 325 ? 27.642 2.405 -42.269 1.00 83.62 325 VAL A O 1
ATOM 2747 N N . LYS A 1 326 ? 25.413 2.191 -42.128 1.00 82.62 326 LYS A N 1
ATOM 2748 C CA . LYS A 1 326 ? 25.120 3.614 -42.398 1.00 82.62 326 LYS A CA 1
ATOM 2749 C C . LYS A 1 326 ? 25.683 4.534 -41.308 1.00 82.62 326 LYS A C 1
ATOM 2751 O O . LYS A 1 326 ? 26.341 5.519 -41.642 1.00 82.62 326 LYS A O 1
ATOM 2756 N N . LEU A 1 327 ? 25.503 4.191 -40.032 1.00 83.44 327 LEU A N 1
ATOM 2757 C CA . LEU A 1 327 ? 26.038 4.973 -38.908 1.00 83.44 327 LEU A CA 1
ATOM 2758 C C . LEU A 1 327 ? 27.567 4.969 -38.875 1.00 83.44 327 LEU A C 1
ATOM 2760 O O . LEU A 1 327 ? 28.184 6.009 -38.654 1.00 83.44 327 LEU A O 1
ATOM 2764 N N . LYS A 1 328 ? 28.194 3.820 -39.156 1.00 88.69 328 LYS A N 1
ATOM 2765 C CA . LYS A 1 328 ? 29.653 3.717 -39.288 1.00 88.69 328 LYS A CA 1
ATOM 2766 C C . LYS A 1 328 ? 30.178 4.679 -40.356 1.00 88.69 328 LYS A C 1
ATOM 2768 O O . LYS A 1 328 ? 31.128 5.416 -40.106 1.00 88.69 328 LYS A O 1
ATOM 2773 N N . LYS A 1 329 ? 29.528 4.739 -41.527 1.00 87.62 329 LYS A N 1
ATOM 2774 C CA . LYS A 1 329 ? 29.875 5.702 -42.589 1.00 87.62 329 LYS A CA 1
ATOM 2775 C C . LYS A 1 329 ? 29.722 7.156 -42.129 1.00 87.62 329 LYS A C 1
ATOM 2777 O O . LYS A 1 329 ? 30.561 7.983 -42.476 1.00 87.62 329 LYS A O 1
ATOM 2782 N N . GLN A 1 330 ? 28.696 7.468 -41.337 1.00 85.25 330 GLN A N 1
ATOM 2783 C CA . GLN A 1 330 ? 28.502 8.810 -40.773 1.00 85.25 330 GLN A CA 1
ATOM 2784 C C . GLN A 1 330 ? 29.591 9.182 -39.756 1.00 85.25 330 GLN A C 1
ATOM 2786 O O . GLN A 1 330 ? 30.086 10.305 -39.802 1.00 85.25 330 GLN A O 1
ATOM 2791 N N . LEU A 1 331 ? 30.028 8.248 -38.901 1.00 89.81 331 LEU A N 1
ATOM 2792 C CA . LEU A 1 331 ? 31.170 8.456 -38.000 1.00 89.81 331 LEU A CA 1
ATOM 2793 C C . LEU A 1 331 ? 32.476 8.698 -38.767 1.00 89.81 331 LEU A C 1
ATOM 2795 O O . LEU A 1 331 ? 33.232 9.596 -38.410 1.00 89.81 331 LEU A O 1
ATOM 2799 N N . ILE A 1 332 ? 32.727 7.934 -39.837 1.00 91.44 332 ILE A N 1
ATOM 2800 C CA . ILE A 1 332 ? 33.902 8.129 -40.703 1.00 91.44 332 ILE A CA 1
ATOM 2801 C C . ILE A 1 332 ? 33.855 9.511 -41.362 1.00 91.44 332 ILE A C 1
ATOM 2803 O O . ILE A 1 332 ? 34.862 10.213 -41.399 1.00 91.44 332 ILE A O 1
ATOM 2807 N N . ASN A 1 333 ? 32.686 9.930 -41.854 1.00 89.31 333 ASN A N 1
ATOM 2808 C CA . ASN A 1 333 ? 32.528 11.260 -42.431 1.00 89.31 333 ASN A CA 1
ATOM 2809 C C . ASN A 1 333 ? 32.787 12.366 -41.396 1.00 89.31 333 ASN A C 1
ATOM 2811 O O . ASN A 1 333 ? 33.521 13.306 -41.686 1.00 89.31 333 ASN A O 1
ATOM 2815 N N . LEU A 1 334 ? 32.249 12.225 -40.178 1.00 88.44 334 LEU A N 1
ATOM 2816 C CA . LEU A 1 334 ? 32.506 13.155 -39.076 1.00 88.44 334 LEU A CA 1
ATOM 2817 C C . LEU A 1 334 ? 34.005 13.233 -38.749 1.00 88.44 334 LEU A C 1
ATOM 2819 O O . LEU A 1 334 ? 34.547 14.329 -38.648 1.00 88.44 334 LEU A O 1
ATOM 2823 N N . LEU A 1 335 ? 34.688 12.087 -38.654 1.00 92.19 335 LEU A N 1
ATOM 2824 C CA . LEU A 1 335 ? 36.134 12.036 -38.436 1.00 92.19 335 LEU A CA 1
ATOM 2825 C C . LEU A 1 335 ? 36.894 12.773 -39.546 1.00 92.19 335 LEU A C 1
ATOM 2827 O O . LEU A 1 335 ? 37.787 13.559 -39.240 1.00 92.19 335 LEU A O 1
ATOM 2831 N N . ASN A 1 336 ? 36.541 12.551 -40.814 1.00 91.19 336 ASN A N 1
ATOM 2832 C CA . ASN A 1 336 ? 37.207 13.187 -41.953 1.00 91.19 336 ASN A CA 1
ATOM 2833 C C . ASN A 1 336 ? 37.042 14.711 -41.945 1.00 91.19 336 ASN A C 1
ATOM 2835 O O . ASN A 1 336 ? 38.004 15.421 -42.229 1.00 91.19 336 ASN A O 1
ATOM 2839 N N . VAL A 1 337 ? 35.848 15.210 -41.608 1.00 88.75 337 VAL A N 1
ATOM 2840 C CA . VAL A 1 337 ? 35.584 16.654 -41.507 1.00 88.75 337 VAL A CA 1
ATOM 2841 C C . VAL A 1 337 ? 36.415 17.274 -40.386 1.00 88.75 337 VAL A C 1
ATOM 2843 O O . VAL A 1 337 ? 37.183 18.196 -40.644 1.00 88.75 337 VAL A O 1
ATOM 2846 N N . ILE A 1 338 ? 36.341 16.722 -39.170 1.00 90.75 338 ILE A N 1
ATOM 2847 C CA . ILE A 1 338 ? 37.064 17.274 -38.014 1.00 90.75 338 ILE A CA 1
ATOM 2848 C C . ILE A 1 338 ? 38.583 17.169 -38.217 1.00 90.75 338 ILE A C 1
ATOM 2850 O O . ILE A 1 338 ? 39.309 18.102 -37.889 1.00 90.75 338 ILE A O 1
ATOM 2854 N N . THR A 1 339 ? 39.070 16.064 -38.794 1.00 91.69 339 THR A N 1
ATOM 2855 C CA . THR A 1 339 ? 40.503 15.875 -39.087 1.00 91.69 339 THR A CA 1
ATOM 2856 C C . THR A 1 339 ? 40.988 16.887 -40.113 1.00 91.69 339 THR A C 1
ATOM 2858 O O . THR A 1 339 ? 42.011 17.517 -39.886 1.00 91.69 339 THR A O 1
ATOM 2861 N N . LYS A 1 340 ? 40.238 17.107 -41.202 1.00 92.81 340 LYS A N 1
ATOM 2862 C CA . LYS A 1 340 ? 40.578 18.128 -42.199 1.00 92.81 340 LYS A CA 1
ATOM 2863 C C . LYS A 1 340 ? 40.684 19.507 -41.545 1.00 92.81 340 LYS A C 1
ATOM 2865 O O . LYS A 1 340 ? 41.680 20.195 -41.730 1.00 92.81 340 LYS A O 1
ATOM 2870 N N . ASP A 1 341 ? 39.692 19.899 -40.757 1.00 88.75 341 ASP A N 1
ATOM 2871 C CA . ASP A 1 341 ? 39.713 21.201 -40.094 1.00 88.75 341 ASP A CA 1
ATOM 2872 C C . ASP A 1 341 ? 40.881 21.323 -39.104 1.00 88.75 341 ASP A C 1
ATOM 2874 O O . ASP A 1 341 ? 41.555 22.350 -39.055 1.00 88.75 341 ASP A O 1
ATOM 2878 N N . ASN A 1 342 ? 41.179 20.268 -38.343 1.00 91.56 342 ASN A N 1
ATOM 2879 C CA . ASN A 1 342 ? 42.311 20.269 -37.423 1.00 91.56 342 ASN A CA 1
ATOM 2880 C C . ASN A 1 342 ? 43.662 20.321 -38.156 1.00 91.56 342 ASN A C 1
ATOM 2882 O O . ASN A 1 342 ? 44.551 21.051 -37.735 1.00 91.56 342 ASN A O 1
ATOM 2886 N N . ASP A 1 343 ? 43.809 19.610 -39.273 1.00 91.81 343 ASP A N 1
ATOM 2887 C CA . ASP A 1 343 ? 45.054 19.555 -40.045 1.00 91.81 343 ASP A CA 1
ATOM 2888 C C . ASP A 1 343 ? 45.354 20.866 -40.790 1.00 91.81 343 ASP A C 1
ATOM 2890 O O . ASP A 1 343 ? 46.523 21.165 -41.026 1.00 91.81 343 ASP A O 1
ATOM 2894 N N . PHE A 1 344 ? 44.330 21.642 -41.171 1.00 91.44 344 PHE A N 1
ATOM 2895 C CA . PHE A 1 344 ? 44.494 22.882 -41.947 1.00 91.44 344 PHE A CA 1
ATOM 2896 C C . PHE A 1 344 ? 44.272 24.178 -41.150 1.00 91.44 344 PHE A C 1
ATOM 2898 O O . PHE A 1 344 ? 44.705 25.232 -41.619 1.00 91.44 344 PHE A O 1
ATOM 2905 N N . ILE A 1 345 ? 43.575 24.137 -40.006 1.00 90.44 345 ILE A N 1
ATOM 2906 C CA . ILE A 1 345 ? 43.145 25.340 -39.268 1.00 90.44 345 ILE A CA 1
ATOM 2907 C C . ILE A 1 345 ? 43.628 25.322 -37.812 1.00 90.44 345 ILE A C 1
ATOM 2909 O O . ILE A 1 345 ? 44.265 26.280 -37.377 1.00 90.44 345 ILE A O 1
ATOM 2913 N N . TYR A 1 346 ? 43.294 24.277 -37.045 1.00 89.94 346 TYR A N 1
ATOM 2914 C CA . TYR A 1 346 ? 43.366 24.331 -35.573 1.00 89.94 346 TYR A CA 1
ATOM 2915 C C . TYR A 1 346 ? 44.627 23.707 -34.959 1.00 89.94 346 TYR A C 1
ATOM 2917 O O . TYR A 1 346 ? 45.088 24.175 -33.921 1.00 89.94 346 TYR A O 1
ATOM 2925 N N . HIS A 1 347 ? 45.201 22.690 -35.604 1.00 91.62 347 HIS A N 1
ATOM 2926 C CA . HIS A 1 347 ? 46.432 21.992 -35.215 1.00 91.62 347 HIS A CA 1
ATOM 2927 C C . HIS A 1 347 ? 46.487 21.524 -33.745 1.00 91.62 347 HIS A C 1
ATOM 2929 O O . HIS A 1 347 ? 47.551 21.543 -33.125 1.00 91.62 347 HIS A O 1
ATOM 2935 N N . GLU A 1 348 ? 45.360 21.093 -33.169 1.00 91.75 348 GLU A N 1
ATOM 2936 C CA . GLU A 1 348 ? 45.330 20.533 -31.815 1.00 91.75 348 GLU A CA 1
ATOM 2937 C C . GLU A 1 348 ? 45.959 19.133 -31.761 1.00 91.75 348 GLU A C 1
ATOM 2939 O O . GLU A 1 348 ? 45.856 18.348 -32.711 1.00 91.75 348 GLU A O 1
ATOM 2944 N N . GLU A 1 349 ? 46.574 18.801 -30.622 1.00 88.69 349 GLU A N 1
ATOM 2945 C CA . GLU A 1 349 ? 47.159 17.482 -30.371 1.00 88.69 349 GLU A CA 1
ATOM 2946 C C . GLU A 1 349 ? 46.092 16.375 -30.344 1.00 88.69 349 GLU A C 1
ATOM 2948 O O . GLU A 1 349 ? 45.008 16.529 -29.778 1.00 88.69 349 GLU A O 1
ATOM 2953 N N . VAL A 1 350 ? 46.429 15.226 -30.937 1.00 87.38 350 VAL A N 1
ATOM 2954 C CA . VAL A 1 350 ? 45.572 14.036 -30.997 1.00 87.38 350 VAL A CA 1
ATOM 2955 C C . VAL A 1 350 ? 46.252 12.910 -30.229 1.00 87.38 350 VAL A C 1
ATOM 2957 O O . VAL A 1 350 ? 47.256 12.361 -30.679 1.00 87.38 350 VAL A O 1
ATOM 2960 N N . ASP A 1 351 ? 45.686 12.537 -29.085 1.00 80.56 351 ASP A N 1
ATOM 2961 C CA . ASP A 1 351 ? 46.131 11.380 -28.309 1.00 80.56 351 ASP A CA 1
ATOM 2962 C C . ASP A 1 351 ? 45.650 10.075 -28.968 1.00 80.56 351 ASP A C 1
ATOM 2964 O O . ASP A 1 351 ? 44.455 9.894 -29.209 1.00 80.56 351 ASP A O 1
ATOM 2968 N N . THR A 1 352 ? 46.574 9.169 -29.281 1.00 68.75 352 THR A N 1
ATOM 2969 C CA . THR A 1 352 ? 46.287 7.836 -29.840 1.00 68.75 352 THR A CA 1
ATOM 2970 C C . THR A 1 352 ? 46.830 6.707 -28.966 1.00 68.75 352 THR A C 1
ATOM 2972 O O . THR A 1 352 ? 46.933 5.576 -29.429 1.00 68.75 352 THR A O 1
ATOM 2975 N N . SER A 1 353 ? 47.227 7.004 -27.727 1.00 70.69 353 SER A N 1
ATOM 2976 C CA . SER A 1 353 ? 47.897 6.047 -26.836 1.00 70.69 353 SER A CA 1
ATOM 2977 C C . SER A 1 353 ? 46.966 4.985 -26.240 1.00 70.69 353 SER A C 1
ATOM 2979 O O . SER A 1 353 ? 47.437 3.950 -25.774 1.00 70.69 353 SER A O 1
ATOM 2981 N N . THR A 1 354 ? 45.650 5.219 -26.252 1.00 67.56 354 THR A N 1
ATOM 2982 C CA . THR A 1 354 ? 44.658 4.332 -25.629 1.00 67.56 354 THR A CA 1
ATOM 2983 C C . THR A 1 354 ? 44.005 3.414 -26.664 1.00 67.56 354 THR A C 1
ATOM 2985 O O . THR A 1 354 ? 43.372 3.895 -27.599 1.00 67.56 354 THR A O 1
ATOM 2988 N N . GLU A 1 355 ? 44.110 2.095 -26.483 1.00 69.19 355 GLU A N 1
ATOM 2989 C CA . GLU A 1 355 ? 43.451 1.100 -27.351 1.00 69.19 355 GLU A CA 1
ATOM 2990 C C . GLU A 1 355 ? 42.036 0.724 -26.867 1.00 69.19 355 GLU A C 1
ATOM 2992 O O . GLU A 1 355 ? 41.190 0.311 -27.661 1.00 69.19 355 GLU A O 1
ATOM 2997 N N . ASP A 1 356 ? 41.739 0.908 -25.577 1.00 82.44 356 ASP A N 1
ATOM 2998 C CA . ASP A 1 356 ? 40.439 0.562 -24.993 1.00 82.44 356 ASP A CA 1
ATOM 2999 C C . ASP A 1 356 ? 39.415 1.693 -25.176 1.00 82.44 356 ASP A C 1
ATOM 3001 O O . ASP A 1 356 ? 39.353 2.659 -24.409 1.00 82.44 356 ASP A O 1
ATOM 3005 N N . TYR A 1 357 ? 38.569 1.556 -26.199 1.00 84.38 357 TYR A N 1
ATOM 3006 C CA . TYR A 1 357 ? 37.501 2.515 -26.476 1.00 84.38 357 TYR A CA 1
ATOM 3007 C C . TYR A 1 357 ? 36.470 2.615 -25.340 1.00 84.38 357 TYR A C 1
ATOM 3009 O O . TYR A 1 357 ? 35.834 3.660 -25.190 1.00 84.38 357 TYR A O 1
ATOM 3017 N N . GLN A 1 358 ? 36.278 1.557 -24.547 1.00 83.00 358 GLN A N 1
ATOM 3018 C CA . GLN A 1 358 ? 35.231 1.509 -23.535 1.00 83.00 358 GLN A CA 1
ATOM 3019 C C . GLN A 1 358 ? 35.596 2.382 -22.330 1.00 83.00 358 GLN A C 1
ATOM 3021 O O . GLN A 1 358 ? 34.783 3.208 -21.915 1.00 83.00 358 GLN A O 1
ATOM 3026 N N . GLN A 1 359 ? 36.840 2.302 -21.846 1.00 83.62 359 GLN A N 1
ATOM 3027 C CA . GLN A 1 359 ? 37.344 3.184 -20.780 1.00 83.62 359 GLN A CA 1
ATOM 3028 C C . GLN A 1 359 ? 37.303 4.668 -21.178 1.00 83.62 359 GLN A C 1
ATOM 3030 O O . GLN A 1 359 ? 36.965 5.540 -20.368 1.00 83.62 359 GLN A O 1
ATOM 3035 N N . VAL A 1 360 ? 37.610 4.971 -22.444 1.00 81.94 360 VAL A N 1
ATOM 3036 C CA . VAL A 1 360 ? 37.533 6.340 -22.973 1.00 81.94 360 VAL A CA 1
ATOM 3037 C C . VAL A 1 360 ? 36.090 6.846 -22.948 1.00 81.94 360 VAL A C 1
ATOM 3039 O O . VAL A 1 360 ? 35.842 7.965 -22.509 1.00 81.94 360 VAL A O 1
ATOM 3042 N N . ILE A 1 361 ? 35.118 6.033 -23.361 1.00 86.88 361 ILE A N 1
ATOM 3043 C CA . ILE A 1 361 ? 33.704 6.430 -23.352 1.00 86.88 361 ILE A CA 1
ATOM 3044 C C . ILE A 1 361 ? 33.176 6.579 -21.918 1.00 86.88 361 ILE A C 1
ATOM 3046 O O . ILE A 1 361 ? 32.550 7.594 -21.605 1.00 86.88 361 ILE A O 1
ATOM 3050 N N . GLU A 1 362 ? 33.461 5.616 -21.039 1.00 86.19 362 GLU A N 1
ATOM 3051 C CA . GLU A 1 362 ? 33.008 5.605 -19.641 1.00 86.19 362 GLU A CA 1
ATOM 3052 C C . GLU A 1 362 ? 33.522 6.810 -18.843 1.00 86.19 362 GLU A C 1
ATOM 3054 O O . GLU A 1 362 ? 32.785 7.386 -18.042 1.00 86.19 362 GLU A O 1
ATOM 3059 N N . SER A 1 363 ? 34.760 7.244 -19.096 1.00 85.12 363 SER A N 1
ATOM 3060 C CA . SER A 1 363 ? 35.348 8.413 -18.429 1.00 85.12 363 SER A CA 1
ATOM 3061 C C . SER A 1 363 ? 34.849 9.761 -18.971 1.00 85.12 363 SER A C 1
ATOM 3063 O O . SER A 1 363 ? 35.011 10.786 -18.304 1.00 85.12 363 SER A O 1
ATOM 3065 N N . LYS A 1 364 ? 34.236 9.791 -20.164 1.00 85.56 364 LYS A N 1
ATOM 3066 C CA . LYS A 1 364 ? 33.881 11.033 -20.880 1.00 85.56 364 LYS A CA 1
ATOM 3067 C C . LYS A 1 364 ? 32.378 11.289 -20.989 1.00 85.56 364 LYS A C 1
ATOM 3069 O O . LYS A 1 364 ? 31.969 12.453 -21.062 1.00 85.56 364 LYS A O 1
ATOM 3074 N N . ILE A 1 365 ? 31.540 10.250 -20.983 1.00 91.06 365 ILE A N 1
ATOM 3075 C CA . ILE A 1 365 ? 30.084 10.373 -21.136 1.00 91.06 365 ILE A CA 1
ATOM 3076 C C . ILE A 1 365 ? 29.376 9.935 -19.852 1.00 91.06 365 ILE A C 1
ATOM 3078 O O . ILE A 1 365 ? 29.366 8.766 -19.486 1.00 91.06 365 ILE A O 1
ATOM 3082 N N . THR A 1 366 ? 28.716 10.879 -19.178 1.00 92.12 366 THR A N 1
ATOM 3083 C CA . THR A 1 366 ? 27.896 10.574 -17.998 1.00 92.12 366 THR A CA 1
ATOM 3084 C C . THR A 1 366 ? 26.476 10.172 -18.403 1.00 92.12 366 THR A C 1
ATOM 3086 O O . THR A 1 366 ? 25.836 10.908 -19.152 1.00 92.12 366 THR A O 1
ATOM 3089 N N . PRO A 1 367 ? 25.936 9.035 -17.937 1.00 92.94 367 PRO A N 1
ATOM 3090 C CA . PRO A 1 367 ? 24.594 8.613 -18.323 1.00 92.94 367 PRO A CA 1
ATOM 3091 C C . PRO A 1 367 ? 23.520 9.515 -17.698 1.00 92.94 367 PRO A C 1
ATOM 3093 O O . PRO A 1 367 ? 23.668 9.997 -16.574 1.00 92.94 367 PRO A O 1
ATOM 3096 N N . LEU A 1 368 ? 22.428 9.748 -18.431 1.00 92.25 368 LEU A N 1
ATOM 3097 C CA . LEU A 1 368 ? 21.290 10.539 -17.959 1.00 92.25 368 LEU A CA 1
ATOM 3098 C C . LEU A 1 368 ? 19.956 9.884 -18.333 1.00 92.25 368 LEU A C 1
ATOM 3100 O O . LEU A 1 368 ? 19.592 9.828 -19.506 1.00 92.25 368 LEU A O 1
ATOM 3104 N N . ASN A 1 369 ? 19.174 9.497 -17.326 1.00 89.38 369 ASN A N 1
ATOM 3105 C CA . ASN A 1 369 ? 17.763 9.159 -17.500 1.00 89.38 369 ASN A CA 1
ATOM 3106 C C . ASN A 1 369 ? 16.905 10.428 -17.363 1.00 89.38 369 ASN A C 1
ATOM 3108 O O . ASN A 1 369 ? 16.953 11.104 -16.337 1.00 89.38 369 ASN A O 1
ATOM 3112 N N . SER A 1 370 ? 16.131 10.758 -18.398 1.00 85.94 370 SER A N 1
ATOM 3113 C CA . SER A 1 370 ? 15.289 11.966 -18.434 1.00 85.94 370 SER A CA 1
ATOM 3114 C C . SER A 1 370 ? 13.796 11.676 -18.332 1.00 85.94 370 SER A C 1
ATOM 3116 O O . SER A 1 370 ? 12.980 12.601 -18.335 1.00 85.94 370 SER A O 1
ATOM 3118 N N . ASN A 1 371 ? 13.423 10.404 -18.226 1.00 86.75 371 ASN A N 1
ATOM 3119 C CA . ASN A 1 371 ? 12.032 10.018 -18.098 1.00 86.75 371 ASN A CA 1
ATOM 3120 C C . ASN A 1 371 ? 11.495 10.351 -16.711 1.00 86.75 371 ASN A C 1
ATOM 3122 O O . ASN A 1 371 ? 12.122 10.101 -15.682 1.00 86.75 371 ASN A O 1
ATOM 3126 N N . LYS A 1 372 ? 10.272 10.877 -16.697 1.00 82.44 372 LYS A N 1
ATOM 3127 C CA . LYS A 1 372 ? 9.470 11.051 -15.491 1.00 82.44 372 LYS A CA 1
ATOM 3128 C C . LYS A 1 372 ? 8.115 10.415 -15.727 1.00 82.44 372 LYS A C 1
ATOM 3130 O O . LYS A 1 372 ? 7.521 10.587 -16.793 1.00 82.44 372 LYS A O 1
ATOM 3135 N N . PHE A 1 373 ? 7.606 9.723 -14.723 1.00 82.75 373 PHE A N 1
ATOM 3136 C CA . PHE A 1 373 ? 6.252 9.192 -14.718 1.00 82.75 373 PHE A CA 1
ATOM 3137 C C . PHE A 1 373 ? 5.544 9.608 -13.434 1.00 82.75 373 PHE A C 1
ATOM 3139 O O . PHE A 1 373 ? 6.176 9.892 -12.419 1.00 82.75 373 PHE A O 1
ATOM 3146 N N . VAL A 1 374 ? 4.225 9.710 -13.537 1.00 81.19 374 VAL A N 1
ATOM 3147 C CA . VAL A 1 374 ? 3.331 9.996 -12.414 1.00 81.19 374 VAL A CA 1
ATOM 3148 C C . VAL A 1 374 ? 3.055 8.669 -11.724 1.00 81.19 374 VAL A C 1
ATOM 3150 O O . VAL A 1 374 ? 2.886 7.653 -12.402 1.00 81.19 374 VAL A O 1
ATOM 3153 N N . LYS A 1 375 ? 3.065 8.658 -10.395 1.00 83.19 375 LYS A N 1
ATOM 3154 C CA . LYS A 1 375 ? 2.772 7.460 -9.604 1.00 83.19 375 LYS A CA 1
ATOM 3155 C C . LYS A 1 375 ? 1.309 7.048 -9.782 1.00 83.19 375 LYS A C 1
ATOM 3157 O O . LYS A 1 375 ? 0.441 7.914 -9.849 1.00 83.19 375 LYS A O 1
ATOM 3162 N N . LEU A 1 376 ? 1.020 5.749 -9.858 1.00 82.31 376 LEU A N 1
ATOM 3163 C CA . LEU A 1 376 ? -0.351 5.276 -10.100 1.00 82.31 376 LEU A CA 1
ATOM 3164 C C . LEU A 1 376 ? -1.278 5.668 -8.942 1.00 82.31 376 LEU A C 1
ATOM 3166 O O . LEU A 1 376 ? -2.450 5.970 -9.141 1.00 82.31 376 LEU A O 1
ATOM 3170 N N . GLU A 1 377 ? -0.722 5.747 -7.736 1.00 78.81 377 GLU A N 1
ATOM 3171 C CA . GLU A 1 377 ? -1.381 6.216 -6.524 1.00 78.81 377 GLU A CA 1
ATOM 3172 C C . GLU A 1 377 ? -1.897 7.653 -6.660 1.00 78.81 377 GLU A C 1
ATOM 3174 O O . GLU A 1 377 ? -2.931 7.987 -6.090 1.00 78.81 377 GLU A O 1
ATOM 3179 N N . GLU A 1 378 ? -1.221 8.510 -7.430 1.00 79.94 378 GLU A N 1
ATOM 3180 C CA . GLU A 1 378 ? -1.688 9.877 -7.693 1.00 79.94 378 GLU A CA 1
ATOM 3181 C C . GLU A 1 378 ? -2.920 9.881 -8.606 1.00 79.94 378 GLU A C 1
ATOM 3183 O O . GLU A 1 378 ? -3.824 10.687 -8.396 1.00 79.94 378 GLU A O 1
ATOM 3188 N N . ASN A 1 379 ? -3.023 8.931 -9.540 1.00 77.31 379 ASN A N 1
ATOM 3189 C CA . ASN A 1 379 ? -4.247 8.733 -10.321 1.00 77.31 379 ASN A CA 1
ATOM 3190 C C . ASN A 1 379 ? -5.375 8.167 -9.443 1.00 77.31 379 ASN A C 1
ATOM 3192 O O . ASN A 1 379 ? -6.526 8.566 -9.592 1.00 77.31 379 ASN A O 1
ATOM 3196 N N . LEU A 1 380 ? -5.052 7.289 -8.484 1.00 78.69 380 LEU A N 1
ATOM 3197 C CA . LEU A 1 380 ? -6.034 6.773 -7.525 1.00 78.69 380 LEU A CA 1
ATOM 3198 C C . LEU A 1 380 ? -6.600 7.874 -6.610 1.00 78.69 380 LEU A C 1
ATOM 3200 O O . LEU A 1 380 ? -7.773 7.817 -6.245 1.00 78.69 380 LEU A O 1
ATOM 3204 N N . LYS A 1 381 ? -5.811 8.907 -6.280 1.00 79.06 381 LYS A N 1
ATOM 3205 C CA . LYS A 1 381 ? -6.284 10.061 -5.492 1.00 79.06 381 LYS A CA 1
ATOM 3206 C C . LYS A 1 381 ? -7.403 10.840 -6.179 1.00 79.06 381 LYS A C 1
ATOM 3208 O O . LYS A 1 381 ? -8.283 11.337 -5.486 1.00 79.06 381 LYS A O 1
ATOM 3213 N N . GLN A 1 382 ? -7.441 10.887 -7.509 1.00 82.56 382 GLN A N 1
ATOM 3214 C CA . GLN A 1 382 ? -8.525 11.571 -8.226 1.00 82.56 382 GLN A CA 1
ATOM 3215 C C . GLN A 1 382 ? -9.896 10.970 -7.888 1.00 82.56 382 GLN A C 1
ATOM 3217 O O . GLN A 1 382 ? -10.876 11.693 -7.763 1.00 82.56 382 GLN A O 1
ATOM 3222 N N . PHE A 1 383 ? -9.963 9.655 -7.655 1.00 83.88 383 PHE A N 1
ATOM 3223 C CA . PHE A 1 383 ? -11.193 8.994 -7.214 1.00 83.88 383 PHE A CA 1
ATOM 3224 C C . PHE A 1 383 ? -11.548 9.303 -5.756 1.00 83.88 383 PHE A C 1
ATOM 3226 O O . PHE A 1 383 ? -12.724 9.340 -5.410 1.00 83.88 383 PHE A O 1
ATOM 3233 N N . SER A 1 384 ? -10.555 9.576 -4.904 1.00 77.75 384 SER A N 1
ATOM 3234 C CA . SER A 1 384 ? -10.814 10.040 -3.532 1.00 77.75 384 SER A CA 1
ATOM 3235 C C . SER A 1 384 ? -11.402 11.448 -3.471 1.00 77.75 384 SER A C 1
ATOM 3237 O O . SER A 1 384 ? -12.050 11.793 -2.491 1.00 77.75 384 SER A O 1
ATOM 3239 N N . GLU A 1 385 ? -11.230 12.232 -4.533 1.00 82.69 385 GLU A N 1
ATOM 3240 C CA . GLU A 1 385 ? -11.802 13.570 -4.668 1.00 82.69 385 GLU A CA 1
ATOM 3241 C C . GLU A 1 385 ? -13.172 13.560 -5.373 1.00 82.69 385 GLU A C 1
ATOM 3243 O O . GLU A 1 385 ? -13.816 14.603 -5.438 1.00 82.69 385 GLU A O 1
ATOM 3248 N N . ASP A 1 386 ? -13.651 12.407 -5.866 1.00 85.00 386 ASP A N 1
ATOM 3249 C CA . ASP A 1 386 ? -14.969 12.257 -6.499 1.00 85.00 386 ASP A CA 1
ATOM 3250 C C . ASP A 1 386 ? -16.059 11.987 -5.435 1.00 85.00 386 ASP A C 1
ATOM 3252 O O . ASP A 1 386 ? -16.165 10.866 -4.918 1.00 85.00 386 ASP A O 1
ATOM 3256 N N . PRO A 1 387 ? -16.900 12.978 -5.079 1.00 83.00 387 PRO A N 1
ATOM 3257 C CA . PRO A 1 387 ? -17.897 12.812 -4.025 1.00 83.00 387 PRO A CA 1
ATOM 3258 C C . PRO A 1 387 ? -19.026 11.843 -4.407 1.00 83.00 387 PRO A C 1
ATOM 3260 O O . PRO A 1 387 ? -19.586 11.194 -3.523 1.00 83.00 387 PRO A O 1
ATOM 3263 N N . ASP A 1 388 ? -19.363 11.706 -5.695 1.00 85.44 388 ASP A N 1
ATOM 3264 C CA . ASP A 1 388 ? -20.420 10.789 -6.144 1.00 85.44 388 ASP A CA 1
ATOM 3265 C C . ASP A 1 388 ? -19.947 9.335 -6.048 1.00 85.44 388 ASP A C 1
ATOM 3267 O O . ASP A 1 388 ? -20.668 8.466 -5.548 1.00 85.44 388 ASP A O 1
ATOM 3271 N N . LEU A 1 389 ? -18.703 9.067 -6.458 1.00 85.00 389 LEU A N 1
ATOM 3272 C CA . LEU A 1 389 ? -18.106 7.744 -6.301 1.00 85.00 389 LEU A CA 1
ATOM 3273 C C . LEU A 1 389 ? -17.961 7.360 -4.827 1.00 85.00 389 LEU A C 1
ATOM 3275 O O . LEU A 1 389 ? -18.360 6.256 -4.455 1.00 85.00 389 LEU A O 1
ATOM 3279 N N . ASN A 1 390 ? -17.448 8.261 -3.987 1.00 83.94 390 ASN A N 1
ATOM 3280 C CA . ASN A 1 390 ? -17.294 7.988 -2.559 1.00 83.94 390 ASN A CA 1
ATOM 3281 C C . ASN A 1 390 ? -18.642 7.767 -1.871 1.00 83.94 390 ASN A C 1
ATOM 3283 O O . ASN A 1 390 ? -18.791 6.785 -1.155 1.00 83.94 390 ASN A O 1
ATOM 3287 N N . SER A 1 391 ? -19.669 8.566 -2.183 1.00 81.56 391 SER A N 1
ATOM 3288 C CA . SER A 1 391 ? -21.021 8.332 -1.659 1.00 81.56 391 SER A CA 1
ATOM 3289 C C . SER A 1 391 ? -21.572 6.958 -2.059 1.00 81.56 391 SER A C 1
ATOM 3291 O O . SER A 1 391 ? -22.225 6.288 -1.257 1.00 81.56 391 SER A O 1
ATOM 3293 N N . LYS A 1 392 ? -21.299 6.497 -3.286 1.00 85.19 392 LYS A N 1
ATOM 3294 C CA . LYS A 1 392 ? -21.688 5.152 -3.740 1.00 85.19 392 LYS A CA 1
ATOM 3295 C C . LYS A 1 392 ? -20.915 4.052 -3.013 1.00 85.19 392 LYS A C 1
ATOM 3297 O O . LYS A 1 392 ? -21.526 3.052 -2.652 1.00 85.19 392 LYS A O 1
ATOM 3302 N N . ILE A 1 393 ? -19.611 4.222 -2.792 1.00 85.31 393 ILE A N 1
ATOM 3303 C CA . ILE A 1 393 ? -18.773 3.277 -2.032 1.00 85.31 393 ILE A CA 1
ATOM 3304 C C . ILE A 1 393 ? -19.228 3.215 -0.572 1.00 85.31 393 ILE A C 1
ATOM 3306 O O . ILE A 1 393 ? -19.355 2.131 -0.004 1.00 85.31 393 ILE A O 1
ATOM 3310 N N . ASP A 1 394 ? -19.532 4.363 0.024 1.00 80.44 394 ASP A N 1
ATOM 3311 C CA . ASP A 1 394 ? -20.039 4.431 1.386 1.00 80.44 394 ASP A CA 1
ATOM 3312 C C . ASP A 1 394 ? -21.383 3.733 1.498 1.00 80.44 394 ASP A C 1
ATOM 3314 O O . ASP A 1 394 ? -21.540 2.929 2.403 1.00 80.44 394 ASP A O 1
ATOM 3318 N N . LYS A 1 395 ? -22.301 3.915 0.542 1.00 82.06 395 LYS A N 1
ATOM 3319 C CA . LYS A 1 395 ? -23.547 3.131 0.484 1.00 82.06 395 LYS A CA 1
ATOM 3320 C C . LYS A 1 395 ? -23.294 1.630 0.308 1.00 82.06 395 LYS A C 1
ATOM 3322 O O . LYS A 1 395 ? -23.888 0.840 1.030 1.00 82.06 395 LYS A O 1
ATOM 3327 N N . MET A 1 396 ? -22.389 1.231 -0.595 1.00 84.19 396 MET A N 1
ATOM 3328 C CA . MET A 1 396 ? -22.022 -0.181 -0.824 1.00 84.19 396 MET A CA 1
ATOM 3329 C C . MET A 1 396 ? -21.562 -0.881 0.458 1.00 84.19 396 MET A C 1
ATOM 3331 O O . MET A 1 396 ? -21.837 -2.065 0.666 1.00 84.19 396 MET A O 1
ATOM 3335 N N . PHE A 1 397 ? -20.822 -0.159 1.297 1.00 81.31 397 PHE A N 1
ATOM 3336 C CA . PHE A 1 397 ? -20.089 -0.720 2.423 1.00 81.31 397 PHE A CA 1
ATOM 3337 C C . PHE A 1 397 ? -20.468 -0.068 3.764 1.00 81.31 397 PHE A C 1
ATOM 3339 O O . PHE A 1 397 ? -19.693 -0.174 4.710 1.00 81.31 397 PHE A O 1
ATOM 3346 N N . HIS A 1 398 ? -21.636 0.579 3.889 1.00 74.00 398 HIS A N 1
ATOM 3347 C CA . HIS A 1 398 ? -21.987 1.396 5.070 1.00 74.00 398 HIS A CA 1
ATOM 3348 C C . HIS A 1 398 ? -22.052 0.614 6.384 1.00 74.00 398 HIS A C 1
ATOM 3350 O O . HIS A 1 398 ? -21.932 1.200 7.451 1.00 74.00 398 HIS A O 1
ATOM 3356 N N . HIS A 1 399 ? -22.234 -0.706 6.314 1.00 69.06 399 HIS A N 1
ATOM 3357 C CA . HIS A 1 399 ? -22.281 -1.571 7.491 1.00 69.06 399 HIS A CA 1
ATOM 3358 C C . HIS A 1 399 ? -20.979 -2.355 7.677 1.00 69.06 399 HIS A C 1
ATOM 3360 O O . HIS A 1 399 ? -20.837 -3.046 8.675 1.00 69.06 399 HIS A O 1
ATOM 3366 N N . ILE A 1 400 ? -20.032 -2.262 6.735 1.00 71.06 400 ILE A N 1
ATOM 3367 C CA . ILE A 1 400 ? -18.685 -2.811 6.896 1.00 71.06 400 ILE A CA 1
ATOM 3368 C C . ILE A 1 400 ? -17.822 -1.669 7.429 1.00 71.06 400 ILE A C 1
ATOM 3370 O O . ILE A 1 400 ? -17.354 -0.815 6.670 1.00 71.06 400 ILE A O 1
ATOM 3374 N N . LEU A 1 401 ? -17.671 -1.618 8.750 1.00 63.22 401 LEU A N 1
ATOM 3375 C CA . LEU A 1 401 ? -16.861 -0.598 9.408 1.00 63.22 401 LEU A CA 1
ATOM 3376 C C . LEU A 1 401 ? -15.381 -0.789 9.077 1.00 63.22 401 LEU A C 1
ATOM 3378 O O . LEU A 1 401 ? -14.905 -1.907 8.896 1.00 63.22 401 LEU A O 1
ATOM 3382 N N . ASN A 1 402 ? -14.644 0.319 9.010 1.00 63.25 402 ASN A N 1
ATOM 3383 C CA . ASN A 1 402 ? -13.194 0.260 8.882 1.00 63.25 402 ASN A CA 1
ATOM 3384 C C . ASN A 1 402 ? -12.600 -0.445 10.113 1.00 63.25 402 ASN A C 1
ATOM 3386 O O . ASN A 1 402 ? -13.047 -0.173 11.228 1.00 63.25 402 ASN A O 1
ATOM 3390 N N . LEU A 1 403 ? -11.580 -1.298 9.939 1.00 59.31 403 LEU A N 1
ATOM 3391 C CA . LEU A 1 403 ? -10.853 -1.906 11.063 1.00 59.31 403 LEU A CA 1
ATOM 3392 C C . LEU A 1 403 ? -10.428 -0.833 12.076 1.00 59.31 403 LEU A C 1
ATOM 3394 O O . LEU A 1 403 ? -10.632 -0.992 13.273 1.00 59.31 403 LEU A O 1
ATOM 3398 N N . LYS A 1 404 ? -9.942 0.307 11.579 1.00 63.22 404 LYS A N 1
ATOM 3399 C CA . LYS A 1 404 ? -9.556 1.445 12.411 1.00 63.22 404 LYS A CA 1
ATOM 3400 C C . LYS A 1 404 ? -10.730 2.003 13.223 1.00 63.22 404 LYS A C 1
ATOM 3402 O O . LYS A 1 404 ? -10.540 2.430 14.350 1.00 63.22 404 LYS A O 1
ATOM 3407 N N . THR A 1 405 ? -11.943 2.002 12.675 1.00 67.62 405 THR A N 1
ATOM 3408 C CA . THR A 1 405 ? -13.149 2.438 13.396 1.00 67.62 405 THR A CA 1
ATOM 3409 C C . THR A 1 405 ? -13.525 1.440 14.488 1.00 67.62 405 THR A C 1
ATOM 3411 O O . THR A 1 405 ? -13.835 1.870 15.589 1.00 67.62 405 THR A O 1
ATOM 3414 N N . LEU A 1 406 ? -13.424 0.132 14.226 1.00 66.75 406 LEU A N 1
ATOM 3415 C CA . LEU A 1 406 ? -13.671 -0.914 15.230 1.00 66.75 406 LEU A CA 1
ATOM 3416 C C . LEU A 1 406 ? -12.635 -0.890 16.363 1.00 66.75 406 LEU A C 1
ATOM 3418 O O . LEU A 1 406 ? -12.984 -1.043 17.530 1.00 66.75 406 LEU A O 1
ATOM 3422 N N . GLU A 1 407 ? -11.360 -0.666 16.039 1.00 68.50 407 GLU A N 1
ATOM 3423 C CA . GLU A 1 407 ? -10.306 -0.471 17.041 1.00 68.50 407 GLU A CA 1
ATOM 3424 C C . GLU A 1 407 ? -10.607 0.741 17.930 1.00 68.50 407 GLU A C 1
ATOM 3426 O O . GLU A 1 407 ? -10.482 0.660 19.149 1.00 68.50 407 GLU A O 1
ATOM 3431 N N . LEU A 1 408 ? -11.059 1.851 17.345 1.00 76.25 408 LEU A N 1
ATOM 3432 C CA . LEU A 1 408 ? -11.438 3.047 18.098 1.00 76.25 408 LEU A CA 1
ATOM 3433 C C . LEU A 1 408 ? -12.734 2.854 18.903 1.00 76.25 408 LEU A C 1
ATOM 3435 O O . LEU A 1 408 ? -12.845 3.377 20.006 1.00 76.25 408 LEU A O 1
ATOM 3439 N N . GLU A 1 409 ? -13.686 2.063 18.411 1.00 77.00 409 GLU A N 1
ATOM 3440 C CA . GLU A 1 409 ? -14.890 1.682 19.158 1.00 77.00 409 GLU A CA 1
ATOM 3441 C C . GLU A 1 409 ? -14.552 0.808 20.376 1.00 77.00 409 GLU A C 1
ATOM 3443 O O . GLU A 1 409 ? -15.154 0.964 21.437 1.00 77.00 409 GLU A O 1
ATOM 3448 N N . SER A 1 410 ? -13.526 -0.046 20.279 1.00 75.94 410 SER A N 1
ATOM 3449 C CA . SER A 1 410 ? -13.054 -0.831 21.428 1.00 75.94 410 SER A CA 1
ATOM 3450 C C . SER A 1 410 ? -12.560 0.051 22.582 1.00 75.94 410 SER A C 1
ATOM 3452 O O . SER A 1 410 ? -12.730 -0.314 23.744 1.00 75.94 410 SER A O 1
ATOM 3454 N N . ILE A 1 411 ? -12.037 1.247 22.277 1.00 81.00 411 ILE A N 1
ATOM 3455 C CA . ILE A 1 411 ? -11.673 2.247 23.290 1.00 81.00 411 ILE A CA 1
ATOM 3456 C C . ILE A 1 411 ? -12.934 2.741 24.003 1.00 81.00 411 ILE A C 1
ATOM 3458 O O . ILE A 1 411 ? -12.948 2.791 25.226 1.00 81.00 411 ILE A O 1
ATOM 3462 N N . PHE A 1 412 ? -14.012 3.045 23.271 1.00 84.25 412 PHE A N 1
ATOM 3463 C CA . PHE A 1 412 ? -15.291 3.418 23.887 1.00 84.25 412 PHE A CA 1
ATOM 3464 C C . PHE A 1 412 ? -15.827 2.308 24.797 1.00 84.25 412 PHE A C 1
ATOM 3466 O O . PHE A 1 412 ? -16.270 2.590 25.907 1.00 84.25 412 PHE A O 1
ATOM 3473 N N . THR A 1 413 ? -15.768 1.047 24.353 1.00 82.12 413 THR A N 1
ATOM 3474 C CA . THR A 1 413 ? -16.203 -0.089 25.182 1.00 82.12 413 THR A CA 1
ATOM 3475 C C . THR A 1 413 ? -15.384 -0.183 26.470 1.00 82.12 413 THR A C 1
ATOM 3477 O O . THR A 1 413 ? -15.974 -0.322 27.537 1.00 82.12 413 THR A O 1
ATOM 3480 N N . ALA A 1 414 ? -14.058 -0.037 26.387 1.00 82.50 414 ALA A N 1
ATOM 3481 C CA . ALA A 1 414 ? -13.178 -0.065 27.553 1.00 82.50 414 ALA A CA 1
ATOM 3482 C C . ALA A 1 414 ? -13.467 1.087 28.535 1.00 82.50 414 ALA A C 1
ATOM 3484 O O . ALA A 1 414 ? -13.667 0.840 29.720 1.00 82.50 414 ALA A O 1
ATOM 3485 N N . GLU A 1 415 ? -13.576 2.329 28.051 1.00 85.00 415 GLU A N 1
ATOM 3486 C CA . GLU A 1 415 ? -13.882 3.496 28.899 1.00 85.00 415 GLU A CA 1
ATOM 3487 C C . GLU A 1 415 ? -15.278 3.377 29.541 1.00 85.00 415 GLU A C 1
ATOM 3489 O O . GLU A 1 415 ? -15.473 3.721 30.708 1.00 85.00 415 GLU A O 1
ATOM 3494 N N . LYS A 1 416 ? -16.261 2.828 28.811 1.00 87.12 416 LYS A N 1
ATOM 3495 C CA . LYS A 1 416 ? -17.598 2.534 29.348 1.00 87.12 416 LYS A CA 1
ATOM 3496 C C . LYS A 1 416 ? -17.540 1.471 30.445 1.00 87.12 416 LYS A C 1
ATOM 3498 O O . LYS A 1 416 ? -18.190 1.641 31.475 1.00 87.12 416 LYS A O 1
ATOM 3503 N N . GLU A 1 417 ? -16.794 0.387 30.247 1.00 84.31 417 GLU A N 1
ATOM 3504 C CA . GLU A 1 417 ? -16.620 -0.659 31.262 1.00 84.31 417 GLU A CA 1
ATOM 3505 C C . GLU A 1 417 ? -15.939 -0.122 32.524 1.00 84.31 417 GLU A C 1
ATOM 3507 O O . GLU A 1 417 ? -16.430 -0.372 33.628 1.00 84.31 417 GLU A O 1
ATOM 3512 N N . ASP A 1 418 ? -14.878 0.672 32.374 1.00 85.19 418 ASP A N 1
ATOM 3513 C CA . ASP A 1 418 ? -14.183 1.307 33.495 1.00 85.19 418 ASP A CA 1
ATOM 3514 C C . ASP A 1 418 ? -15.105 2.273 34.254 1.00 85.19 418 ASP A C 1
ATOM 3516 O O . ASP A 1 418 ? -15.193 2.207 35.484 1.00 85.19 418 ASP A O 1
ATOM 3520 N N . PHE A 1 419 ? -15.874 3.109 33.545 1.00 87.38 419 PHE A N 1
ATOM 3521 C CA . PHE A 1 419 ? -16.871 3.985 34.165 1.00 87.38 419 PHE A CA 1
ATOM 3522 C C . PHE A 1 419 ? -17.912 3.188 34.966 1.00 87.38 419 PHE A C 1
ATOM 3524 O O . PHE A 1 419 ? -18.165 3.487 36.136 1.00 87.38 419 PHE A O 1
ATOM 3531 N N . LEU A 1 420 ? -18.503 2.148 34.365 1.00 85.12 420 LEU A N 1
ATOM 3532 C CA . LEU A 1 420 ? -19.513 1.313 35.023 1.00 85.12 420 LEU A CA 1
ATOM 3533 C C . LEU A 1 420 ? -18.947 0.582 36.245 1.00 85.12 420 LEU A C 1
ATOM 3535 O O . LEU A 1 420 ? -19.638 0.452 37.261 1.00 85.12 420 LEU A O 1
ATOM 3539 N N . LYS A 1 421 ? -17.691 0.133 36.169 1.00 84.62 421 LYS A N 1
ATOM 3540 C CA . LYS A 1 421 ? -16.986 -0.503 37.281 1.00 84.62 421 LYS A CA 1
ATOM 3541 C C . LYS A 1 421 ? -16.809 0.464 38.449 1.00 84.62 421 LYS A C 1
ATOM 3543 O O . LYS A 1 421 ? -17.220 0.122 39.554 1.00 84.62 421 LYS A O 1
ATOM 3548 N N . VAL A 1 422 ? -16.302 1.674 38.202 1.00 86.00 422 VAL A N 1
ATOM 3549 C CA . VAL A 1 422 ? -16.122 2.704 39.243 1.00 86.00 422 VAL A CA 1
ATOM 3550 C C . VAL A 1 422 ? -17.451 3.041 39.923 1.00 86.00 422 VAL A C 1
ATOM 3552 O O . VAL A 1 422 ? -17.526 3.066 41.150 1.00 86.00 422 VAL A O 1
ATOM 3555 N N . GLN A 1 423 ? -18.528 3.241 39.155 1.00 84.25 423 GLN A N 1
ATOM 3556 C CA . GLN A 1 423 ? -19.845 3.524 39.740 1.00 84.25 423 GLN A CA 1
ATOM 3557 C C . GLN A 1 423 ? -20.375 2.346 40.568 1.00 84.25 423 GLN A C 1
ATOM 3559 O O . GLN A 1 423 ? -20.918 2.541 41.654 1.00 84.25 423 GLN A O 1
ATOM 3564 N N . THR A 1 424 ? -20.190 1.114 40.090 1.00 83.94 424 THR A N 1
ATOM 3565 C CA . THR A 1 424 ? -20.619 -0.091 40.814 1.00 83.94 424 THR A CA 1
ATOM 3566 C C . THR A 1 424 ? -19.838 -0.272 42.119 1.00 83.94 424 THR A C 1
ATOM 3568 O O . THR A 1 424 ? -20.442 -0.554 43.153 1.00 83.94 424 THR A O 1
ATOM 3571 N N . GLU A 1 425 ? -18.518 -0.079 42.097 1.00 78.31 425 GLU A N 1
ATOM 3572 C CA . GLU A 1 425 ? -17.656 -0.150 43.284 1.00 78.31 425 GLU A CA 1
ATOM 3573 C C . GLU A 1 425 ? -18.017 0.928 44.317 1.00 78.31 425 GLU A C 1
ATOM 3575 O O . GLU A 1 425 ? -18.115 0.617 45.507 1.00 78.31 425 GLU A O 1
ATOM 3580 N N . ASN A 1 426 ? -18.313 2.157 43.876 1.00 81.50 426 ASN A N 1
ATOM 3581 C CA . ASN A 1 426 ? -18.782 3.233 44.754 1.00 81.50 426 ASN A CA 1
ATOM 3582 C C . ASN A 1 426 ? -20.093 2.855 45.460 1.00 81.50 426 ASN A C 1
ATOM 3584 O O . ASN A 1 426 ? -20.178 2.958 46.682 1.00 81.50 426 ASN A O 1
ATOM 3588 N N . ILE A 1 427 ? -21.090 2.342 44.724 1.00 81.62 427 ILE A N 1
ATOM 3589 C CA . ILE A 1 427 ? -22.368 1.902 45.315 1.00 81.62 427 ILE A CA 1
ATOM 3590 C C . ILE A 1 427 ? -22.144 0.830 46.384 1.00 81.62 427 ILE A C 1
ATOM 3592 O O . ILE A 1 427 ? -22.733 0.894 47.465 1.00 81.62 427 ILE A O 1
ATOM 3596 N N . LEU A 1 428 ? -21.329 -0.181 46.072 1.00 77.88 428 LEU A N 1
ATOM 3597 C CA . LEU A 1 428 ? -21.076 -1.299 46.980 1.00 77.88 428 LEU A CA 1
ATOM 3598 C C . LEU A 1 428 ? -20.350 -0.838 48.247 1.00 77.88 428 LEU A C 1
ATOM 3600 O O . LEU A 1 428 ? -20.733 -1.251 49.341 1.00 77.88 428 LEU A O 1
ATOM 3604 N N . THR A 1 429 ? -19.360 0.043 48.102 1.00 74.44 429 THR A N 1
ATOM 3605 C CA . THR A 1 429 ? -18.590 0.599 49.223 1.00 74.44 429 THR A CA 1
ATOM 3606 C C . THR A 1 429 ? -19.481 1.433 50.137 1.00 74.44 429 THR A C 1
ATOM 3608 O O . THR A 1 429 ? -19.540 1.179 51.335 1.00 74.44 429 THR A O 1
ATOM 3611 N N . GLU A 1 430 ? -20.259 2.364 49.586 1.00 77.25 430 GLU A N 1
ATOM 3612 C CA . GLU A 1 430 ? -21.136 3.225 50.388 1.00 77.25 430 GLU A CA 1
ATOM 3613 C C . GLU A 1 430 ? -22.272 2.441 51.069 1.00 77.25 430 GLU A C 1
ATOM 3615 O O . GLU A 1 430 ? -22.691 2.778 52.178 1.00 77.25 430 GLU A O 1
ATOM 3620 N N . ASN A 1 431 ? -22.771 1.372 50.438 1.00 79.31 431 ASN A N 1
ATOM 3621 C CA . ASN A 1 431 ? -23.718 0.455 51.075 1.00 79.31 431 ASN A CA 1
ATOM 3622 C C . ASN A 1 431 ? -23.070 -0.338 52.218 1.00 79.31 431 ASN A C 1
ATOM 3624 O O . ASN A 1 431 ? -23.719 -0.561 53.238 1.00 79.31 431 ASN A O 1
ATOM 3628 N N . MET A 1 432 ? -21.813 -0.758 52.063 1.00 71.94 432 MET A N 1
ATOM 3629 C CA . MET A 1 432 ? -21.058 -1.434 53.119 1.00 71.94 432 MET A CA 1
ATOM 3630 C C . MET A 1 432 ? -20.810 -0.502 54.310 1.00 71.94 432 MET A C 1
ATOM 3632 O O . MET A 1 432 ? -21.006 -0.909 55.453 1.00 71.94 432 MET A O 1
ATOM 3636 N N . GLU A 1 433 ? -20.439 0.755 54.054 1.00 71.56 433 GLU A N 1
ATOM 3637 C CA . GLU A 1 433 ? -20.294 1.787 55.088 1.00 71.56 433 GLU A CA 1
ATOM 3638 C C . GLU A 1 433 ? -21.599 1.998 55.858 1.00 71.56 433 GLU A C 1
ATOM 3640 O O . GLU A 1 433 ? -21.583 2.076 57.083 1.00 71.56 433 GLU A O 1
ATOM 3645 N N . LEU A 1 434 ? -22.733 2.040 55.152 1.00 75.25 434 LEU A N 1
ATOM 3646 C CA . LEU A 1 434 ? -24.057 2.194 55.752 1.00 75.25 434 LEU A CA 1
ATOM 3647 C C . LEU A 1 434 ? -24.409 1.006 56.662 1.00 75.25 434 LEU A C 1
ATOM 3649 O O . LEU A 1 434 ? -24.820 1.223 57.799 1.00 75.25 434 LEU A O 1
ATOM 3653 N N . VAL A 1 435 ? -24.195 -0.234 56.205 1.00 70.56 435 VAL A N 1
ATOM 3654 C CA . VAL A 1 435 ? -24.394 -1.443 57.031 1.00 70.56 435 VAL A CA 1
ATOM 3655 C C . VAL A 1 435 ? -23.485 -1.414 58.261 1.00 70.56 435 VAL A C 1
ATOM 3657 O O . VAL A 1 435 ? -23.949 -1.597 59.380 1.00 70.56 435 VAL A O 1
ATOM 3660 N N . THR A 1 436 ? -22.210 -1.065 58.077 1.00 65.31 436 THR A N 1
ATOM 3661 C CA . THR A 1 436 ? -21.240 -0.975 59.178 1.00 65.31 436 THR A CA 1
ATOM 3662 C C . THR A 1 436 ? -21.641 0.088 60.205 1.00 65.31 436 THR A C 1
ATOM 3664 O O . THR A 1 436 ? -21.492 -0.133 61.403 1.00 65.31 436 THR A O 1
ATOM 3667 N N . LEU A 1 437 ? -22.176 1.233 59.764 1.00 70.69 437 LEU A N 1
ATOM 3668 C CA . LEU A 1 437 ? -22.696 2.293 60.636 1.00 70.69 437 LEU A CA 1
ATOM 3669 C C . LEU A 1 437 ? -23.906 1.835 61.455 1.00 70.69 437 LEU A C 1
ATOM 3671 O O . LEU A 1 437 ? -24.011 2.200 62.628 1.00 70.69 437 LEU A O 1
ATOM 3675 N N . ILE A 1 438 ? -24.805 1.054 60.848 1.00 71.19 438 ILE A N 1
ATOM 3676 C CA . ILE A 1 438 ? -25.960 0.460 61.532 1.00 71.19 438 ILE A CA 1
ATOM 3677 C C . ILE A 1 438 ? -25.493 -0.538 62.594 1.00 71.19 438 ILE A C 1
ATOM 3679 O O . ILE A 1 438 ? -25.929 -0.446 63.746 1.00 71.19 438 ILE A O 1
ATOM 3683 N N . ASP A 1 439 ? -24.571 -1.428 62.228 1.00 65.12 439 ASP A N 1
ATOM 3684 C CA . ASP A 1 439 ? -24.081 -2.507 63.086 1.00 65.12 439 ASP A CA 1
ATOM 3685 C C . ASP A 1 439 ? -23.222 -1.984 64.245 1.00 65.12 439 ASP A C 1
ATOM 3687 O O . ASP A 1 439 ? -23.453 -2.335 65.403 1.00 65.12 439 ASP A O 1
ATOM 3691 N N . TYR A 1 440 ? -22.257 -1.102 63.960 1.00 61.88 440 TYR A N 1
ATOM 3692 C CA . TYR A 1 440 ? -21.333 -0.549 64.958 1.00 61.88 440 TYR A CA 1
ATOM 3693 C C . TYR A 1 440 ? -22.067 0.234 66.049 1.00 61.88 440 TYR A C 1
ATOM 3695 O O . TYR A 1 440 ? -21.762 0.105 67.235 1.00 61.88 440 TYR A O 1
ATOM 3703 N N . ASN A 1 441 ? -23.065 1.024 65.653 1.00 65.25 441 ASN A N 1
ATOM 3704 C CA . ASN A 1 441 ? -23.878 1.800 66.583 1.00 65.25 441 ASN A CA 1
ATOM 3705 C C . ASN A 1 441 ? -25.052 1.003 67.168 1.00 65.25 441 ASN A C 1
ATOM 3707 O O . ASN A 1 441 ? -25.809 1.548 67.971 1.00 65.25 441 ASN A O 1
ATOM 3711 N N . GLN A 1 442 ? -25.216 -0.263 66.768 1.00 65.12 442 GLN A N 1
ATOM 3712 C CA . GLN A 1 442 ? -26.320 -1.136 67.166 1.00 65.12 442 GLN A CA 1
ATOM 3713 C C . GLN A 1 442 ? -27.693 -0.462 66.983 1.00 65.12 442 GLN A C 1
ATOM 3715 O O . GLN A 1 442 ? -28.587 -0.583 67.821 1.00 65.12 442 GLN A O 1
ATOM 3720 N N . LEU A 1 443 ? -27.874 0.288 65.891 1.00 64.56 443 LEU A N 1
ATOM 3721 C CA . LEU A 1 443 ? -29.064 1.125 65.695 1.00 64.56 443 LEU A CA 1
ATOM 3722 C C . LEU A 1 443 ? -30.355 0.311 65.696 1.00 64.56 443 LEU A C 1
ATOM 3724 O O . LEU A 1 443 ? -31.357 0.757 66.251 1.00 64.56 443 LEU A O 1
ATOM 3728 N N . GLU A 1 444 ? -30.327 -0.897 65.133 1.00 67.44 444 GLU A N 1
ATOM 3729 C CA . GLU A 1 444 ? -31.485 -1.792 65.128 1.00 67.44 444 GLU A CA 1
ATOM 3730 C C . GLU A 1 444 ? -31.896 -2.216 66.544 1.00 67.44 444 GLU A C 1
ATOM 3732 O O . GLU A 1 444 ? -33.090 -2.291 66.839 1.00 67.44 444 GLU A O 1
ATOM 3737 N N . SER A 1 445 ? -30.933 -2.423 67.450 1.00 59.00 445 SER A N 1
ATOM 3738 C CA . SER A 1 445 ? -31.214 -2.799 68.840 1.00 59.00 445 SER A CA 1
ATOM 3739 C C . SER A 1 445 ? -31.703 -1.606 69.670 1.00 59.00 445 SER A C 1
ATOM 3741 O O . SER A 1 445 ? -32.586 -1.772 70.514 1.00 59.00 445 SER A O 1
ATOM 3743 N N . LEU A 1 446 ? -31.200 -0.398 69.389 1.00 60.78 446 LEU A N 1
ATOM 3744 C CA . LEU A 1 446 ? -31.648 0.856 70.008 1.00 60.78 446 LEU A CA 1
ATOM 3745 C C . LEU A 1 446 ? -33.065 1.262 69.562 1.00 60.78 446 LEU A C 1
ATOM 3747 O O . LEU A 1 446 ? -33.781 1.917 70.315 1.00 60.78 446 LEU A O 1
ATOM 3751 N N . CYS A 1 447 ? -33.468 0.866 68.352 1.00 57.75 447 CYS A N 1
ATOM 3752 C CA . CYS A 1 447 ? -34.735 1.231 67.715 1.00 57.75 447 CYS A CA 1
ATOM 3753 C C . CYS A 1 447 ? -35.851 0.174 67.863 1.00 57.75 447 CYS A C 1
ATOM 3755 O O . CYS A 1 447 ? -36.995 0.425 67.471 1.00 57.75 447 CYS A O 1
ATOM 3757 N N . CYS A 1 448 ? -35.572 -1.007 68.417 1.00 53.59 448 CYS A N 1
ATOM 3758 C CA . CYS A 1 448 ? -36.595 -2.028 68.649 1.00 53.59 448 CYS A CA 1
ATOM 3759 C C . CYS A 1 448 ? -37.485 -1.674 69.852 1.00 53.59 448 CYS A C 1
ATOM 3761 O O . CYS A 1 448 ? -37.033 -1.642 70.989 1.00 53.59 448 CYS A O 1
ATOM 3763 N N . GLU A 1 449 ? -38.788 -1.501 69.608 1.00 42.78 449 GLU A N 1
ATOM 3764 C CA . GLU A 1 449 ? -39.822 -1.277 70.641 1.00 42.78 449 GLU A CA 1
ATOM 3765 C C . GLU A 1 449 ? -40.013 -2.471 71.598 1.00 42.78 449 GLU A C 1
ATOM 3767 O O . GLU A 1 449 ? -40.643 -2.330 72.639 1.00 42.78 449 GLU A O 1
ATOM 3772 N N . ASN A 1 450 ? -39.430 -3.629 71.271 1.00 37.50 450 ASN A N 1
ATOM 3773 C CA . ASN A 1 450 ? -39.438 -4.832 72.108 1.00 37.50 450 ASN A CA 1
ATOM 3774 C C . ASN A 1 450 ? -38.168 -5.008 72.952 1.00 37.50 450 ASN A C 1
ATOM 3776 O O . ASN A 1 450 ? -38.000 -6.058 73.567 1.00 37.50 450 ASN A O 1
ATOM 3780 N N . ASN A 1 451 ? -37.290 -4.004 73.005 1.00 35.56 451 ASN A N 1
ATOM 3781 C CA . ASN A 1 451 ? -36.363 -3.893 74.119 1.00 35.56 451 ASN A CA 1
ATOM 3782 C C . ASN A 1 451 ? -37.065 -3.065 75.195 1.00 35.56 451 ASN A C 1
ATOM 3784 O O . ASN A 1 451 ? -37.094 -1.837 75.070 1.00 35.56 451 ASN A O 1
ATOM 3788 N N . PRO A 1 452 ? -37.629 -3.684 76.253 1.00 34.25 452 PRO A N 1
ATOM 3789 C CA . PRO A 1 452 ? -37.819 -2.920 77.462 1.00 34.25 452 PRO A CA 1
ATOM 3790 C C . PRO A 1 452 ? -36.424 -2.399 77.798 1.00 34.25 452 PRO A C 1
ATOM 3792 O O . PRO A 1 452 ? -35.465 -3.159 77.965 1.00 34.25 452 PRO A O 1
ATOM 3795 N N . ILE A 1 453 ? -36.299 -1.075 77.858 1.00 35.59 453 ILE A N 1
ATOM 3796 C CA . ILE A 1 453 ? -35.362 -0.479 78.798 1.00 35.59 453 ILE A CA 1
ATOM 3797 C C . ILE A 1 453 ? -35.537 -1.309 80.064 1.00 35.59 453 ILE A C 1
ATOM 3799 O O . ILE A 1 453 ? -36.671 -1.536 80.481 1.00 35.59 453 ILE A O 1
ATOM 3803 N N . ILE A 1 454 ? -34.431 -1.860 80.555 1.00 39.34 454 ILE A N 1
ATOM 3804 C CA . ILE A 1 454 ? -34.338 -2.628 81.791 1.00 39.34 454 ILE A CA 1
ATOM 3805 C C . ILE A 1 454 ? -34.738 -1.673 82.930 1.00 39.34 454 ILE A C 1
ATOM 3807 O O . ILE A 1 454 ? -33.904 -1.150 83.657 1.00 39.34 454 ILE A O 1
ATOM 3811 N N . GLU A 1 455 ? -36.023 -1.350 83.000 1.00 33.44 455 GLU A N 1
ATOM 3812 C CA . GLU A 1 455 ? -36.761 -1.157 84.222 1.00 33.44 455 GLU A CA 1
ATOM 3813 C C . GLU A 1 455 ? -36.931 -2.548 84.822 1.00 33.44 455 GLU A C 1
ATOM 3815 O O . GLU A 1 455 ? -36.985 -3.553 84.114 1.00 33.44 455 GLU A O 1
ATOM 3820 N N . ASP A 1 456 ? -36.933 -2.592 86.141 1.00 37.38 456 ASP A N 1
ATOM 3821 C CA . ASP A 1 456 ? -36.730 -3.748 87.010 1.00 37.38 456 ASP A CA 1
ATOM 3822 C C . ASP A 1 456 ? -37.868 -4.806 86.975 1.00 37.38 456 ASP A C 1
ATOM 3824 O O . ASP A 1 456 ? -38.291 -5.338 87.997 1.00 37.38 456 ASP A O 1
ATOM 3828 N N . GLY A 1 457 ? -38.401 -5.118 85.791 1.00 37.03 457 GLY A N 1
ATOM 3829 C CA . GLY A 1 457 ? -39.453 -6.096 85.529 1.00 37.03 457 GLY A CA 1
ATOM 3830 C C . GLY A 1 457 ? -38.908 -7.331 84.810 1.00 37.03 457 GLY A C 1
ATOM 3831 O O . GLY A 1 457 ? -38.083 -7.231 83.909 1.00 37.03 457 GLY A O 1
ATOM 3832 N N . ASP A 1 458 ? -39.347 -8.505 85.258 1.00 43.94 458 ASP A N 1
ATOM 3833 C CA . ASP A 1 458 ? -38.916 -9.853 84.861 1.00 43.94 458 ASP A CA 1
ATOM 3834 C C . ASP A 1 458 ? -38.405 -10.033 83.411 1.00 43.94 458 ASP A C 1
ATOM 3836 O O . ASP A 1 458 ? -39.082 -9.675 82.449 1.00 43.94 458 ASP A O 1
ATOM 3840 N N . LEU A 1 459 ? -37.235 -10.689 83.253 1.00 55.88 459 LEU A N 1
ATOM 3841 C CA . LEU A 1 459 ? -36.792 -11.208 81.950 1.00 55.88 459 LEU A CA 1
ATOM 3842 C C . LEU A 1 459 ? -37.921 -12.050 81.360 1.00 55.88 459 LEU A C 1
ATOM 3844 O O . LEU A 1 459 ? -38.311 -13.053 81.963 1.00 55.88 459 LEU A O 1
ATOM 3848 N N . ASP A 1 460 ? -38.374 -11.713 80.154 1.00 65.94 460 ASP A N 1
ATOM 3849 C CA . ASP A 1 460 ? -39.270 -12.584 79.402 1.00 65.94 460 ASP A CA 1
ATOM 3850 C C . ASP A 1 460 ? -38.476 -13.771 78.831 1.00 65.94 460 ASP A C 1
ATOM 3852 O O . ASP A 1 460 ? -38.126 -13.852 77.650 1.00 65.94 460 ASP A O 1
ATOM 3856 N N . LEU A 1 461 ? -38.146 -14.706 79.724 1.00 68.94 461 LEU A N 1
ATOM 3857 C CA . LEU A 1 461 ? -37.452 -15.955 79.423 1.00 68.94 461 LEU A CA 1
ATOM 3858 C C . LEU A 1 461 ? -38.197 -16.767 78.356 1.00 68.94 461 LEU A C 1
ATOM 3860 O O . LEU A 1 461 ? -37.568 -17.543 77.635 1.00 68.94 461 LEU A O 1
ATOM 3864 N N . ALA A 1 462 ? -39.519 -16.587 78.233 1.00 66.12 462 ALA A N 1
ATOM 3865 C CA . ALA A 1 462 ? -40.320 -17.243 77.206 1.00 66.12 462 ALA A CA 1
ATOM 3866 C C . ALA A 1 462 ? -40.006 -16.677 75.817 1.00 66.12 462 ALA A C 1
ATOM 3868 O O . ALA A 1 462 ? -39.863 -17.445 74.866 1.00 66.12 462 ALA A O 1
ATOM 3869 N N . SER A 1 463 ? -39.830 -15.359 75.699 1.00 69.19 463 SER A N 1
ATOM 3870 C CA . SER A 1 463 ? -39.415 -14.706 74.453 1.00 69.19 463 SER A CA 1
ATOM 3871 C C . SER A 1 463 ? -38.011 -15.139 74.015 1.00 69.19 463 SER A C 1
ATOM 3873 O O . SER A 1 463 ? -37.817 -15.529 72.861 1.00 69.19 463 SER A O 1
ATOM 3875 N N . MET A 1 464 ? -37.047 -15.185 74.944 1.00 75.12 464 MET A N 1
ATOM 3876 C CA . MET A 1 464 ? -35.678 -15.638 74.646 1.00 75.12 464 MET A CA 1
ATOM 3877 C C . MET A 1 464 ? -35.632 -17.109 74.212 1.00 75.12 464 MET A C 1
ATOM 3879 O O . MET A 1 464 ? -34.973 -17.452 73.230 1.00 75.12 464 MET A O 1
ATOM 3883 N N . HIS A 1 465 ? -36.376 -17.975 74.905 1.00 77.56 465 HIS A N 1
ATOM 3884 C CA . HIS A 1 465 ? -36.531 -19.376 74.521 1.00 77.56 465 HIS A CA 1
ATOM 3885 C C . HIS A 1 465 ? -37.135 -19.508 73.116 1.00 77.56 465 HIS A C 1
ATOM 3887 O O . HIS A 1 465 ? -36.586 -20.198 72.254 1.00 77.56 465 HIS A O 1
ATOM 3893 N N . LYS A 1 466 ? -38.227 -18.782 72.856 1.00 76.56 466 LYS A N 1
ATOM 3894 C CA . LYS A 1 466 ? -38.946 -18.810 71.579 1.00 76.56 466 LYS A CA 1
ATOM 3895 C C . LYS A 1 466 ? -38.096 -18.297 70.415 1.00 76.56 466 LYS A C 1
ATOM 3897 O O . LYS A 1 466 ? -38.188 -18.852 69.319 1.00 76.56 466 LYS A O 1
ATOM 3902 N N . ALA A 1 467 ? -37.249 -17.289 70.631 1.00 74.50 467 ALA A N 1
ATOM 3903 C CA . ALA A 1 467 ? -36.324 -16.778 69.617 1.00 74.50 467 ALA A CA 1
ATOM 3904 C C . ALA A 1 467 ? -35.354 -17.865 69.118 1.00 74.50 467 ALA A C 1
ATOM 3906 O O . ALA A 1 467 ? -35.091 -17.960 67.920 1.00 74.50 467 ALA A O 1
ATOM 3907 N N . ILE A 1 468 ? -34.887 -18.744 70.010 1.00 80.62 468 ILE A N 1
ATOM 3908 C CA . ILE A 1 468 ? -34.031 -19.876 69.632 1.00 80.62 468 ILE A CA 1
ATOM 3909 C C . ILE A 1 468 ? -34.862 -21.030 69.061 1.00 80.62 468 ILE A C 1
ATOM 3911 O O . ILE A 1 468 ? -34.491 -21.609 68.043 1.00 80.62 468 ILE A O 1
ATOM 3915 N N . GLU A 1 469 ? -35.998 -21.367 69.674 1.00 78.38 469 GLU A N 1
ATOM 3916 C CA . GLU A 1 469 ? -36.828 -22.513 69.278 1.00 78.38 469 GLU A CA 1
ATOM 3917 C C . GLU A 1 469 ? -37.425 -22.372 67.864 1.00 78.38 469 GLU A C 1
ATOM 3919 O O . GLU A 1 469 ? -37.520 -23.355 67.116 1.00 78.38 469 GLU A O 1
ATOM 3924 N N . THR A 1 470 ? -37.804 -21.147 67.489 1.00 78.75 470 THR A N 1
ATOM 3925 C CA . THR A 1 470 ? -38.388 -20.825 66.176 1.00 78.75 470 THR A CA 1
ATOM 3926 C C . THR A 1 470 ? -37.346 -20.640 65.072 1.00 78.75 470 THR A C 1
ATOM 3928 O O . THR A 1 470 ? -37.699 -20.673 63.889 1.00 78.75 470 THR A O 1
ATOM 3931 N N . SER A 1 471 ? -36.063 -20.508 65.423 1.00 78.44 471 SER A N 1
ATOM 3932 C CA . SER A 1 471 ? -34.980 -20.381 64.450 1.00 78.44 471 SER A CA 1
ATOM 3933 C C . SER A 1 471 ? -34.742 -21.692 63.695 1.00 78.44 471 SER A C 1
ATOM 3935 O O . SER A 1 471 ? -34.657 -22.782 64.270 1.00 78.44 471 SER A O 1
ATOM 3937 N N . LYS A 1 472 ? -34.543 -21.592 62.375 1.00 78.19 472 LYS A N 1
ATOM 3938 C CA . LYS A 1 472 ? -34.121 -22.725 61.528 1.00 78.19 472 LYS A CA 1
ATOM 3939 C C . LYS A 1 472 ? -32.705 -23.212 61.862 1.00 78.19 472 LYS A C 1
ATOM 3941 O O . LYS A 1 472 ? -32.339 -24.316 61.470 1.00 78.19 472 LYS A O 1
ATOM 3946 N N . TYR A 1 473 ? -31.933 -22.407 62.594 1.00 81.62 473 TYR A N 1
ATOM 3947 C CA . TYR A 1 473 ? -30.542 -22.666 62.967 1.00 81.62 473 TYR A CA 1
ATOM 3948 C C . TYR A 1 473 ? -30.393 -23.180 64.404 1.00 81.62 473 TYR A C 1
ATOM 3950 O O . TYR A 1 473 ? -29.275 -23.328 64.899 1.00 81.62 473 TYR A O 1
ATOM 3958 N N . LYS A 1 474 ? -31.510 -23.503 65.073 1.00 78.69 474 LYS A N 1
ATOM 3959 C CA . LYS A 1 474 ? -31.532 -23.999 66.457 1.00 78.69 474 LYS A CA 1
ATOM 3960 C C . LYS A 1 474 ? -30.627 -25.210 66.682 1.00 78.69 474 LYS A C 1
ATOM 3962 O O . LYS A 1 474 ? -29.948 -25.306 67.706 1.00 78.69 474 LYS A O 1
ATOM 3967 N N . ASP A 1 475 ? -30.551 -26.108 65.703 1.00 81.50 475 ASP A N 1
ATOM 3968 C CA . ASP A 1 475 ? -29.732 -27.316 65.761 1.00 81.50 475 ASP A CA 1
ATOM 3969 C C . ASP A 1 475 ? -28.333 -27.068 65.185 1.00 81.50 475 ASP A C 1
ATOM 3971 O O . ASP A 1 475 ? -27.974 -27.555 64.112 1.00 81.50 475 ASP A O 1
ATOM 3975 N N . ILE A 1 476 ? -27.509 -26.338 65.944 1.00 82.25 476 ILE A N 1
ATOM 3976 C CA . ILE A 1 476 ? -26.110 -26.009 65.606 1.00 82.25 476 ILE A CA 1
ATOM 3977 C C . ILE A 1 476 ? -25.309 -27.232 65.090 1.00 82.25 476 ILE A C 1
ATOM 3979 O O . ILE A 1 476 ? -24.599 -27.089 64.093 1.00 82.25 476 ILE A O 1
ATOM 3983 N N . PRO A 1 477 ? -25.421 -28.457 65.663 1.00 81.81 477 PRO A N 1
ATOM 3984 C CA . PRO A 1 477 ? -24.720 -29.632 65.131 1.00 81.81 477 PRO A CA 1
ATOM 3985 C C . PRO A 1 477 ? -25.182 -30.074 63.734 1.00 81.81 477 PRO A C 1
ATOM 3987 O O . PRO A 1 477 ? -24.382 -30.617 62.973 1.00 81.81 477 PRO A O 1
ATOM 3990 N N . VAL A 1 478 ? -26.458 -29.870 63.395 1.00 83.69 478 VAL A N 1
ATOM 3991 C CA . VAL A 1 478 ? -27.017 -30.197 62.074 1.00 83.69 478 VAL A CA 1
ATOM 3992 C C . VAL A 1 478 ? -26.545 -29.173 61.045 1.00 83.69 478 VAL A C 1
ATOM 3994 O O . VAL A 1 478 ? -26.059 -29.561 59.984 1.00 83.69 478 VAL A O 1
ATOM 3997 N N . ILE A 1 479 ? -26.583 -27.884 61.396 1.00 83.62 479 ILE A N 1
ATOM 3998 C CA . ILE A 1 479 ? -26.069 -26.793 60.554 1.00 83.62 479 ILE A CA 1
ATOM 3999 C C . ILE A 1 479 ? -24.571 -26.966 60.286 1.00 83.62 479 ILE A C 1
ATOM 4001 O O . ILE A 1 479 ? -24.132 -26.839 59.146 1.00 83.62 479 ILE A O 1
ATOM 4005 N N . ARG A 1 480 ? -23.789 -27.360 61.298 1.00 84.62 480 ARG A N 1
ATOM 4006 C CA . ARG A 1 480 ? -22.363 -27.660 61.124 1.00 84.62 480 ARG A CA 1
ATOM 4007 C C . ARG A 1 480 ? -22.121 -28.761 60.094 1.00 84.62 480 ARG A C 1
ATOM 4009 O O . ARG A 1 480 ? -21.305 -28.580 59.200 1.00 84.62 480 ARG A O 1
ATOM 4016 N N . LYS A 1 481 ? -22.874 -29.866 60.161 1.00 85.62 481 LYS A N 1
ATOM 4017 C CA . LYS A 1 481 ? -22.785 -30.946 59.162 1.00 85.62 481 LYS A CA 1
ATOM 4018 C C . LYS A 1 481 ? -23.165 -30.476 57.755 1.00 85.62 481 LYS A C 1
ATOM 4020 O O . LYS A 1 481 ? -22.567 -30.936 56.787 1.00 85.62 481 LYS A O 1
ATOM 4025 N N . GLN A 1 482 ? -24.143 -29.579 57.636 1.00 85.00 482 GLN A N 1
ATOM 4026 C CA . GLN A 1 482 ? -24.552 -29.011 56.351 1.00 85.00 482 GLN A CA 1
ATOM 4027 C C . GLN A 1 482 ? -23.450 -28.134 55.741 1.00 85.00 482 GLN A C 1
ATOM 4029 O O . GLN A 1 482 ? -23.119 -28.309 54.571 1.00 85.00 482 GLN A O 1
ATOM 4034 N N . VAL A 1 483 ? -22.854 -27.237 56.530 1.00 84.81 483 VAL A N 1
ATOM 4035 C CA . VAL A 1 483 ? -21.735 -26.389 56.084 1.00 84.81 483 VAL A CA 1
ATOM 4036 C C . VAL A 1 483 ? -20.509 -27.241 55.749 1.00 84.81 483 VAL A C 1
ATOM 4038 O O . VAL A 1 483 ? -19.922 -27.072 54.683 1.00 84.81 483 VAL A O 1
ATOM 4041 N N . ASP A 1 484 ? -20.177 -28.234 56.582 1.00 85.19 484 ASP A N 1
ATOM 4042 C CA . ASP A 1 484 ? -19.075 -29.168 56.325 1.00 85.19 484 ASP A CA 1
ATOM 4043 C C . ASP A 1 484 ? -19.253 -29.925 54.992 1.00 85.19 484 ASP A C 1
ATOM 4045 O O . ASP A 1 484 ? -18.275 -30.128 54.268 1.00 85.19 484 ASP A O 1
ATOM 4049 N N . TYR A 1 485 ? -20.488 -30.310 54.645 1.00 87.31 485 TYR A N 1
ATOM 4050 C CA . TYR A 1 485 ? -20.814 -30.951 53.367 1.00 87.31 485 TYR A CA 1
ATOM 4051 C C . TYR A 1 485 ? -20.652 -29.999 52.170 1.00 87.31 485 TYR A C 1
ATOM 4053 O O . TYR A 1 485 ? -20.028 -30.371 51.174 1.00 87.31 485 TYR A O 1
ATOM 4061 N N . LEU A 1 486 ? -21.170 -28.765 52.261 1.00 84.94 486 LEU A N 1
ATOM 4062 C CA . LEU A 1 486 ? -21.015 -27.753 51.204 1.00 84.94 486 LEU A CA 1
ATOM 4063 C C . LEU A 1 486 ? -19.536 -27.428 50.971 1.00 84.94 486 LEU A C 1
ATOM 4065 O O . LEU A 1 486 ? -19.085 -27.406 49.826 1.00 84.94 486 LEU A O 1
ATOM 4069 N N . ARG A 1 487 ? -18.766 -27.288 52.054 1.00 85.62 487 ARG A N 1
ATOM 4070 C CA . ARG A 1 487 ? -17.317 -27.094 52.009 1.00 85.62 487 ARG A CA 1
ATOM 4071 C C . ARG A 1 487 ? -16.610 -28.232 51.279 1.00 85.62 487 ARG A C 1
ATOM 4073 O O . ARG A 1 487 ? -15.831 -27.974 50.368 1.00 85.62 487 ARG A O 1
ATOM 4080 N N . GLN A 1 488 ? -16.863 -29.485 51.668 1.00 85.75 488 GLN A N 1
ATOM 4081 C CA . GLN A 1 488 ? -16.222 -30.645 51.033 1.00 85.75 488 GLN A CA 1
ATOM 4082 C C . GLN A 1 488 ? -16.509 -30.694 49.529 1.00 85.75 488 GLN A C 1
ATOM 4084 O O . GLN A 1 488 ? -15.592 -30.896 48.736 1.00 85.75 488 GLN A O 1
ATOM 4089 N N . LYS A 1 489 ? -17.758 -30.426 49.139 1.00 83.94 489 LYS A N 1
ATOM 4090 C CA . LYS A 1 489 ? -18.174 -30.393 47.736 1.00 83.94 489 LYS A CA 1
ATOM 4091 C C . LYS A 1 489 ? -17.512 -29.253 46.949 1.00 83.94 489 LYS A C 1
ATOM 4093 O O . LYS A 1 489 ? -17.097 -29.465 45.814 1.00 83.94 489 LYS A O 1
ATOM 4098 N N . ALA A 1 490 ? -17.387 -28.063 47.538 1.00 80.38 490 ALA A N 1
ATOM 4099 C CA . ALA A 1 490 ? -16.701 -26.932 46.910 1.00 80.38 490 ALA A CA 1
ATOM 4100 C C . ALA A 1 490 ? -15.206 -27.224 46.698 1.00 80.38 490 ALA A C 1
ATOM 4102 O O . ALA A 1 490 ? -14.702 -27.034 45.595 1.00 80.38 490 ALA A O 1
ATOM 4103 N N . VAL A 1 491 ? -14.528 -27.775 47.714 1.00 83.69 491 VAL A N 1
ATOM 4104 C CA . VAL A 1 491 ? -13.105 -28.157 47.642 1.00 83.69 491 VAL A CA 1
ATOM 4105 C C . VAL A 1 491 ? -12.858 -29.214 46.563 1.00 83.69 491 VAL A C 1
ATOM 4107 O O . VAL A 1 491 ? -11.878 -29.120 45.824 1.00 83.69 491 VAL A O 1
ATOM 4110 N N . GLU A 1 492 ? -13.743 -30.206 46.443 1.00 83.25 492 GLU A N 1
ATOM 4111 C CA . GLU A 1 492 ? -13.655 -31.229 45.397 1.00 83.25 492 GLU A CA 1
ATOM 4112 C C . GLU A 1 492 ? -13.739 -30.606 43.994 1.00 83.25 492 GLU A C 1
ATOM 4114 O O . GLU A 1 492 ? -12.904 -30.900 43.133 1.00 83.25 492 GLU A O 1
ATOM 4119 N N . MET A 1 493 ? -14.690 -29.693 43.780 1.00 77.19 493 MET A N 1
ATOM 4120 C CA . MET A 1 493 ? -14.909 -29.035 42.489 1.00 77.19 493 MET A CA 1
ATOM 4121 C C . MET A 1 493 ? -13.784 -28.068 42.095 1.00 77.19 493 MET A C 1
ATOM 4123 O O . MET A 1 493 ? -13.463 -27.964 40.914 1.00 77.19 493 MET A O 1
ATOM 4127 N N . THR A 1 494 ? -13.141 -27.405 43.058 1.00 75.19 494 THR A N 1
ATOM 4128 C CA . THR A 1 494 ? -12.044 -26.454 42.796 1.00 75.19 494 THR A CA 1
ATOM 4129 C C . THR A 1 494 ? -10.650 -27.092 42.848 1.00 75.19 494 THR A C 1
ATOM 4131 O O . THR A 1 494 ? -9.647 -26.392 42.738 1.00 75.19 494 THR A O 1
ATOM 4134 N N . SER A 1 495 ? -10.551 -28.417 43.013 1.00 75.50 495 SER A N 1
ATOM 4135 C CA . SER A 1 495 ? -9.280 -29.135 43.229 1.00 75.50 495 SER A CA 1
ATOM 4136 C C . SER A 1 495 ? -8.312 -29.132 42.034 1.00 75.50 495 SER A C 1
ATOM 4138 O O . SER A 1 495 ? -7.128 -29.419 42.208 1.00 75.50 495 SER A O 1
ATOM 4140 N N . LYS A 1 496 ? -8.787 -28.800 40.825 1.00 73.06 496 LYS A N 1
ATOM 4141 C CA . LYS A 1 496 ? -8.010 -28.808 39.568 1.00 73.06 496 LYS A CA 1
ATOM 4142 C C . LYS A 1 496 ? -7.780 -27.405 38.988 1.00 73.06 496 LYS A C 1
ATOM 4144 O O . LYS A 1 496 ? -7.827 -27.224 37.774 1.00 73.06 496 LYS A O 1
ATOM 4149 N N . ALA A 1 497 ? -7.581 -26.403 39.841 1.00 71.25 497 ALA A N 1
ATOM 4150 C CA . ALA A 1 497 ? -7.337 -25.029 39.405 1.00 71.25 497 ALA A CA 1
ATOM 4151 C C . ALA A 1 497 ? -6.006 -24.910 38.633 1.00 71.25 497 ALA A C 1
ATOM 4153 O O . ALA A 1 497 ? -4.969 -25.373 39.099 1.00 71.25 497 ALA A O 1
ATOM 4154 N N . THR A 1 498 ? -6.040 -24.296 37.449 1.00 69.44 498 THR A N 1
ATOM 4155 C CA . THR A 1 498 ? -4.890 -24.096 36.544 1.00 69.44 498 THR A CA 1
ATOM 4156 C C . THR A 1 498 ? -4.760 -22.660 36.025 1.00 69.44 498 THR A C 1
ATOM 4158 O O . THR A 1 498 ? -3.671 -22.273 35.615 1.00 69.44 498 THR A O 1
ATOM 4161 N N . THR A 1 499 ? -5.834 -21.863 36.053 1.00 72.25 499 THR A N 1
ATOM 4162 C CA . THR A 1 499 ? -5.842 -20.454 35.613 1.00 72.25 499 THR A CA 1
ATOM 4163 C C . THR A 1 499 ? -5.911 -19.481 36.796 1.00 72.25 499 THR A C 1
ATOM 4165 O O . THR A 1 499 ? -6.404 -19.838 37.865 1.00 72.25 499 THR A O 1
ATOM 4168 N N . ASP A 1 500 ? -5.474 -18.231 36.614 1.00 65.44 500 ASP A N 1
ATOM 4169 C CA . ASP A 1 500 ? -5.439 -17.218 37.687 1.00 65.44 500 ASP A CA 1
ATOM 4170 C C . ASP A 1 500 ? -6.815 -16.976 38.335 1.00 65.44 500 ASP A C 1
ATOM 4172 O O . ASP A 1 500 ? -6.922 -16.857 39.556 1.00 65.44 500 ASP A O 1
ATOM 4176 N N . ASN A 1 501 ? -7.892 -17.007 37.541 1.00 64.81 501 ASN A N 1
ATOM 4177 C CA . ASN A 1 501 ? -9.267 -16.899 38.043 1.00 64.81 501 ASN A CA 1
ATOM 4178 C C . ASN A 1 501 ? -9.676 -18.118 38.886 1.00 64.81 501 ASN A C 1
ATOM 4180 O O . ASN A 1 501 ? -10.350 -17.977 39.906 1.00 64.81 501 ASN A O 1
ATOM 4184 N N . GLN A 1 502 ? -9.243 -19.319 38.494 1.00 73.19 502 GLN A N 1
ATOM 4185 C CA . GLN A 1 502 ? -9.479 -20.546 39.258 1.00 73.19 502 GLN A CA 1
ATOM 4186 C C . GLN A 1 502 ? -8.689 -20.544 40.581 1.00 73.19 502 GLN A C 1
ATOM 4188 O O . GLN A 1 502 ? -9.212 -20.985 41.604 1.00 73.19 502 GLN A O 1
ATOM 4193 N N . ILE A 1 503 ? -7.466 -19.997 40.588 1.00 72.94 503 ILE A N 1
ATOM 4194 C CA . ILE A 1 503 ? -6.634 -19.828 41.793 1.00 72.94 503 ILE A CA 1
ATOM 4195 C C . ILE A 1 503 ? -7.243 -18.777 42.737 1.00 72.94 503 ILE A C 1
ATOM 4197 O O . ILE A 1 503 ? -7.294 -18.988 43.948 1.00 72.94 503 ILE A O 1
ATOM 4201 N N . ALA A 1 504 ? -7.764 -17.666 42.208 1.00 70.75 504 ALA A N 1
ATOM 4202 C CA . ALA A 1 504 ? -8.452 -16.650 43.005 1.00 70.75 504 ALA A CA 1
ATOM 4203 C C . ALA A 1 504 ? -9.716 -17.205 43.691 1.00 70.75 504 ALA A C 1
ATOM 4205 O O . ALA A 1 504 ? -9.942 -16.942 44.874 1.00 70.75 504 ALA A O 1
ATOM 4206 N N . LEU A 1 505 ? -10.495 -18.035 42.986 1.00 70.62 505 LEU A N 1
ATOM 4207 C CA . LEU A 1 505 ? -11.642 -18.750 43.561 1.00 70.62 505 LEU A CA 1
ATOM 4208 C C . LEU A 1 505 ? -11.210 -19.737 44.656 1.00 70.62 505 LEU A C 1
ATOM 4210 O O . LEU A 1 505 ? -11.845 -19.801 45.708 1.00 70.62 505 LEU A O 1
ATOM 4214 N N . GLN A 1 506 ? -10.100 -20.453 44.457 1.00 77.56 506 GLN A N 1
ATOM 4215 C CA . GLN A 1 506 ? -9.534 -21.349 45.468 1.00 77.56 506 GLN A CA 1
ATOM 4216 C C . GLN A 1 506 ? -9.069 -20.590 46.726 1.00 77.56 506 GLN A C 1
ATOM 4218 O O . GLN A 1 506 ? -9.307 -21.041 47.846 1.00 77.56 506 GLN A O 1
ATOM 4223 N N . ASN A 1 507 ? -8.459 -19.413 46.565 1.00 76.88 507 ASN A N 1
ATOM 4224 C CA . ASN A 1 507 ? -8.057 -18.559 47.686 1.00 76.88 507 ASN A CA 1
ATOM 4225 C C . ASN A 1 507 ? -9.266 -17.977 48.435 1.00 76.88 507 ASN A C 1
ATOM 4227 O O . ASN A 1 507 ? -9.273 -17.960 49.665 1.00 76.88 507 ASN A O 1
ATOM 4231 N N . SER A 1 508 ? -10.311 -17.555 47.713 1.00 78.69 508 SER A N 1
ATOM 4232 C CA . SER A 1 508 ? -11.582 -17.131 48.315 1.00 78.69 508 SER A CA 1
ATOM 4233 C C . SER A 1 508 ? -12.207 -18.254 49.150 1.00 78.69 508 SER A C 1
ATOM 4235 O O . SER A 1 508 ? -12.607 -18.014 50.289 1.00 78.69 508 SER A O 1
ATOM 4237 N N . LEU A 1 509 ? -12.201 -19.489 48.633 1.00 81.81 509 LEU A N 1
ATOM 4238 C CA . LEU A 1 509 ? -12.686 -20.667 49.351 1.00 81.81 509 LEU A CA 1
ATOM 4239 C C . LEU A 1 509 ? -11.863 -20.946 50.620 1.00 81.81 509 LEU A C 1
ATOM 4241 O O . LEU A 1 509 ? -12.444 -21.206 51.668 1.00 81.81 509 LEU A O 1
ATOM 4245 N N . ASN A 1 510 ? -10.531 -20.842 50.571 1.00 78.75 510 ASN A N 1
ATOM 4246 C CA . ASN A 1 510 ? -9.684 -21.027 51.758 1.00 78.75 510 ASN A CA 1
ATOM 4247 C C . ASN A 1 510 ? -10.003 -20.010 52.868 1.00 78.75 510 ASN A C 1
ATOM 4249 O O . ASN A 1 510 ? -10.093 -20.385 54.038 1.00 78.75 510 ASN A O 1
ATOM 4253 N N . ASN A 1 511 ? -10.245 -18.748 52.503 1.00 77.94 511 ASN A N 1
ATOM 4254 C CA . ASN A 1 511 ? -10.648 -17.711 53.455 1.00 77.94 511 ASN A CA 1
ATOM 4255 C C . ASN A 1 511 ? -12.045 -17.982 54.037 1.00 77.94 511 ASN A C 1
ATOM 4257 O O . ASN A 1 511 ? -12.264 -17.800 55.236 1.00 77.94 511 ASN A O 1
ATOM 4261 N N . ALA A 1 512 ? -12.983 -18.463 53.215 1.00 78.12 512 ALA A N 1
ATOM 4262 C CA . ALA A 1 512 ? -14.307 -18.869 53.681 1.00 78.12 512 ALA A CA 1
ATOM 4263 C C . ALA A 1 512 ? -14.223 -20.024 54.696 1.00 78.12 512 ALA A C 1
ATOM 4265 O O . ALA A 1 512 ? -14.875 -19.974 55.733 1.00 78.12 512 ALA A O 1
ATOM 4266 N N . ILE A 1 513 ? -13.344 -21.007 54.470 1.00 81.19 513 ILE A N 1
ATOM 4267 C CA . ILE A 1 513 ? -13.123 -22.132 55.397 1.00 81.19 513 ILE A CA 1
ATOM 4268 C C . ILE A 1 513 ? -12.609 -21.655 56.762 1.00 81.19 513 ILE A C 1
ATOM 4270 O O . ILE A 1 513 ? -13.019 -22.182 57.800 1.00 81.19 513 ILE A O 1
ATOM 4274 N N . GLU A 1 514 ? -11.705 -20.675 56.784 1.00 79.12 514 GLU A N 1
ATOM 4275 C CA . GLU A 1 514 ? -11.207 -20.102 58.037 1.00 79.12 514 GLU A CA 1
ATOM 4276 C C . GLU A 1 514 ? -12.318 -19.357 58.796 1.00 79.12 514 GLU A C 1
ATOM 4278 O O . GLU A 1 514 ? -12.454 -19.513 60.013 1.00 79.12 514 GLU A O 1
ATOM 4283 N N . ASN A 1 515 ? -13.154 -18.607 58.074 1.00 78.06 515 ASN A N 1
ATOM 4284 C CA . ASN A 1 515 ? -14.294 -17.887 58.642 1.00 78.06 515 ASN A CA 1
ATOM 4285 C C . ASN A 1 515 ? -15.386 -18.833 59.167 1.00 78.06 515 ASN A C 1
ATOM 4287 O O . ASN A 1 515 ? -15.929 -18.589 60.245 1.00 78.06 515 ASN A O 1
ATOM 4291 N N . ASP A 1 516 ? -15.647 -19.950 58.483 1.00 81.06 516 ASP A N 1
ATOM 4292 C CA . ASP A 1 516 ? -16.582 -20.982 58.943 1.00 81.06 516 ASP A CA 1
ATOM 4293 C C . ASP A 1 516 ? -16.139 -21.574 60.288 1.00 81.06 516 ASP A C 1
ATOM 4295 O O . ASP A 1 516 ? -16.950 -21.769 61.195 1.00 81.06 516 ASP A O 1
ATOM 4299 N N . ASN A 1 517 ? -14.840 -21.836 60.462 1.00 78.94 517 ASN A N 1
ATOM 4300 C CA . ASN A 1 517 ? -14.320 -22.353 61.729 1.00 78.94 517 ASN A CA 1
ATOM 4301 C C . ASN A 1 517 ? -14.513 -21.341 62.870 1.00 78.94 517 ASN A C 1
ATOM 4303 O O . ASN A 1 517 ? -14.994 -21.722 63.939 1.00 78.94 517 ASN A O 1
ATOM 4307 N N . LYS A 1 518 ? -14.227 -20.054 62.624 1.00 79.44 518 LYS A N 1
ATOM 4308 C CA . LYS A 1 518 ? -14.438 -18.967 63.600 1.00 79.44 518 LYS A CA 1
ATOM 4309 C C . LYS A 1 518 ? -15.914 -18.812 63.979 1.00 79.44 518 LYS A C 1
ATOM 4311 O O . LYS A 1 518 ? -16.230 -18.638 65.156 1.00 79.44 518 LYS A O 1
ATOM 4316 N N . LEU A 1 519 ? -16.824 -18.954 63.012 1.00 80.38 519 LEU A N 1
ATOM 4317 C CA . LEU A 1 519 ? -18.273 -18.907 63.229 1.00 80.38 519 LEU A CA 1
ATOM 4318 C C . LEU A 1 519 ? -18.739 -19.955 64.252 1.00 80.38 519 LEU A C 1
ATOM 4320 O O . LEU A 1 519 ? -19.473 -19.633 65.189 1.00 80.38 519 LEU A O 1
ATOM 4324 N N . PHE A 1 520 ? -18.289 -21.206 64.112 1.00 81.81 520 PHE A N 1
ATOM 4325 C CA . PHE A 1 520 ? -18.668 -22.279 65.037 1.00 81.81 520 PHE A CA 1
ATOM 4326 C C . PHE A 1 520 ? -17.907 -22.237 66.369 1.00 81.81 520 PHE A C 1
ATOM 4328 O O . PHE A 1 520 ? -18.424 -22.743 67.368 1.00 81.81 520 PHE A O 1
ATOM 4335 N N . GLU A 1 521 ? -16.706 -21.654 66.420 1.00 79.62 521 GLU A N 1
ATOM 4336 C CA . GLU A 1 521 ? -15.979 -21.438 67.677 1.00 79.62 521 GLU A CA 1
ATOM 4337 C C . GLU A 1 521 ? -16.651 -20.384 68.561 1.00 79.62 521 GLU A C 1
ATOM 4339 O O . GLU A 1 521 ? -16.840 -20.641 69.752 1.00 79.62 521 GLU A O 1
ATOM 4344 N N . ASN A 1 522 ? -17.106 -19.269 67.983 1.00 73.75 522 ASN A N 1
ATOM 4345 C CA . ASN A 1 522 ? -17.767 -18.192 68.728 1.00 73.75 522 ASN A CA 1
ATOM 4346 C C . ASN A 1 522 ? -19.038 -18.668 69.448 1.00 73.75 522 ASN A C 1
ATOM 4348 O O . ASN A 1 522 ? -19.243 -18.363 70.620 1.00 73.75 522 ASN A O 1
ATOM 4352 N N . VAL A 1 523 ? -19.855 -19.501 68.800 1.00 79.81 523 VAL A N 1
ATOM 4353 C CA . VAL A 1 523 ? -21.060 -20.070 69.434 1.00 79.81 523 VAL A CA 1
ATOM 4354 C C . VAL A 1 523 ? -20.739 -21.145 70.455 1.00 79.81 523 VAL A C 1
ATOM 4356 O O . VAL A 1 523 ? -21.454 -21.313 71.443 1.00 79.81 523 VAL A O 1
ATOM 4359 N N . LYS A 1 524 ? -19.652 -21.893 70.246 1.00 79.44 524 LYS A N 1
ATOM 4360 C CA . LYS A 1 524 ? -19.238 -22.951 71.169 1.00 79.44 524 LYS A CA 1
ATOM 4361 C C . LYS A 1 524 ? -18.906 -22.395 72.557 1.00 79.44 524 LYS A C 1
ATOM 4363 O O . LYS A 1 524 ? -19.124 -23.109 73.535 1.00 79.44 524 LYS A O 1
ATOM 4368 N N . LEU A 1 525 ? -18.429 -21.150 72.645 1.00 78.06 525 LEU A N 1
ATOM 4369 C CA . LEU A 1 525 ? -18.139 -20.464 73.910 1.00 78.06 525 LEU A CA 1
ATOM 4370 C C . LEU A 1 525 ? -19.391 -20.241 74.775 1.00 78.06 525 LEU A C 1
ATOM 4372 O O . LEU A 1 525 ? -19.279 -20.281 75.995 1.00 78.06 525 LEU A O 1
ATOM 4376 N N . HIS A 1 526 ? -20.570 -20.101 74.159 1.00 81.44 526 HIS A N 1
ATOM 4377 C CA . HIS A 1 526 ? -21.856 -19.862 74.836 1.00 81.44 526 HIS A CA 1
ATOM 4378 C C . HIS A 1 526 ? -22.795 -21.075 74.791 1.00 81.44 526 HIS A C 1
ATOM 4380 O O . HIS A 1 526 ? -24.004 -20.966 74.999 1.00 81.44 526 HIS A O 1
ATOM 4386 N N . LYS A 1 527 ? -22.259 -22.259 74.472 1.00 79.62 527 LYS A N 1
ATOM 4387 C CA . LYS A 1 527 ? -23.063 -23.458 74.215 1.00 79.62 527 LYS A CA 1
ATOM 4388 C C . LYS A 1 527 ? -23.953 -23.838 75.402 1.00 79.62 527 LYS A C 1
ATOM 4390 O O . LYS A 1 527 ? -25.103 -24.204 75.192 1.00 79.62 527 LYS A O 1
ATOM 4395 N N . ASN A 1 528 ? -23.426 -23.777 76.623 1.00 79.31 528 ASN A N 1
ATOM 4396 C CA . ASN A 1 528 ? -24.149 -24.230 77.812 1.00 79.31 528 ASN A CA 1
ATOM 4397 C C . ASN A 1 528 ? -25.361 -23.333 78.102 1.00 79.31 528 ASN A C 1
ATOM 4399 O O . ASN A 1 528 ? -26.426 -23.825 78.463 1.00 79.31 528 ASN A O 1
ATOM 4403 N N . GLU A 1 529 ? -25.206 -22.029 77.900 1.00 80.88 529 GLU A N 1
ATOM 4404 C CA . GLU A 1 529 ? -26.234 -21.012 78.084 1.00 80.88 529 GLU A CA 1
ATOM 4405 C C . GLU A 1 529 ? -27.279 -21.064 76.959 1.00 80.88 529 GLU A C 1
ATOM 4407 O O . GLU A 1 529 ? -28.474 -20.987 77.232 1.00 80.88 529 GLU A O 1
ATOM 4412 N N . ILE A 1 530 ? -26.861 -21.293 75.708 1.00 81.19 530 ILE A N 1
ATOM 4413 C CA . ILE A 1 530 ? -27.774 -21.524 74.574 1.00 81.19 530 ILE A CA 1
ATOM 4414 C C . ILE A 1 530 ? -28.576 -22.820 74.778 1.00 81.19 530 ILE A C 1
ATOM 4416 O O . ILE A 1 530 ? -29.779 -22.850 74.527 1.00 81.19 530 ILE A O 1
ATOM 4420 N N . ASP A 1 531 ? -27.940 -23.895 75.252 1.00 81.38 531 ASP A N 1
ATOM 4421 C CA . ASP A 1 531 ? -28.615 -25.163 75.555 1.00 81.38 531 ASP A CA 1
ATOM 4422 C C . ASP A 1 531 ? -29.583 -25.019 76.747 1.00 81.38 531 ASP A C 1
ATOM 4424 O O . ASP A 1 531 ? -30.638 -25.659 76.761 1.00 81.38 531 ASP A O 1
ATOM 4428 N N . LEU A 1 532 ? -29.282 -24.132 77.705 1.00 80.31 532 LEU A N 1
ATOM 4429 C CA . LEU A 1 532 ? -30.204 -23.753 78.778 1.00 80.31 532 LEU A CA 1
ATOM 4430 C C . LEU A 1 532 ? -31.401 -22.958 78.231 1.00 80.31 532 LEU A C 1
ATOM 4432 O O . LEU A 1 532 ? -32.538 -23.287 78.554 1.00 80.31 532 LEU A O 1
ATOM 4436 N N . LEU A 1 533 ? -31.172 -21.983 77.344 1.00 81.25 533 LEU A N 1
ATOM 4437 C CA . LEU A 1 533 ? -32.232 -21.219 76.672 1.00 81.25 533 LEU A CA 1
ATOM 4438 C C . LEU A 1 533 ? -33.127 -22.097 75.782 1.00 81.25 533 LEU A C 1
ATOM 4440 O O . LEU A 1 533 ? -34.297 -21.781 75.598 1.00 81.25 533 LEU A O 1
ATOM 4444 N N . LYS A 1 534 ? -32.629 -23.227 75.267 1.00 81.00 534 LYS A N 1
ATOM 4445 C CA . LYS A 1 534 ? -33.431 -24.222 74.529 1.00 81.00 534 LYS A CA 1
ATOM 4446 C C . LYS A 1 534 ? -34.331 -25.083 75.412 1.00 81.00 534 LYS A C 1
ATOM 4448 O O . LYS A 1 534 ? -35.246 -25.707 74.886 1.00 81.00 534 LYS A O 1
ATOM 4453 N N . ASN A 1 535 ? -34.076 -25.165 76.716 1.00 82.12 535 ASN A N 1
ATOM 4454 C CA . ASN A 1 535 ? -34.858 -25.982 77.639 1.00 82.12 535 ASN A CA 1
ATOM 4455 C C . ASN A 1 535 ? -35.552 -25.088 78.669 1.00 82.12 535 ASN A C 1
ATOM 4457 O O . ASN A 1 535 ? -35.020 -24.827 79.750 1.00 82.12 535 ASN A O 1
ATOM 4461 N N . TYR A 1 536 ? -36.757 -24.643 78.317 1.00 76.38 536 TYR A N 1
ATOM 4462 C CA . TYR A 1 536 ? -37.539 -23.695 79.107 1.00 76.38 536 TYR A CA 1
ATOM 4463 C C . TYR A 1 536 ? -37.790 -24.165 80.551 1.00 76.38 536 TYR A C 1
ATOM 4465 O O . TYR A 1 536 ? -37.614 -23.390 81.490 1.00 76.38 536 TYR A O 1
ATOM 4473 N N . ASP A 1 537 ? -38.083 -25.454 80.753 1.00 73.56 537 ASP A N 1
ATOM 4474 C CA . ASP A 1 537 ? -38.335 -26.026 82.082 1.00 73.56 537 ASP A CA 1
ATOM 4475 C C . ASP A 1 537 ? -37.098 -25.981 82.995 1.00 73.56 537 ASP A C 1
ATOM 4477 O O . ASP A 1 537 ? -37.212 -25.786 84.207 1.00 73.56 537 ASP A O 1
ATOM 4481 N N . ASN A 1 538 ? -35.900 -26.168 82.433 1.00 77.88 538 ASN A N 1
ATOM 4482 C CA . ASN A 1 538 ? -34.647 -26.053 83.182 1.00 77.88 538 ASN A CA 1
ATOM 4483 C C . ASN A 1 538 ? -34.226 -24.591 83.380 1.00 77.88 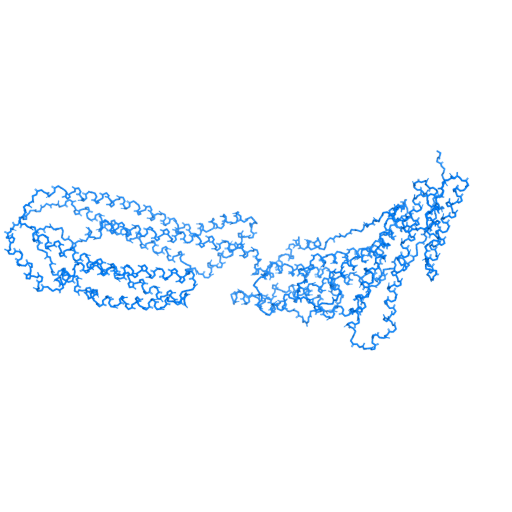538 ASN A C 1
ATOM 4485 O O . ASN A 1 538 ? -33.716 -24.254 84.449 1.00 77.88 538 ASN A O 1
ATOM 4489 N N . LEU A 1 539 ? -34.467 -23.724 82.392 1.00 77.44 539 LEU A N 1
ATOM 4490 C CA . LEU A 1 539 ? -34.208 -22.286 82.469 1.00 77.44 539 LEU A CA 1
ATOM 4491 C C . LEU A 1 539 ? -34.999 -21.637 83.612 1.00 77.44 539 LEU A C 1
ATOM 4493 O O . LEU A 1 539 ? -34.412 -20.923 84.425 1.00 77.44 539 LEU A O 1
ATOM 4497 N N . ILE A 1 540 ? -36.297 -21.947 83.722 1.00 76.44 540 ILE A N 1
ATOM 4498 C CA . ILE A 1 540 ? -37.156 -21.457 84.809 1.00 76.44 540 ILE A CA 1
ATOM 4499 C C . ILE A 1 540 ? -36.640 -21.935 86.164 1.00 76.44 540 ILE A C 1
ATOM 4501 O O . ILE A 1 540 ? -36.471 -21.122 87.066 1.00 76.44 540 ILE A O 1
ATOM 4505 N N . LYS A 1 541 ? -36.324 -23.228 86.318 1.00 77.00 541 LYS A N 1
ATOM 4506 C CA . LYS A 1 541 ? -35.826 -23.770 87.596 1.00 77.00 541 LYS A CA 1
ATOM 4507 C C . LYS A 1 541 ? -34.541 -23.086 88.061 1.00 77.00 541 LYS A C 1
ATOM 4509 O O . LYS A 1 541 ? -34.398 -22.792 89.247 1.00 77.00 541 LYS A O 1
ATOM 4514 N N . VAL A 1 542 ? -33.605 -22.826 87.144 1.00 75.56 542 VAL A N 1
ATOM 4515 C CA . VAL A 1 542 ? -32.354 -22.119 87.462 1.00 75.56 542 VAL A CA 1
ATOM 4516 C C . VAL A 1 542 ? -32.639 -20.652 87.795 1.00 75.56 542 VAL A C 1
ATOM 4518 O O . VAL A 1 542 ? -32.144 -20.162 88.810 1.00 75.56 542 VAL A O 1
ATOM 4521 N N . TYR A 1 543 ? -33.491 -19.977 87.018 1.00 74.06 543 TYR A N 1
ATOM 4522 C CA . TYR A 1 543 ? -33.883 -18.586 87.257 1.00 74.06 543 TYR A CA 1
ATOM 4523 C C . TYR A 1 543 ? -34.600 -18.396 88.600 1.00 74.06 543 TYR A C 1
ATOM 4525 O O . TYR A 1 543 ? -34.211 -17.529 89.379 1.00 74.06 543 TYR A O 1
ATOM 4533 N N . GLU A 1 544 ? -35.584 -19.237 88.927 1.00 69.69 544 GLU A N 1
ATOM 4534 C CA . GLU A 1 544 ? -36.314 -19.200 90.200 1.00 69.69 544 GLU A CA 1
ATOM 4535 C C . GLU A 1 544 ? -35.400 -19.493 91.396 1.00 69.69 544 GLU A C 1
ATOM 4537 O O . GLU A 1 544 ? -35.508 -18.829 92.428 1.00 69.69 544 GLU A O 1
ATOM 4542 N N . SER A 1 545 ? -34.447 -20.423 91.254 1.00 70.19 545 SER A N 1
ATOM 4543 C CA . SER A 1 545 ? -33.473 -20.731 92.312 1.00 70.19 545 SER A CA 1
ATOM 4544 C C . SER A 1 545 ? -32.525 -19.566 92.630 1.00 70.19 545 SER A C 1
ATOM 4546 O O . SER A 1 545 ? -32.058 -19.439 93.764 1.00 70.19 545 SER A O 1
ATOM 4548 N N . LEU A 1 546 ? -32.244 -18.710 91.641 1.00 66.75 546 LEU A N 1
ATOM 4549 C CA . LEU A 1 546 ? -31.411 -17.516 91.791 1.00 66.75 546 LEU A CA 1
ATOM 4550 C C . LEU A 1 546 ? -32.240 -16.306 92.248 1.00 66.75 546 LEU A C 1
ATOM 4552 O O . LEU A 1 546 ? -31.788 -15.570 93.121 1.00 66.75 546 LEU A O 1
ATOM 4556 N N . LYS A 1 547 ? -33.479 -16.163 91.757 1.00 65.12 547 LYS A N 1
ATOM 4557 C CA . LYS A 1 547 ? -34.446 -15.131 92.177 1.00 65.12 547 LYS A CA 1
ATOM 4558 C C . LYS A 1 547 ? -34.843 -15.274 93.652 1.00 65.12 547 LYS A C 1
ATOM 4560 O O . LYS A 1 547 ? -34.943 -14.284 94.367 1.00 65.12 547 LYS A O 1
ATOM 4565 N N . GLN A 1 548 ? -34.998 -16.503 94.156 1.00 58.44 548 GLN A N 1
ATOM 4566 C CA . GLN A 1 548 ? -35.256 -16.742 95.586 1.00 58.44 548 GLN A CA 1
ATOM 4567 C C . GLN A 1 548 ? -34.072 -16.363 96.492 1.00 58.44 548 GLN A C 1
ATOM 4569 O O . GLN A 1 548 ? -34.278 -16.090 97.673 1.00 58.44 548 GLN A O 1
ATOM 4574 N N . LYS A 1 549 ? -32.842 -16.325 95.962 1.00 56.25 549 LYS A N 1
ATOM 4575 C CA . LYS A 1 549 ? -31.647 -15.908 96.713 1.00 56.25 549 LYS A CA 1
ATOM 4576 C C . LYS A 1 549 ? -31.448 -14.390 96.748 1.00 56.25 549 LYS A C 1
ATOM 4578 O O . LYS A 1 549 ? -30.763 -13.922 97.653 1.00 56.25 549 LYS A O 1
ATOM 4583 N N . SER A 1 550 ? -32.018 -13.633 95.805 1.00 51.88 550 SER A N 1
ATOM 4584 C CA . SER A 1 550 ? -31.768 -12.190 95.656 1.00 51.88 550 SER A CA 1
ATOM 4585 C C . SER A 1 550 ? -32.741 -11.272 96.409 1.00 51.88 550 SER A C 1
ATOM 4587 O O . SER A 1 550 ? -32.448 -10.090 96.533 1.00 51.88 550 SER A O 1
ATOM 4589 N N . GLY A 1 551 ? -33.820 -11.800 96.998 1.00 43.88 551 GLY A N 1
ATOM 4590 C CA . GLY A 1 551 ? -34.755 -11.034 97.834 1.00 43.88 551 GLY A CA 1
ATOM 4591 C C . GLY A 1 551 ? -35.666 -10.088 97.038 1.00 43.88 551 GLY A C 1
ATOM 4592 O O . GLY A 1 551 ? -35.219 -9.316 96.199 1.00 43.88 551 GLY A O 1
ATOM 4593 N N . ASN A 1 552 ? -36.973 -10.149 97.307 1.00 45.00 552 ASN A N 1
ATOM 4594 C CA . ASN A 1 552 ? -37.976 -9.310 96.646 1.00 45.00 552 ASN A CA 1
ATOM 4595 C C . ASN A 1 552 ? -37.862 -7.844 97.099 1.00 45.00 552 ASN A C 1
ATOM 4597 O O . ASN A 1 552 ? -38.045 -7.558 98.284 1.00 45.00 552 ASN A O 1
ATOM 4601 N N . GLN A 1 553 ? -37.666 -6.922 96.158 1.00 40.69 553 GLN A N 1
ATOM 4602 C CA . GLN A 1 553 ? -37.992 -5.506 96.332 1.00 40.69 553 GLN A CA 1
ATOM 4603 C C . GLN A 1 553 ? -39.050 -5.105 95.298 1.00 40.69 553 GLN A C 1
ATOM 4605 O O . GLN A 1 553 ? -38.861 -5.288 94.101 1.00 40.69 553 GLN A O 1
ATOM 4610 N N . GLU A 1 554 ? -40.184 -4.599 95.786 1.00 37.31 554 GLU A N 1
ATOM 4611 C CA . GLU A 1 554 ? -41.176 -3.867 94.993 1.00 37.31 554 GLU A CA 1
ATOM 4612 C C . GLU A 1 554 ? -40.660 -2.440 94.751 1.00 37.31 554 GLU A C 1
ATOM 4614 O O . GLU A 1 554 ? -40.174 -1.795 95.685 1.00 37.31 554 GLU A O 1
ATOM 4619 N N . ILE A 1 555 ? -40.793 -1.931 93.522 1.00 36.84 555 ILE A N 1
ATOM 4620 C CA . ILE A 1 555 ? -40.457 -0.545 93.165 1.00 36.84 555 ILE A CA 1
ATOM 4621 C C . ILE A 1 555 ? -41.719 0.200 92.709 1.00 36.84 555 ILE A C 1
ATOM 4623 O O . ILE A 1 555 ? -42.564 -0.329 91.988 1.00 36.84 555 ILE A O 1
ATOM 4627 N N . ASN A 1 556 ? -41.833 1.437 93.200 1.00 31.36 556 ASN A N 1
ATOM 4628 C CA . ASN A 1 556 ? -42.947 2.367 93.036 1.00 31.36 556 ASN A CA 1
ATOM 4629 C C . ASN A 1 556 ? -43.150 2.846 91.589 1.00 31.36 556 ASN A C 1
ATOM 4631 O O . ASN A 1 556 ? -42.209 3.275 90.928 1.00 31.36 556 ASN A O 1
ATOM 4635 N N . LEU A 1 557 ? -44.421 2.895 91.181 1.00 39.41 557 LEU A N 1
ATOM 4636 C CA . LEU A 1 557 ? -44.938 3.560 89.983 1.00 39.41 557 LEU A CA 1
ATOM 4637 C C . LEU A 1 557 ? -45.111 5.068 90.228 1.00 39.41 557 LEU A C 1
ATOM 4639 O O . LEU A 1 557 ? -46.039 5.469 90.933 1.00 39.41 557 LEU A O 1
ATOM 4643 N N . ILE A 1 558 ? -44.269 5.903 89.615 1.00 32.78 558 ILE A N 1
ATOM 4644 C CA . ILE A 1 558 ? -44.607 7.295 89.277 1.00 32.78 558 ILE A CA 1
ATOM 4645 C C . ILE A 1 558 ? -44.094 7.572 87.860 1.00 32.78 558 ILE A C 1
ATOM 4647 O O . ILE A 1 558 ? -42.893 7.491 87.614 1.00 32.78 558 ILE A O 1
ATOM 4651 N N . ASP A 1 559 ? -45.014 7.920 86.958 1.00 39.53 559 ASP A N 1
ATOM 4652 C CA . ASP A 1 559 ? -44.737 8.349 85.586 1.00 39.53 559 ASP A CA 1
ATOM 4653 C C . ASP A 1 559 ? -43.882 9.629 85.566 1.00 39.53 559 ASP A C 1
ATOM 4655 O O . ASP A 1 559 ? -44.347 10.715 85.921 1.00 39.53 559 ASP A O 1
ATOM 4659 N N . TYR A 1 560 ? -42.637 9.508 85.105 1.00 37.03 560 TYR A N 1
ATOM 4660 C CA . TYR A 1 560 ? -41.872 10.613 84.528 1.00 37.03 560 TYR A CA 1
ATOM 4661 C C . TYR A 1 560 ? -41.861 10.418 83.008 1.00 37.03 560 TYR A C 1
ATOM 4663 O O . TYR A 1 560 ? -41.520 9.339 82.526 1.00 37.03 560 TYR A O 1
ATOM 4671 N N . GLU A 1 561 ? -42.228 11.444 82.237 1.00 45.75 561 GLU A N 1
ATOM 4672 C CA . GLU A 1 561 ? -42.017 11.440 80.785 1.00 45.75 561 GLU A CA 1
ATOM 4673 C C . GLU A 1 561 ? -40.516 11.274 80.501 1.00 45.75 561 GLU A C 1
ATOM 4675 O O . GLU A 1 561 ? -39.713 12.155 80.808 1.00 45.75 561 GLU A O 1
ATOM 4680 N N . ASP A 1 562 ? -40.137 10.111 79.966 1.00 53.06 562 ASP A N 1
ATOM 4681 C CA . ASP A 1 562 ? -38.753 9.757 79.668 1.00 53.06 562 ASP A CA 1
ATOM 4682 C C . ASP A 1 562 ? -38.241 10.565 78.454 1.00 53.06 562 ASP A C 1
ATOM 4684 O O . ASP A 1 562 ? -38.698 10.330 77.327 1.00 53.06 562 ASP A O 1
ATOM 4688 N N . PRO A 1 563 ? -37.279 11.494 78.633 1.00 55.62 563 PRO A N 1
ATOM 4689 C CA . PRO A 1 563 ? -36.732 12.309 77.547 1.00 55.62 563 PRO A CA 1
ATOM 4690 C C . PRO A 1 563 ? -35.965 11.491 76.491 1.00 55.62 563 PRO A C 1
ATOM 4692 O O . PRO A 1 563 ? -35.562 12.043 75.470 1.00 55.62 563 PRO A O 1
ATOM 4695 N N . THR A 1 564 ? -35.755 10.185 76.697 1.00 61.12 564 THR A N 1
ATOM 4696 C CA . THR A 1 564 ? -35.090 9.305 75.724 1.00 61.12 564 THR A CA 1
ATOM 4697 C C . THR A 1 564 ? -36.033 8.727 74.662 1.00 61.12 564 THR A C 1
ATOM 4699 O O . THR A 1 564 ? -35.561 8.357 73.585 1.00 61.12 564 THR A O 1
ATOM 4702 N N . LYS A 1 565 ? -37.358 8.709 74.893 1.00 65.81 565 LYS A N 1
ATOM 4703 C CA . LYS A 1 565 ? -38.339 8.173 73.924 1.00 65.81 565 LYS A CA 1
ATOM 4704 C C . LYS A 1 565 ? -38.390 8.973 72.623 1.00 65.81 565 LYS A C 1
ATOM 4706 O O . LYS A 1 565 ? -38.468 8.379 71.549 1.00 65.81 565 LYS A O 1
ATOM 4711 N N . ASP A 1 566 ? -38.297 10.298 72.712 1.00 70.31 566 ASP A N 1
ATOM 4712 C CA . ASP A 1 566 ? -38.280 11.178 71.537 1.00 70.31 566 ASP A CA 1
ATOM 4713 C C . ASP A 1 566 ? -37.008 10.962 70.695 1.00 70.31 566 ASP A C 1
ATOM 4715 O O . ASP A 1 566 ? -37.074 10.816 69.476 1.00 70.31 566 ASP A O 1
ATOM 4719 N N . ILE A 1 567 ? -35.855 10.792 71.353 1.00 73.00 567 ILE A N 1
ATOM 4720 C CA . ILE A 1 567 ? -34.567 10.503 70.698 1.00 73.00 567 ILE A CA 1
ATOM 4721 C C . ILE A 1 567 ? -34.598 9.132 70.000 1.00 73.00 567 ILE A C 1
ATOM 4723 O O . ILE A 1 567 ? -34.128 9.002 68.871 1.00 73.00 567 ILE A O 1
ATOM 4727 N N . ILE A 1 568 ? -35.188 8.109 70.631 1.00 74.06 568 ILE A N 1
ATOM 4728 C CA . ILE A 1 568 ? -35.350 6.771 70.033 1.00 74.06 568 ILE A CA 1
ATOM 4729 C C . ILE A 1 568 ? -36.287 6.821 68.816 1.00 74.06 568 ILE A C 1
ATOM 4731 O O . ILE A 1 568 ? -36.008 6.179 67.804 1.00 74.06 568 ILE A O 1
ATOM 4735 N N . SER A 1 569 ? -37.369 7.604 68.874 1.00 76.50 569 SER A N 1
ATOM 4736 C CA . SER A 1 569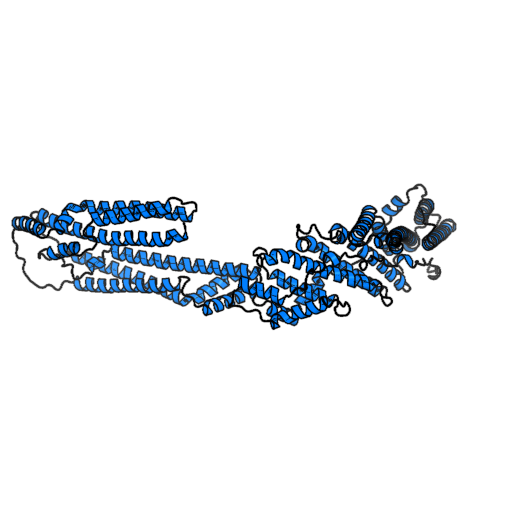 ? -38.264 7.807 67.727 1.00 76.50 569 SER A CA 1
ATOM 4737 C C . SER A 1 569 ? -37.544 8.486 66.556 1.00 76.50 569 SER A C 1
ATOM 4739 O O . SER A 1 569 ? -37.687 8.052 65.413 1.00 76.50 569 SER A O 1
ATOM 4741 N N . GLN A 1 570 ? -36.716 9.498 66.829 1.00 79.69 570 GLN A N 1
ATOM 4742 C CA . GLN A 1 570 ? -35.899 10.159 65.805 1.00 79.69 570 GLN A CA 1
ATOM 4743 C C . GLN A 1 570 ? -34.841 9.211 65.212 1.00 79.69 570 GLN A C 1
ATOM 4745 O O . GLN A 1 570 ? -34.625 9.212 64.002 1.00 79.69 570 GLN A O 1
ATOM 4750 N N . LEU A 1 571 ? -34.222 8.341 66.020 1.00 80.50 571 LEU A N 1
ATOM 4751 C CA . LEU A 1 571 ? -33.291 7.316 65.528 1.00 80.50 571 LEU A CA 1
ATOM 4752 C C . LEU A 1 571 ? -33.979 6.288 64.610 1.00 80.50 571 LEU A C 1
ATOM 4754 O O . LEU A 1 571 ? -33.400 5.919 63.587 1.00 80.50 571 LEU A O 1
ATOM 4758 N N . LYS A 1 572 ? -35.221 5.877 64.911 1.00 80.06 572 LYS A N 1
ATOM 4759 C CA . LYS A 1 572 ? -36.017 4.990 64.036 1.00 80.06 572 LYS A CA 1
ATOM 4760 C C . LYS A 1 572 ? -36.267 5.610 62.667 1.00 80.06 572 LYS A C 1
ATOM 4762 O O . LYS A 1 572 ? -36.084 4.944 61.652 1.00 80.06 572 LYS A O 1
ATOM 4767 N N . GLU A 1 573 ? -36.669 6.879 62.636 1.00 84.38 573 GLU A N 1
ATOM 4768 C CA . GLU A 1 573 ? -36.911 7.601 61.383 1.00 84.38 573 GLU A CA 1
ATOM 4769 C C . GLU A 1 573 ? -35.637 7.655 60.525 1.00 84.38 573 GLU A C 1
ATOM 4771 O O . GLU A 1 573 ? -35.665 7.367 59.329 1.00 84.38 573 GLU A O 1
ATOM 4776 N N . LYS A 1 574 ? -34.489 7.943 61.149 1.00 85.12 574 LYS A N 1
ATOM 4777 C CA . LYS A 1 574 ? -33.187 7.987 60.468 1.00 85.12 574 LYS A CA 1
ATOM 4778 C C . LYS A 1 574 ? -32.734 6.606 59.974 1.00 85.12 574 LYS A C 1
ATOM 4780 O O . LYS A 1 574 ? -32.162 6.516 58.887 1.00 85.12 574 LYS A O 1
ATOM 4785 N N . LEU A 1 575 ? -33.037 5.534 60.710 1.00 82.88 575 LEU A N 1
ATOM 4786 C CA . LEU A 1 575 ? -32.774 4.152 60.291 1.00 82.88 575 LEU A CA 1
ATOM 4787 C C . LEU A 1 575 ? -33.591 3.758 59.048 1.00 82.88 575 LEU A C 1
ATOM 4789 O O . LEU A 1 575 ? -33.052 3.138 58.132 1.00 82.88 575 LEU A O 1
ATOM 4793 N N . GLU A 1 576 ? -34.866 4.146 58.974 1.00 84.62 576 GLU A N 1
ATOM 4794 C CA . GLU A 1 576 ? -35.689 3.910 57.779 1.00 84.62 576 GLU A CA 1
ATOM 4795 C C . GLU A 1 576 ? -35.178 4.705 56.566 1.00 84.62 576 GLU A C 1
ATOM 4797 O O . GLU A 1 576 ? -35.136 4.174 55.456 1.00 84.62 576 GLU A O 1
ATOM 4802 N N . ILE A 1 577 ? -34.673 5.928 56.772 1.00 86.62 577 ILE A N 1
ATOM 4803 C CA . ILE A 1 577 ? -34.011 6.701 55.706 1.00 86.62 577 ILE A CA 1
ATOM 4804 C C . ILE A 1 577 ? -32.761 5.971 55.183 1.00 86.62 577 ILE A C 1
ATOM 4806 O O . ILE A 1 577 ? -32.541 5.925 53.973 1.00 86.62 577 ILE A O 1
ATOM 4810 N N . PHE A 1 578 ? -31.953 5.358 56.053 1.00 83.62 578 PHE A N 1
ATOM 4811 C CA . PHE A 1 578 ? -30.807 4.544 55.632 1.00 83.62 578 PHE A CA 1
ATOM 4812 C C . PHE A 1 578 ? -31.211 3.304 54.822 1.00 83.62 578 PHE A C 1
ATOM 4814 O O . PHE A 1 578 ? -30.592 3.026 53.790 1.00 83.62 578 PHE A O 1
ATOM 4821 N N . LYS A 1 579 ? -32.276 2.598 55.220 1.00 83.06 579 LYS A N 1
ATOM 4822 C CA . LYS A 1 579 ? -32.814 1.470 54.438 1.00 83.06 579 LYS A CA 1
ATOM 4823 C C . LYS A 1 579 ? -33.311 1.915 53.063 1.00 83.06 579 LYS A C 1
ATOM 4825 O O . LYS A 1 579 ? -33.047 1.237 52.070 1.00 83.06 579 LYS A O 1
ATOM 4830 N N . GLU A 1 580 ? -33.969 3.071 52.985 1.00 88.38 580 GLU A N 1
ATOM 4831 C CA . GLU A 1 580 ? -34.430 3.639 51.716 1.00 88.38 580 GLU A CA 1
ATOM 4832 C C . GLU A 1 580 ? -33.255 4.029 50.805 1.00 88.38 580 GLU A C 1
ATOM 4834 O O . GLU A 1 580 ? -33.250 3.680 49.624 1.00 88.38 580 GLU A O 1
ATOM 4839 N N . ILE A 1 581 ? -32.205 4.664 51.343 1.00 86.69 581 ILE A N 1
ATOM 4840 C CA . ILE A 1 581 ? -30.977 4.975 50.587 1.00 86.69 581 ILE A CA 1
ATOM 4841 C C . ILE A 1 581 ? -30.356 3.695 50.010 1.00 86.69 581 ILE A C 1
ATOM 4843 O O . ILE A 1 581 ? -30.005 3.649 48.826 1.00 86.69 581 ILE A O 1
ATOM 4847 N N . GLN A 1 582 ? -30.258 2.636 50.818 1.00 83.19 582 GLN A N 1
ATOM 4848 C CA . GLN A 1 582 ? -29.724 1.345 50.385 1.00 83.19 582 GLN A CA 1
ATOM 4849 C C . GLN A 1 582 ? -30.595 0.707 49.287 1.00 83.19 582 GLN A C 1
ATOM 4851 O O . GLN A 1 582 ? -30.073 0.178 48.299 1.00 83.19 582 GLN A O 1
ATOM 4856 N N . TYR A 1 583 ? -31.923 0.781 49.418 1.00 85.75 583 TYR A N 1
ATOM 4857 C CA . TYR A 1 583 ? -32.867 0.290 48.414 1.00 85.75 583 TYR A CA 1
ATOM 4858 C C . TYR A 1 583 ? -32.724 1.033 47.076 1.00 85.75 583 TYR A C 1
ATOM 4860 O O . TYR A 1 583 ? -32.563 0.391 46.033 1.00 85.75 583 TYR A O 1
ATOM 4868 N N . GLN A 1 584 ? -32.690 2.369 47.097 1.00 86.69 584 GLN A N 1
ATOM 4869 C CA . GLN A 1 584 ? -32.523 3.200 45.899 1.00 86.69 584 GLN A CA 1
ATOM 4870 C C . GLN A 1 584 ? -31.186 2.932 45.193 1.00 86.69 584 GLN A C 1
ATOM 4872 O O . GLN A 1 584 ? -31.141 2.754 43.973 1.00 86.69 584 GLN A O 1
ATOM 4877 N N . ARG A 1 585 ? -30.092 2.792 45.950 1.00 85.25 585 ARG A N 1
ATOM 4878 C CA . ARG A 1 585 ? -28.784 2.400 45.404 1.00 85.25 585 ARG A CA 1
ATOM 4879 C C . ARG A 1 585 ? -28.799 1.021 44.747 1.00 85.25 585 ARG A C 1
ATOM 4881 O O . ARG A 1 585 ? -28.235 0.847 43.669 1.00 85.25 585 ARG A O 1
ATOM 4888 N N . ASN A 1 586 ? -29.487 0.048 45.342 1.00 82.50 586 ASN A N 1
ATOM 4889 C CA . ASN A 1 586 ? -29.630 -1.288 44.757 1.00 82.50 586 ASN A CA 1
ATOM 4890 C C . ASN A 1 586 ? -30.449 -1.282 43.453 1.00 82.50 586 ASN A C 1
ATOM 4892 O O . ASN A 1 586 ? -30.189 -2.097 42.563 1.00 82.50 586 ASN A O 1
ATOM 4896 N N . LEU A 1 587 ? -31.416 -0.369 43.304 1.00 84.94 587 LEU A N 1
ATOM 4897 C CA . LEU A 1 587 ? -32.122 -0.162 42.035 1.00 84.94 587 LEU A CA 1
ATOM 4898 C C . LEU A 1 587 ? -31.200 0.431 40.962 1.00 84.94 587 LEU A C 1
ATOM 4900 O O . LEU A 1 587 ? -31.200 -0.059 39.831 1.00 84.94 587 LEU A O 1
ATOM 4904 N N . LEU A 1 588 ? -30.374 1.422 41.312 1.00 84.88 588 LEU A N 1
ATOM 4905 C CA . LEU A 1 588 ? -29.371 1.990 40.402 1.00 84.88 588 LEU A CA 1
ATOM 4906 C C . LEU A 1 588 ? -28.338 0.939 39.967 1.00 84.88 588 LEU A C 1
ATOM 4908 O O . LEU A 1 588 ? -28.016 0.838 38.785 1.00 84.88 588 LEU A O 1
ATOM 4912 N N . LEU A 1 589 ? -27.903 0.070 40.881 1.00 82.12 589 LEU A N 1
ATOM 4913 C CA . LEU A 1 589 ? -26.965 -1.017 40.586 1.00 82.12 589 LEU A CA 1
ATOM 4914 C C . LEU A 1 589 ? -27.501 -2.007 39.535 1.00 82.12 589 LEU A C 1
ATOM 4916 O O . LEU A 1 589 ? -26.728 -2.585 38.771 1.00 82.12 589 LEU A O 1
ATOM 4920 N N . LYS A 1 590 ? -28.825 -2.200 39.448 1.00 80.44 590 LYS A N 1
ATOM 4921 C CA . LYS A 1 590 ? -29.440 -3.019 38.386 1.00 80.44 590 LYS A CA 1
ATOM 4922 C C . LYS A 1 590 ? -29.368 -2.353 37.011 1.00 80.44 590 LYS A C 1
ATOM 4924 O O . LYS A 1 590 ? -29.272 -3.073 36.022 1.00 80.44 590 LYS A O 1
ATOM 4929 N N . LYS A 1 591 ? -29.388 -1.018 36.947 1.00 74.50 591 LYS A N 1
ATOM 4930 C CA . LYS A 1 591 ? -29.260 -0.250 35.697 1.00 74.50 591 LYS A CA 1
ATOM 4931 C C . LYS A 1 591 ? -27.820 -0.179 35.189 1.00 74.50 591 LYS A C 1
ATOM 4933 O O . LYS A 1 591 ? -27.601 -0.211 33.986 1.00 74.50 591 LYS A O 1
ATOM 4938 N N . PHE A 1 592 ? -26.839 -0.130 36.092 1.00 73.62 592 PHE A N 1
ATOM 4939 C CA . PHE A 1 592 ? -25.418 -0.152 35.722 1.00 73.62 592 PHE A CA 1
ATOM 4940 C C . PHE A 1 592 ? -24.910 -1.547 35.314 1.00 73.62 592 PHE A C 1
ATOM 4942 O O . PHE A 1 592 ? -23.827 -1.664 34.744 1.00 73.62 592 PHE A O 1
ATOM 4949 N N . LYS A 1 593 ? -25.687 -2.615 35.554 1.00 68.88 593 LYS A N 1
ATOM 4950 C CA . LYS A 1 593 ? -25.366 -3.964 35.068 1.00 68.88 593 LYS A CA 1
ATOM 4951 C C . LYS A 1 593 ? -25.729 -4.134 33.580 1.00 68.88 593 LYS A C 1
ATOM 4953 O O . LYS A 1 593 ? -26.806 -3.704 33.164 1.00 68.88 593 LYS A O 1
ATOM 4958 N N . PRO A 1 594 ? -24.902 -4.856 32.799 1.00 56.50 594 PRO A N 1
ATOM 4959 C CA . PRO A 1 594 ? -24.971 -4.903 31.331 1.00 56.50 594 PRO A CA 1
ATOM 4960 C C . PRO A 1 594 ? -26.223 -5.567 30.723 1.00 56.50 594 PRO A C 1
ATOM 4962 O O . PRO A 1 594 ? -26.372 -5.570 29.511 1.00 56.50 594 PRO A O 1
ATOM 4965 N N . ASN A 1 595 ? -27.156 -6.098 31.520 1.00 51.06 595 ASN A N 1
ATOM 4966 C CA . ASN A 1 595 ? -28.300 -6.878 31.021 1.00 51.06 595 ASN A CA 1
ATOM 4967 C C . ASN A 1 595 ? -29.615 -6.081 30.892 1.00 51.06 595 ASN A C 1
ATOM 4969 O O . ASN A 1 595 ? -30.681 -6.693 30.846 1.00 51.06 595 ASN A O 1
ATOM 4973 N N . SER A 1 596 ? -29.575 -4.744 30.905 1.00 50.75 596 SER A N 1
ATOM 4974 C CA . SER A 1 596 ? -30.794 -3.914 30.944 1.00 50.75 596 SER A CA 1
ATOM 4975 C C . SER A 1 596 ? -31.076 -3.081 29.689 1.00 50.75 596 SER A C 1
ATOM 4977 O O . SER A 1 596 ? -32.157 -2.502 29.608 1.00 50.75 596 SER A O 1
ATOM 4979 N N . ALA A 1 597 ? -30.167 -3.042 28.708 1.00 59.03 597 ALA A N 1
ATOM 4980 C CA . ALA A 1 597 ? -30.370 -2.273 27.481 1.00 59.03 597 ALA A CA 1
ATOM 4981 C C . ALA A 1 597 ? -31.260 -3.028 26.482 1.00 59.03 597 ALA A C 1
ATOM 4983 O O . ALA A 1 597 ? -31.135 -4.239 26.288 1.00 59.03 597 ALA A O 1
ATOM 4984 N N . THR A 1 598 ? -32.176 -2.309 25.837 1.00 62.66 598 THR A N 1
ATOM 4985 C CA . THR A 1 598 ? -32.940 -2.852 24.707 1.00 62.66 598 THR A CA 1
ATOM 4986 C C . THR A 1 598 ? -32.094 -2.831 23.429 1.00 62.66 598 THR A C 1
ATOM 4988 O O . THR A 1 598 ? -31.246 -1.959 23.253 1.00 62.66 598 THR A O 1
ATOM 4991 N N . GLN A 1 599 ? -32.343 -3.753 22.489 1.00 56.19 599 GLN A N 1
ATOM 4992 C CA . GLN A 1 599 ? -31.598 -3.813 21.217 1.00 56.19 599 GLN A CA 1
ATOM 4993 C C . GLN A 1 599 ? -31.638 -2.493 20.425 1.00 56.19 599 GLN A C 1
ATOM 4995 O O . GLN A 1 599 ? -30.687 -2.176 19.718 1.00 56.19 599 GLN A O 1
ATOM 5000 N N . GLU A 1 600 ? -32.714 -1.708 20.540 1.00 61.09 600 GLU A N 1
ATOM 5001 C CA . GLU A 1 600 ? -32.829 -0.396 19.887 1.00 61.09 600 GLU A CA 1
ATOM 5002 C C . GLU A 1 600 ? -31.911 0.663 20.521 1.00 61.09 600 GLU A C 1
ATOM 5004 O O . GLU A 1 600 ? -31.350 1.499 19.811 1.00 61.09 600 GLU A O 1
ATOM 5009 N N . GLU A 1 601 ? -31.713 0.617 21.840 1.00 67.31 601 GLU A N 1
ATOM 5010 C CA . GLU A 1 601 ? -30.814 1.525 22.562 1.00 67.31 601 GLU A CA 1
ATOM 5011 C C . GLU A 1 601 ? -29.343 1.205 22.289 1.00 67.31 601 GLU A C 1
ATOM 5013 O O . GLU A 1 601 ? -28.541 2.127 22.129 1.00 67.31 601 GLU A O 1
ATOM 5018 N N . GLU A 1 602 ? -28.998 -0.080 22.178 1.00 66.94 602 GLU A N 1
ATOM 5019 C CA . GLU A 1 602 ? -27.660 -0.527 21.772 1.00 66.94 602 GLU A CA 1
ATOM 5020 C C . GLU A 1 602 ? -27.345 -0.097 20.334 1.00 66.94 602 GLU A C 1
ATOM 5022 O O . GLU A 1 602 ? -26.262 0.420 20.063 1.00 66.94 602 GLU A O 1
ATOM 5027 N N . LEU A 1 603 ? -28.310 -0.227 19.414 1.00 64.44 603 LEU A N 1
ATOM 5028 C CA . LEU A 1 603 ? -28.131 0.191 18.020 1.00 64.44 603 LEU A CA 1
ATOM 5029 C C . LEU A 1 603 ? -27.950 1.709 17.891 1.00 64.44 603 LEU A C 1
ATOM 5031 O O . LEU A 1 603 ? -27.170 2.182 17.063 1.00 64.44 603 LEU A O 1
ATOM 5035 N N . LYS A 1 604 ? -28.686 2.482 18.694 1.00 73.56 604 LYS A N 1
ATOM 5036 C CA . LYS A 1 604 ? -28.575 3.942 18.715 1.00 73.56 604 LYS A CA 1
ATOM 5037 C C . LYS A 1 604 ? -27.236 4.394 19.300 1.00 73.56 604 LYS A C 1
ATOM 5039 O O . LYS A 1 604 ? -26.584 5.236 18.693 1.00 73.56 604 LYS A O 1
ATOM 5044 N N . GLU A 1 605 ? -26.806 3.794 20.412 1.00 75.81 605 GLU A N 1
ATOM 5045 C CA . GLU A 1 605 ? -25.489 4.052 21.013 1.00 75.81 605 GLU A CA 1
ATOM 5046 C C . GLU A 1 605 ? -24.361 3.736 20.029 1.00 75.81 605 GLU A C 1
ATOM 5048 O O . GLU A 1 605 ? -23.483 4.567 19.820 1.00 75.81 605 GLU A O 1
ATOM 5053 N N . HIS A 1 606 ? -24.426 2.581 19.365 1.00 71.06 606 HIS A N 1
ATOM 5054 C CA . HIS A 1 606 ? -23.450 2.205 18.348 1.00 71.06 606 HIS A CA 1
ATOM 5055 C C . HIS A 1 606 ? -23.366 3.249 17.221 1.00 71.06 606 HIS A C 1
ATOM 5057 O O . HIS A 1 606 ? -22.279 3.707 16.874 1.00 71.06 606 HIS A O 1
ATOM 5063 N N . ASN A 1 607 ? -24.507 3.699 16.687 1.00 69.81 607 ASN A N 1
ATOM 5064 C CA . ASN A 1 607 ? -24.531 4.715 15.629 1.00 69.81 607 ASN A CA 1
ATOM 5065 C C . ASN A 1 607 ? -23.968 6.073 16.087 1.00 69.81 607 ASN A C 1
ATOM 5067 O O . ASN A 1 607 ? -23.243 6.722 15.328 1.00 69.81 607 ASN A O 1
ATOM 5071 N N . ASP A 1 608 ? -24.281 6.502 17.311 1.00 76.38 608 ASP A N 1
ATOM 5072 C CA . ASP A 1 608 ? -23.773 7.755 17.879 1.00 76.38 608 ASP A CA 1
ATOM 5073 C C . ASP A 1 608 ? -22.249 7.691 18.093 1.00 76.38 608 ASP A C 1
ATOM 5075 O O . ASP A 1 608 ? -21.529 8.620 17.724 1.00 76.38 608 ASP A O 1
ATOM 5079 N N . VAL A 1 609 ? -21.736 6.569 18.609 1.00 78.88 609 VAL A N 1
ATOM 5080 C CA . VAL A 1 609 ? -20.297 6.336 18.822 1.00 78.88 609 VAL A CA 1
ATOM 5081 C C . VAL A 1 609 ? -19.543 6.307 17.497 1.00 78.88 609 VAL A C 1
ATOM 5083 O O . VAL A 1 609 ? -18.524 6.985 17.351 1.00 78.88 609 VAL A O 1
ATOM 5086 N N . VAL A 1 610 ? -20.061 5.593 16.494 1.00 72.94 610 VAL A N 1
ATOM 5087 C CA . VAL A 1 610 ? -19.472 5.570 15.148 1.00 72.94 610 VAL A CA 1
ATOM 5088 C C . VAL A 1 610 ? -19.430 6.979 14.553 1.00 72.94 610 VAL A C 1
ATOM 5090 O O . VAL A 1 610 ? -18.424 7.357 13.952 1.00 72.94 610 VAL A O 1
ATOM 5093 N N . LYS A 1 611 ? -20.467 7.800 14.762 1.00 78.69 611 LYS A N 1
ATOM 5094 C CA . LYS A 1 611 ? -20.475 9.197 14.311 1.00 78.69 611 LYS A CA 1
ATOM 5095 C C . LYS A 1 611 ? -19.372 10.028 14.979 1.00 78.69 611 LYS A C 1
ATOM 5097 O O . LYS A 1 611 ? -18.657 10.741 14.278 1.00 78.69 611 LYS A O 1
ATOM 5102 N N . ILE A 1 612 ? -19.180 9.883 16.292 1.00 81.19 612 ILE A N 1
ATOM 5103 C CA . ILE A 1 612 ? -18.094 10.548 17.035 1.00 81.19 612 ILE A CA 1
ATOM 5104 C C . ILE A 1 612 ? -16.718 10.128 16.485 1.00 81.19 612 ILE A C 1
ATOM 5106 O O . ILE A 1 612 ? -15.857 10.980 16.258 1.00 81.19 612 ILE A O 1
ATOM 5110 N N . ILE A 1 613 ? -16.525 8.835 16.196 1.00 78.81 613 ILE A N 1
ATOM 5111 C CA . ILE A 1 613 ? -15.275 8.307 15.619 1.00 78.81 613 ILE A CA 1
ATOM 5112 C C . ILE A 1 613 ? -15.007 8.874 14.219 1.00 78.81 613 ILE A C 1
ATOM 5114 O O . ILE A 1 613 ? -13.862 9.158 13.870 1.00 78.81 613 ILE A O 1
ATOM 5118 N N . LEU A 1 614 ? -16.045 9.035 13.396 1.00 70.25 614 LEU A N 1
ATOM 5119 C CA . LEU A 1 614 ? -15.898 9.554 12.034 1.00 70.25 614 LEU A CA 1
ATOM 5120 C C . LEU A 1 614 ? -15.552 11.051 12.002 1.00 70.25 614 LEU A C 1
ATOM 5122 O O . LEU A 1 614 ? -14.858 11.497 11.086 1.00 70.25 614 LEU A O 1
ATOM 5126 N N . GLU A 1 615 ? -16.006 11.823 12.991 1.00 75.88 615 GLU A N 1
ATOM 5127 C CA . GLU A 1 615 ? -15.765 13.268 13.077 1.00 75.88 615 GLU A CA 1
ATOM 5128 C C . GLU A 1 615 ? -14.377 13.611 13.653 1.00 75.88 615 GLU A C 1
ATOM 5130 O O . GLU A 1 615 ? -13.814 14.661 13.325 1.00 75.88 615 GLU A O 1
ATOM 5135 N N . ILE A 1 616 ? -13.784 12.728 14.467 1.00 74.19 616 ILE A N 1
ATOM 5136 C CA . ILE A 1 616 ? -12.580 13.030 15.255 1.00 74.19 616 ILE A CA 1
ATOM 5137 C C . ILE A 1 616 ? -11.429 12.084 14.907 1.00 74.19 616 ILE A C 1
ATOM 5139 O O . ILE A 1 616 ? -11.484 10.879 15.124 1.00 74.19 616 ILE A O 1
ATOM 5143 N N . LYS A 1 617 ? -10.331 12.655 14.395 1.00 66.06 617 LYS A N 1
ATOM 5144 C CA . LYS A 1 617 ? -9.128 11.901 13.989 1.00 66.06 617 LYS A CA 1
ATOM 5145 C C . LYS A 1 617 ? -8.070 11.754 15.089 1.00 66.06 617 LYS A C 1
ATOM 5147 O O . LYS A 1 617 ? -7.162 10.943 14.921 1.00 66.06 617 LYS A O 1
ATOM 5152 N N . ASP A 1 618 ? -8.155 12.554 16.150 1.00 78.56 618 ASP A N 1
ATOM 5153 C CA . ASP A 1 618 ? -7.216 12.562 17.278 1.00 78.56 618 ASP A CA 1
ATOM 5154 C C . ASP A 1 618 ? -7.727 11.651 18.402 1.00 78.56 618 ASP A C 1
ATOM 5156 O O . ASP A 1 618 ? -8.839 11.837 18.894 1.00 78.56 618 ASP A O 1
ATOM 5160 N N . THR A 1 619 ? -6.919 10.668 18.799 1.00 75.44 619 THR A N 1
ATOM 5161 C CA . THR A 1 619 ? -7.292 9.640 19.777 1.00 75.44 619 THR A CA 1
ATOM 5162 C C . THR A 1 619 ? -7.513 10.193 21.189 1.00 75.44 619 THR A C 1
ATOM 5164 O O . THR A 1 619 ? -8.384 9.694 21.897 1.00 75.44 619 THR A O 1
ATOM 5167 N N . GLU A 1 620 ? -6.766 11.215 21.613 1.00 78.81 620 GLU A N 1
ATOM 5168 C CA . GLU A 1 620 ? -6.926 11.805 22.953 1.00 78.81 620 GLU A CA 1
ATOM 5169 C C . GLU A 1 620 ? -8.210 12.637 23.022 1.00 78.81 620 GLU A C 1
ATOM 5171 O O . GLU A 1 620 ? -9.008 12.502 23.952 1.00 78.81 620 GLU A O 1
ATOM 5176 N N . LEU A 1 621 ? -8.475 13.424 21.974 1.00 83.31 621 LEU A N 1
ATOM 5177 C CA . LEU A 1 621 ? -9.734 14.162 21.852 1.00 83.31 621 LEU A CA 1
ATOM 5178 C C . LEU A 1 621 ? -10.939 13.212 21.741 1.00 83.31 621 LEU A C 1
ATOM 5180 O O . LEU A 1 621 ? -12.016 13.507 22.261 1.00 83.31 621 LEU A O 1
ATOM 5184 N N . LEU A 1 622 ? -10.755 12.061 21.089 1.00 82.44 622 LEU A N 1
ATOM 5185 C CA . LEU A 1 622 ? -11.777 11.026 20.969 1.00 82.44 622 LEU A CA 1
ATOM 5186 C C . LEU A 1 622 ? -12.133 10.421 22.333 1.00 82.44 622 LEU A C 1
ATOM 5188 O O . LEU A 1 622 ? -13.315 10.334 22.660 1.00 82.44 622 LEU A O 1
ATOM 5192 N N . LYS A 1 623 ? -11.135 10.076 23.159 1.00 83.81 623 LYS A N 1
ATOM 5193 C CA . LYS A 1 623 ? -11.361 9.599 24.535 1.00 83.81 623 LYS A CA 1
ATOM 5194 C C . LYS A 1 623 ? -12.120 10.616 25.374 1.00 83.81 623 LYS A C 1
ATOM 5196 O O . LYS A 1 623 ? -13.081 10.261 26.050 1.00 83.81 623 LYS A O 1
ATOM 5201 N N . GLN A 1 624 ? -11.737 11.891 25.292 1.00 86.12 624 GLN A N 1
ATOM 5202 C CA . GLN A 1 624 ? -12.455 12.952 25.994 1.00 86.12 624 GLN A CA 1
ATOM 5203 C C . GLN A 1 624 ? -13.932 12.992 25.574 1.00 86.12 624 GLN A C 1
ATOM 5205 O O . GLN A 1 624 ? -14.814 13.075 26.424 1.00 86.12 624 GLN A O 1
ATOM 5210 N N . LYS A 1 625 ? -14.213 12.879 24.273 1.00 86.69 625 LYS A N 1
ATOM 5211 C CA . LYS A 1 625 ? -15.581 12.892 23.743 1.00 86.69 625 LYS A CA 1
ATOM 5212 C C . LYS A 1 625 ? -16.387 11.653 24.109 1.00 86.69 625 LYS A C 1
ATOM 5214 O O . LYS A 1 625 ? -17.576 11.781 24.387 1.00 86.69 625 LYS A O 1
ATOM 5219 N N . PHE A 1 626 ? -15.756 10.483 24.170 1.00 89.62 626 PHE A N 1
ATOM 5220 C CA . PHE A 1 626 ? -16.384 9.285 24.722 1.00 89.62 626 PHE A CA 1
ATOM 5221 C C . PHE A 1 626 ? -16.757 9.480 26.187 1.00 89.62 626 PHE A C 1
ATOM 5223 O O . PHE A 1 626 ? -17.896 9.211 26.555 1.00 89.62 626 PHE A O 1
ATOM 5230 N N . ASN A 1 627 ? -15.856 10.037 26.993 1.00 86.56 627 ASN A N 1
ATOM 5231 C CA . ASN A 1 627 ? -16.130 10.316 28.399 1.00 86.56 627 ASN A CA 1
ATOM 5232 C C . ASN A 1 627 ? -17.234 11.365 28.587 1.00 86.56 627 ASN A C 1
ATOM 5234 O O . ASN A 1 627 ? -18.080 11.200 29.465 1.00 86.56 627 ASN A O 1
ATOM 5238 N N . GLU A 1 628 ? -17.293 12.397 27.739 1.00 88.62 628 GLU A N 1
ATOM 5239 C CA . GLU A 1 628 ? -18.403 13.360 27.710 1.00 88.62 628 GLU A CA 1
ATOM 5240 C C . GLU A 1 628 ? -19.737 12.672 27.371 1.00 88.62 628 GLU A C 1
ATOM 5242 O O . GLU A 1 628 ? -20.713 12.852 28.098 1.00 88.62 628 GLU A O 1
ATOM 5247 N N . TYR A 1 629 ? -19.770 11.829 26.333 1.00 87.75 629 TYR A N 1
ATOM 5248 C CA . TYR A 1 629 ? -20.972 11.091 25.924 1.00 87.75 629 TYR A CA 1
ATOM 5249 C C . TYR A 1 629 ? -21.451 10.105 27.002 1.00 87.75 629 TYR A C 1
ATOM 5251 O O . TYR A 1 629 ? -22.639 10.066 27.324 1.00 87.75 629 TYR A O 1
ATOM 5259 N N . ILE A 1 630 ? -20.533 9.337 27.606 1.00 87.56 630 ILE A N 1
ATOM 5260 C CA . ILE A 1 630 ? -20.832 8.421 28.720 1.00 87.56 630 ILE A CA 1
ATOM 5261 C C . ILE A 1 630 ? -21.394 9.216 29.905 1.00 87.56 630 ILE A C 1
ATOM 5263 O O . ILE A 1 630 ? -22.429 8.848 30.464 1.00 87.56 630 ILE A O 1
ATOM 5267 N N . SER A 1 631 ? -20.757 10.336 30.257 1.00 85.44 631 SER A N 1
ATOM 5268 C CA . SER A 1 631 ? -21.192 11.189 31.368 1.00 85.44 631 SER A CA 1
ATOM 5269 C C . SER A 1 631 ? -22.579 11.781 31.134 1.00 85.44 631 SER A C 1
ATOM 5271 O O . SER A 1 631 ? -23.384 11.821 32.059 1.00 85.44 631 SER A O 1
ATOM 5273 N N . GLU A 1 632 ? -22.888 12.212 29.909 1.00 87.00 632 GLU A N 1
ATOM 5274 C CA . GLU A 1 632 ? -24.212 12.723 29.548 1.00 87.00 632 GLU A CA 1
ATOM 5275 C C . GLU A 1 632 ? -25.274 11.619 29.644 1.00 87.00 632 GLU A C 1
ATOM 5277 O O . GLU A 1 632 ? -26.317 11.816 30.278 1.00 87.00 632 GLU A O 1
ATOM 5282 N N . LYS A 1 633 ? -24.972 10.431 29.103 1.00 84.75 633 LYS A N 1
ATOM 5283 C CA . LYS A 1 633 ? -25.874 9.273 29.091 1.00 84.75 633 LYS A CA 1
ATOM 5284 C C . LYS A 1 633 ? -26.247 8.789 30.492 1.00 84.75 633 LYS A C 1
ATOM 5286 O O . LYS A 1 633 ? -27.405 8.450 30.717 1.00 84.75 633 LYS A O 1
ATOM 5291 N N . TYR A 1 634 ? -25.294 8.780 31.424 1.00 84.31 634 TYR A N 1
ATOM 5292 C CA . TYR A 1 634 ? -25.501 8.348 32.813 1.00 84.31 634 TYR A CA 1
ATOM 5293 C C . TYR A 1 634 ? -25.631 9.520 33.801 1.00 84.31 634 TYR A C 1
ATOM 5295 O O . TYR A 1 634 ? -25.519 9.329 35.016 1.00 84.31 634 TYR A O 1
ATOM 5303 N N . SER A 1 635 ? -25.853 10.745 33.314 1.00 86.69 635 SER A N 1
ATOM 5304 C CA . SER A 1 635 ? -25.863 11.962 34.140 1.00 86.69 635 SER A CA 1
ATOM 5305 C C . SER A 1 635 ? -26.926 11.931 35.240 1.00 86.69 635 SER A C 1
ATOM 5307 O O . SER A 1 635 ? -26.652 12.319 36.380 1.00 86.69 635 SER A O 1
ATOM 5309 N N . PHE A 1 636 ? -28.124 11.435 34.925 1.00 84.75 636 PHE A N 1
ATOM 5310 C CA . PHE A 1 636 ? -29.233 11.327 35.869 1.00 84.75 636 PHE A CA 1
ATOM 5311 C C . PHE A 1 636 ? -28.918 10.339 36.999 1.00 84.75 636 PHE A C 1
ATOM 5313 O O . PHE A 1 636 ? -29.026 10.684 38.180 1.00 84.75 636 PHE A O 1
ATOM 5320 N N . GLU A 1 637 ? -28.477 9.127 36.658 1.00 86.25 637 GLU A N 1
ATOM 5321 C CA . GLU A 1 637 ? -28.098 8.098 37.626 1.00 86.25 637 GLU A CA 1
ATOM 5322 C C . GLU A 1 637 ? -26.918 8.549 38.501 1.00 86.25 637 GLU A C 1
ATOM 5324 O O . GLU A 1 637 ? -26.969 8.398 39.722 1.00 86.25 637 GLU A O 1
ATOM 5329 N N . THR A 1 638 ? -25.894 9.167 37.905 1.00 85.44 638 THR A N 1
ATOM 5330 C CA . THR A 1 638 ? -24.704 9.652 38.631 1.00 85.44 638 THR A CA 1
ATOM 5331 C C . THR A 1 638 ? -25.052 10.806 39.583 1.00 85.44 638 THR A C 1
ATOM 5333 O O . THR A 1 638 ? -24.577 10.856 40.721 1.00 85.44 638 THR A O 1
ATOM 5336 N N . SER A 1 639 ? -25.941 11.715 39.165 1.00 87.25 639 SER A N 1
ATOM 5337 C CA . SER A 1 639 ? -26.420 12.817 40.016 1.00 87.25 639 SER A CA 1
ATOM 5338 C C . SER A 1 639 ? -27.254 12.304 41.189 1.00 87.25 639 SER A C 1
ATOM 5340 O O . SER A 1 639 ? -27.094 12.767 42.319 1.00 87.25 639 SER A O 1
ATOM 5342 N N . THR A 1 640 ? -28.109 11.308 40.936 1.00 87.25 640 THR A N 1
ATOM 5343 C CA . THR A 1 640 ? -28.919 10.649 41.971 1.00 87.25 640 THR A CA 1
ATOM 5344 C C . THR A 1 640 ? -28.025 9.962 42.999 1.00 87.25 640 THR A C 1
ATOM 5346 O O . THR A 1 640 ? -28.229 10.134 44.198 1.00 87.25 640 THR A O 1
ATOM 5349 N N . LEU A 1 641 ? -26.990 9.248 42.548 1.00 86.62 641 LEU A N 1
ATOM 5350 C CA . LEU A 1 641 ? -26.008 8.619 43.427 1.00 86.62 641 LEU A CA 1
ATOM 5351 C C . LEU A 1 641 ? -25.311 9.648 44.327 1.00 86.62 641 LEU A C 1
ATOM 5353 O O . LEU A 1 641 ? -25.297 9.486 45.541 1.00 86.62 641 LEU A O 1
ATOM 5357 N N . THR A 1 642 ? -24.846 10.758 43.750 1.00 86.94 642 THR A N 1
ATOM 5358 C CA . THR A 1 642 ? -24.193 11.848 44.500 1.00 86.94 642 THR A CA 1
ATOM 5359 C C . THR A 1 642 ? -25.115 12.462 45.564 1.00 86.94 642 THR A C 1
ATOM 5361 O O . THR A 1 642 ? -24.681 12.769 46.682 1.00 86.94 642 THR A O 1
ATOM 5364 N N . ALA A 1 643 ? -26.401 12.634 45.243 1.00 88.62 643 ALA A N 1
ATOM 5365 C CA . ALA A 1 643 ? -27.395 13.126 46.192 1.00 88.62 643 ALA A CA 1
ATOM 5366 C C . ALA A 1 643 ? -27.598 12.137 47.352 1.00 88.62 643 ALA A C 1
ATOM 5368 O O . ALA A 1 643 ? -27.584 12.553 48.511 1.00 88.62 643 ALA A O 1
ATOM 5369 N N . LEU A 1 644 ? -27.697 10.835 47.056 1.00 89.00 644 LEU A N 1
ATOM 5370 C CA . LEU A 1 644 ? -27.827 9.778 48.065 1.00 89.00 644 LEU A CA 1
ATOM 5371 C C . LEU A 1 644 ? -26.601 9.707 48.988 1.00 89.00 644 LEU A C 1
ATOM 5373 O O . LEU A 1 644 ? -26.766 9.603 50.202 1.00 89.00 644 LEU A O 1
ATOM 5377 N N . SER A 1 645 ? -25.382 9.853 48.457 1.00 85.56 645 SER A N 1
ATOM 5378 C CA . SER A 1 645 ? -24.152 9.921 49.264 1.00 85.56 645 SER A CA 1
ATOM 5379 C C . SER A 1 645 ? -24.134 11.134 50.192 1.00 85.56 645 SER A C 1
ATOM 5381 O O . SER A 1 645 ? -23.715 11.047 51.347 1.00 85.56 645 SER A O 1
ATOM 5383 N N . THR A 1 646 ? -24.619 12.279 49.708 1.00 88.81 646 THR A N 1
ATOM 5384 C CA . THR A 1 646 ? -24.731 13.501 50.517 1.00 88.81 646 THR A CA 1
ATOM 5385 C C . THR A 1 646 ? -25.764 13.323 51.629 1.00 88.81 646 THR A C 1
ATOM 5387 O O . THR A 1 646 ? -25.497 13.660 52.784 1.00 88.81 646 THR A O 1
ATOM 5390 N N . GLN A 1 647 ? -26.911 12.724 51.303 1.00 90.38 647 GLN A N 1
ATOM 5391 C CA . GLN A 1 647 ? -27.964 12.404 52.262 1.00 90.38 647 GLN A CA 1
ATOM 5392 C C . GLN A 1 647 ? -27.476 11.409 53.324 1.00 90.38 647 GLN A C 1
ATOM 5394 O O . GLN A 1 647 ? -27.721 11.627 54.508 1.00 90.38 647 GLN A O 1
ATOM 5399 N N . GLN A 1 648 ? -26.726 10.369 52.937 1.00 86.81 648 GLN A N 1
ATOM 5400 C CA . GLN A 1 648 ? -26.116 9.424 53.878 1.00 86.81 648 GLN A CA 1
ATOM 5401 C C . GLN A 1 648 ? -25.203 10.145 54.874 1.00 86.81 648 GLN A C 1
ATOM 5403 O O . GLN A 1 648 ? -25.332 9.928 56.076 1.00 86.81 648 GLN A O 1
ATOM 5408 N N . LYS A 1 649 ? -24.309 11.024 54.400 1.00 86.56 649 LYS A N 1
ATOM 5409 C CA . LYS A 1 649 ? -23.402 11.785 55.278 1.00 86.56 649 LYS A CA 1
ATOM 5410 C C . LYS A 1 649 ? -24.164 12.655 56.273 1.00 86.56 649 LYS A C 1
ATOM 5412 O O . LYS A 1 649 ? -23.815 12.689 57.448 1.00 86.56 649 LYS A O 1
ATOM 5417 N N . GLN A 1 650 ? -25.215 13.335 55.816 1.00 89.00 650 GLN A N 1
ATOM 5418 C CA . GLN A 1 650 ? -26.048 14.158 56.689 1.00 89.00 650 GLN A CA 1
ATOM 5419 C C . GLN A 1 650 ? -26.744 13.314 57.766 1.00 89.00 650 GLN A C 1
ATOM 5421 O O . GLN A 1 650 ? -26.656 13.634 58.946 1.00 89.00 650 GLN A O 1
ATOM 5426 N N . VAL A 1 651 ? -27.387 12.213 57.369 1.00 87.25 651 VAL A N 1
ATOM 5427 C CA . VAL A 1 651 ? -28.103 11.320 58.293 1.00 87.25 651 VAL A CA 1
ATOM 5428 C C . VAL A 1 651 ? -27.141 10.640 59.274 1.00 87.25 651 VAL A C 1
ATOM 5430 O O . VAL A 1 651 ? -27.484 10.491 60.442 1.00 87.25 651 VAL A O 1
ATOM 5433 N N . SER A 1 652 ? -25.922 10.300 58.844 1.00 81.81 652 SER A N 1
ATOM 5434 C CA . SER A 1 652 ? -24.874 9.761 59.722 1.00 81.81 652 SER A CA 1
ATOM 5435 C C . SER A 1 652 ? -24.498 10.743 60.832 1.00 81.81 652 SER A C 1
ATOM 5437 O O . SER A 1 652 ? -24.489 10.368 62.001 1.00 81.81 652 SER A O 1
ATOM 5439 N N . ASN A 1 653 ? -24.259 12.012 60.486 1.00 84.25 653 ASN A N 1
ATOM 5440 C CA . ASN A 1 653 ? -23.936 13.049 61.470 1.00 84.25 653 ASN A CA 1
ATOM 5441 C C . ASN A 1 653 ? -25.094 13.279 62.458 1.00 84.25 653 ASN A C 1
ATOM 5443 O O . ASN A 1 653 ? -24.865 13.463 63.656 1.00 84.25 653 ASN A O 1
ATOM 5447 N N . ASP A 1 654 ? -26.338 13.249 61.968 1.00 84.69 654 ASP A N 1
ATOM 5448 C CA . ASP A 1 654 ? -27.531 13.366 62.813 1.00 84.69 654 ASP A CA 1
ATOM 5449 C C . ASP A 1 654 ? -27.615 12.197 63.808 1.00 84.69 654 ASP A C 1
ATOM 5451 O O . ASP A 1 654 ? -27.855 12.408 64.997 1.00 84.69 654 ASP A O 1
ATOM 5455 N N . ILE A 1 655 ? -27.377 10.966 63.343 1.00 82.62 655 ILE A N 1
ATOM 5456 C CA . ILE A 1 655 ? -27.381 9.760 64.179 1.00 82.62 655 ILE A CA 1
ATOM 5457 C C . ILE A 1 655 ? -26.290 9.824 65.248 1.00 82.62 655 ILE A C 1
ATOM 5459 O O . ILE A 1 655 ? -26.577 9.567 66.415 1.00 82.62 655 ILE A O 1
ATOM 5463 N N . GLU A 1 656 ? -25.061 10.195 64.888 1.00 80.69 656 GLU A N 1
ATOM 5464 C CA . GLU A 1 656 ? -23.966 10.351 65.853 1.00 80.69 656 GLU A CA 1
ATOM 5465 C C . GLU A 1 656 ? -24.323 11.369 66.948 1.00 80.69 656 GLU A C 1
ATOM 5467 O O . GLU A 1 656 ? -24.099 11.119 68.137 1.00 80.69 656 GLU A O 1
ATOM 5472 N N . SER A 1 657 ? -24.952 12.487 66.567 1.00 82.06 657 SER A N 1
ATOM 5473 C CA . SER A 1 657 ? -25.441 13.490 67.518 1.00 82.06 657 SER A CA 1
ATOM 5474 C C . SER A 1 657 ? -26.526 12.931 68.444 1.00 82.06 657 SER A C 1
ATOM 5476 O O . SER A 1 657 ? -26.455 13.121 69.661 1.00 82.06 657 SER A O 1
ATOM 5478 N N . LEU A 1 658 ? -27.507 12.208 67.895 1.00 81.06 658 LEU A N 1
ATOM 5479 C CA . LEU A 1 658 ? -28.600 11.600 68.661 1.00 81.06 658 LEU A CA 1
ATOM 5480 C C . LEU A 1 658 ? -28.095 10.514 69.621 1.00 81.06 658 LEU A C 1
ATOM 5482 O O . LEU A 1 658 ? -28.532 10.463 70.770 1.00 81.06 658 LEU A O 1
ATOM 5486 N N . ILE A 1 659 ? -27.127 9.694 69.202 1.00 76.50 659 ILE A N 1
ATOM 5487 C CA . ILE A 1 659 ? -26.480 8.695 70.066 1.00 76.50 659 ILE A CA 1
ATOM 5488 C C . ILE A 1 659 ? -25.757 9.381 71.226 1.00 76.50 659 ILE A C 1
ATOM 5490 O O . ILE A 1 659 ? -25.915 8.961 72.374 1.00 76.50 659 ILE A O 1
ATOM 5494 N N . TYR A 1 660 ? -25.005 10.453 70.962 1.00 76.00 660 TYR A N 1
ATOM 5495 C CA . TYR A 1 660 ? -24.325 11.211 72.013 1.00 76.00 660 TYR A CA 1
ATOM 5496 C C . TYR A 1 660 ? -25.320 11.809 73.023 1.00 76.00 660 TYR A C 1
ATOM 5498 O O . TYR A 1 660 ? -25.117 11.720 74.238 1.00 76.00 660 TYR A O 1
ATOM 5506 N N . GLN A 1 661 ? -26.441 12.357 72.541 1.00 76.62 661 GLN A N 1
ATOM 5507 C CA . GLN A 1 661 ? -27.520 12.858 73.397 1.00 76.62 661 GLN A CA 1
ATOM 5508 C C . GLN A 1 661 ? -28.119 11.737 74.262 1.00 76.62 661 GLN A C 1
ATOM 5510 O O . GLN A 1 661 ? -28.248 11.906 75.477 1.00 76.62 661 GLN A O 1
ATOM 5515 N N . LEU A 1 662 ? -28.379 10.564 73.679 1.00 72.06 662 LEU A N 1
ATOM 5516 C CA . LEU A 1 662 ? -28.916 9.391 74.377 1.00 72.06 662 LEU A CA 1
ATOM 5517 C C . LEU A 1 662 ? -27.946 8.860 75.449 1.00 72.06 662 LEU A C 1
ATOM 5519 O O . LEU A 1 662 ? -28.357 8.538 76.567 1.00 72.06 662 LEU A O 1
ATOM 5523 N N . GLN A 1 663 ? -26.644 8.827 75.154 1.00 68.25 663 GLN A N 1
ATOM 5524 C CA . GLN A 1 663 ? -25.600 8.441 76.110 1.00 68.25 663 GLN A CA 1
ATOM 5525 C C . GLN A 1 663 ? -25.475 9.440 77.271 1.00 68.25 663 GLN A C 1
ATOM 5527 O O . GLN A 1 663 ? -25.346 9.025 78.425 1.00 68.25 663 GLN A O 1
ATOM 5532 N N . SER A 1 664 ? -25.573 10.744 76.988 1.00 59.81 664 SER A N 1
ATOM 5533 C CA . SER A 1 664 ? -25.511 11.806 78.002 1.00 59.81 664 SER A CA 1
ATOM 5534 C C . SER A 1 664 ? -26.736 11.836 78.933 1.00 59.81 664 SER A C 1
ATOM 5536 O O . SER A 1 664 ? -26.622 12.206 80.104 1.00 59.81 664 SER A O 1
ATOM 5538 N N . ALA A 1 665 ? -27.902 11.403 78.439 1.00 59.28 665 ALA A N 1
ATOM 5539 C CA . ALA A 1 665 ? -29.121 11.249 79.231 1.00 59.28 665 ALA A CA 1
ATOM 5540 C C . ALA A 1 665 ? -29.033 10.043 80.186 1.00 59.28 665 ALA A C 1
ATOM 5542 O O . ALA A 1 665 ? -29.417 10.151 81.350 1.00 59.28 665 ALA A O 1
ATOM 5543 N N . LYS A 1 666 ? -28.438 8.924 79.739 1.00 56.94 666 LYS A N 1
ATOM 5544 C CA . LYS A 1 666 ? -28.238 7.713 80.559 1.00 56.94 666 LYS A CA 1
ATOM 5545 C C . LYS A 1 666 ? -27.270 7.911 81.734 1.00 56.94 666 LYS A C 1
ATOM 5547 O O . LYS A 1 666 ? -27.475 7.321 82.789 1.00 56.94 666 LYS A O 1
ATOM 5552 N N . THR A 1 667 ? -26.252 8.768 81.611 1.00 45.59 667 THR A N 1
ATOM 5553 C CA . THR A 1 667 ? -25.233 8.964 82.669 1.00 45.59 667 THR A CA 1
ATOM 5554 C C . THR A 1 667 ? -25.725 9.743 83.897 1.00 45.59 667 THR A C 1
ATOM 5556 O O . THR A 1 667 ? -25.045 9.747 84.921 1.00 45.59 667 THR A O 1
ATOM 5559 N N . LYS A 1 668 ? -26.896 10.395 83.842 1.00 42.28 668 LYS A N 1
ATOM 5560 C CA . LYS A 1 668 ? -27.460 11.143 84.983 1.00 42.28 668 LYS A CA 1
ATOM 5561 C C . LYS A 1 668 ? -28.304 10.294 85.948 1.00 42.28 668 LYS A C 1
ATOM 5563 O O . LYS A 1 668 ? -28.530 10.752 87.064 1.00 42.28 668 LYS A O 1
ATOM 5568 N N . ASN A 1 669 ? -28.714 9.080 85.565 1.00 41.66 669 ASN A N 1
ATOM 5569 C CA . ASN A 1 669 ? -29.668 8.258 86.332 1.00 41.66 669 ASN A CA 1
ATOM 5570 C C . ASN A 1 669 ? -29.061 7.073 87.107 1.00 41.66 669 ASN A C 1
ATOM 5572 O O . ASN A 1 669 ? -29.774 6.417 87.857 1.00 41.66 669 ASN A O 1
ATOM 5576 N N . THR A 1 670 ? -27.761 6.794 86.993 1.00 40.78 670 THR A N 1
ATOM 5577 C CA . THR A 1 670 ? -27.135 5.622 87.634 1.00 40.78 670 THR A CA 1
ATOM 5578 C C . THR A 1 670 ? -26.100 6.026 88.682 1.00 40.78 670 THR A C 1
ATOM 5580 O O . THR A 1 670 ? -24.902 5.983 88.424 1.00 40.78 670 THR A O 1
ATOM 5583 N N . ASN A 1 671 ? -26.558 6.413 89.873 1.00 35.44 671 ASN A N 1
ATOM 5584 C CA . ASN A 1 671 ? -25.738 6.489 91.088 1.00 35.44 671 ASN A CA 1
ATOM 5585 C C . ASN A 1 671 ? -26.545 5.936 92.275 1.00 35.44 671 ASN A C 1
ATOM 5587 O O . ASN A 1 671 ? -27.005 6.704 93.112 1.00 35.44 671 ASN A O 1
ATOM 5591 N N . ASN A 1 672 ? -26.775 4.619 92.288 1.00 38.25 672 ASN A N 1
ATOM 5592 C CA . ASN A 1 672 ? -26.981 3.762 93.470 1.00 38.25 672 ASN A CA 1
ATOM 5593 C C . ASN A 1 672 ? -27.333 2.341 92.990 1.00 38.25 672 ASN A C 1
ATOM 5595 O O . ASN A 1 672 ? -28.334 2.171 92.311 1.00 38.25 672 ASN A O 1
ATOM 5599 N N . ASP A 1 673 ? -26.500 1.333 93.271 1.00 39.66 673 ASP A N 1
ATOM 5600 C CA . ASP A 1 673 ? -26.805 0.329 94.307 1.00 39.66 673 ASP A CA 1
ATOM 5601 C C . ASP A 1 673 ? -25.928 -0.944 94.275 1.00 39.66 673 ASP A C 1
ATOM 5603 O O . ASP A 1 673 ? -25.664 -1.567 93.250 1.00 39.66 673 ASP A O 1
ATOM 5607 N N . ASN A 1 674 ? -25.488 -1.272 95.493 1.00 40.97 674 ASN A N 1
ATOM 5608 C CA . ASN A 1 674 ? -25.230 -2.542 96.182 1.00 40.97 674 ASN A CA 1
ATOM 5609 C C . ASN A 1 674 ? -24.758 -3.835 95.474 1.00 40.97 674 ASN A C 1
ATOM 5611 O O . ASN A 1 674 ? -25.367 -4.429 94.590 1.00 40.97 674 ASN A O 1
ATOM 5615 N N . SER A 1 675 ? -23.697 -4.383 96.076 1.00 41.75 675 SER A N 1
ATOM 5616 C CA . SER A 1 675 ? -22.931 -5.589 95.746 1.00 41.75 675 SER A CA 1
ATOM 5617 C C . SER A 1 675 ? -23.602 -6.938 96.074 1.00 41.75 675 SER A C 1
ATOM 5619 O O . SER A 1 675 ? -22.930 -7.968 96.032 1.00 41.75 675 SER A O 1
ATOM 5621 N N . SER A 1 676 ? -24.907 -6.976 96.355 1.00 44.88 676 SER A N 1
ATOM 5622 C CA . SER A 1 676 ? -25.659 -8.215 96.652 1.00 44.88 676 SER A CA 1
ATOM 5623 C C . SER A 1 676 ? -26.288 -8.864 95.412 1.00 44.88 676 SER A C 1
ATOM 5625 O O . SER A 1 676 ? -26.724 -10.008 95.476 1.00 44.88 676 SER A O 1
ATOM 5627 N N . ASN A 1 677 ? -26.315 -8.152 94.279 1.00 54.44 677 ASN A N 1
ATOM 5628 C CA . ASN A 1 677 ? -27.064 -8.534 93.076 1.00 54.44 677 ASN A CA 1
ATOM 5629 C C . ASN A 1 677 ? -26.178 -9.088 91.938 1.00 54.44 677 ASN A C 1
ATOM 5631 O O . ASN A 1 677 ? -26.669 -9.362 90.848 1.00 54.44 677 ASN A O 1
ATOM 5635 N N . ARG A 1 678 ? -24.864 -9.262 92.164 1.00 58.78 678 ARG A N 1
ATOM 5636 C CA . ARG A 1 678 ? -23.911 -9.619 91.094 1.00 58.78 678 ARG A CA 1
ATOM 5637 C C . ARG A 1 678 ? -24.182 -10.973 90.453 1.00 58.78 678 ARG A C 1
ATOM 5639 O O . ARG A 1 678 ? -24.182 -11.039 89.241 1.00 58.78 678 ARG A O 1
ATOM 5646 N N . GLU A 1 679 ? -24.465 -12.032 91.210 1.00 57.19 679 GLU A N 1
ATOM 5647 C CA . GLU A 1 679 ? -24.668 -13.361 90.603 1.00 57.19 679 GLU A CA 1
ATOM 5648 C C . GLU A 1 679 ? -25.947 -13.440 89.753 1.00 57.19 679 GLU A C 1
ATOM 5650 O O . GLU A 1 679 ? -25.963 -14.111 88.723 1.00 57.19 679 GLU A O 1
ATOM 5655 N N . PHE A 1 680 ? -27.010 -12.735 90.155 1.00 61.81 680 PHE A N 1
ATOM 5656 C CA . PHE A 1 680 ? -28.262 -12.678 89.399 1.00 61.81 680 PHE A CA 1
ATOM 5657 C C . PHE A 1 680 ? -28.131 -11.772 88.170 1.00 61.81 680 PHE A C 1
ATOM 5659 O O . PHE A 1 680 ? -28.565 -12.153 87.085 1.00 61.81 680 PHE A O 1
ATOM 5666 N N . VAL A 1 681 ? -27.466 -10.619 88.306 1.00 64.50 681 VAL A N 1
ATOM 5667 C CA . VAL A 1 681 ? -27.139 -9.726 87.183 1.00 64.50 681 VAL A CA 1
ATOM 5668 C C . VAL A 1 681 ? -26.176 -10.402 86.200 1.00 64.50 681 VAL A C 1
ATOM 5670 O O . VAL A 1 681 ? -26.432 -10.373 85.002 1.00 64.50 681 VAL A O 1
ATOM 5673 N N . ASP A 1 682 ? -25.145 -11.102 86.677 1.00 71.19 682 ASP A N 1
ATOM 5674 C CA . ASP A 1 682 ? -24.196 -11.857 85.848 1.00 71.19 682 ASP A CA 1
ATOM 5675 C C . ASP A 1 682 ? -24.885 -13.024 85.127 1.00 71.19 682 ASP A C 1
ATOM 5677 O O . ASP A 1 682 ? -24.565 -13.318 83.978 1.00 71.19 682 ASP A O 1
ATOM 5681 N N . PHE A 1 683 ? -25.848 -13.697 85.767 1.00 73.81 683 PHE A N 1
ATOM 5682 C CA . PHE A 1 683 ? -26.648 -14.739 85.119 1.00 73.81 683 PHE A CA 1
ATOM 5683 C C . PHE A 1 683 ? -27.544 -14.163 84.013 1.00 73.81 683 PHE A C 1
ATOM 5685 O O . PHE A 1 683 ? -27.574 -14.705 82.908 1.00 73.81 683 PHE A O 1
ATOM 5692 N N . LYS A 1 684 ? -28.218 -13.034 84.272 1.00 68.81 684 LYS A N 1
ATOM 5693 C CA . LYS A 1 684 ? -29.004 -12.308 83.261 1.00 68.81 684 LYS A CA 1
ATOM 5694 C C . LYS A 1 684 ? -28.128 -11.842 82.095 1.00 68.81 684 LYS A C 1
ATOM 5696 O O . LYS A 1 684 ? -28.510 -12.024 80.940 1.00 68.81 684 LYS A O 1
ATOM 5701 N N . GLN A 1 685 ? -26.941 -11.316 82.391 1.00 71.12 685 GLN A N 1
ATOM 5702 C CA . GLN A 1 685 ? -25.977 -10.880 81.385 1.00 71.12 685 GLN A CA 1
ATOM 5703 C C . GLN A 1 685 ? -25.502 -12.057 80.528 1.00 71.12 685 GLN A C 1
ATOM 5705 O O . GLN A 1 685 ? -25.560 -11.973 79.309 1.00 71.12 685 GLN A O 1
ATOM 5710 N N . LYS A 1 686 ? -25.151 -13.200 81.135 1.00 77.56 686 LYS A N 1
ATOM 5711 C CA . LYS A 1 686 ? -24.752 -14.414 80.401 1.00 77.56 686 LYS A CA 1
ATOM 5712 C C . LYS A 1 686 ? -25.839 -14.939 79.463 1.00 77.56 686 LYS A C 1
ATOM 5714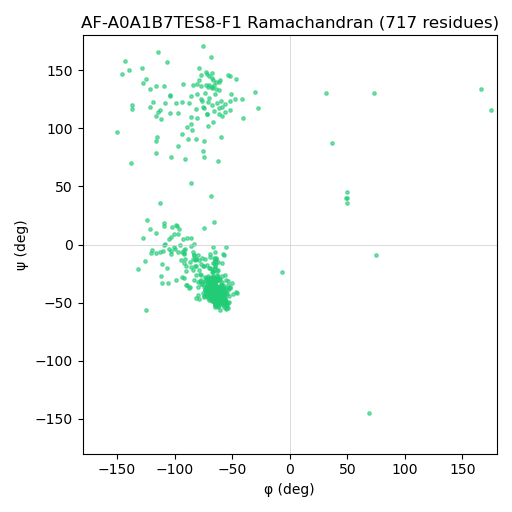 O O . LYS A 1 686 ? -25.513 -15.404 78.375 1.00 77.56 686 LYS A O 1
ATOM 5719 N N . LEU A 1 687 ? -27.111 -14.876 79.865 1.00 77.50 687 LEU A N 1
ATOM 5720 C CA . LEU A 1 687 ? -28.234 -15.265 79.003 1.00 77.50 687 LEU A CA 1
ATOM 5721 C C . LEU A 1 687 ? -28.430 -14.282 77.841 1.00 77.50 687 LEU A C 1
ATOM 5723 O O . LEU A 1 687 ? -28.655 -14.717 76.713 1.00 77.50 687 LEU A O 1
ATOM 5727 N N . SER A 1 688 ? -28.298 -12.980 78.102 1.00 72.06 688 SER A N 1
ATOM 5728 C CA . SER A 1 688 ? -28.357 -11.938 77.070 1.00 72.06 688 SER A CA 1
ATOM 5729 C C . SER A 1 688 ? -27.209 -12.072 76.061 1.00 72.06 688 SER A C 1
ATOM 5731 O O . SER A 1 688 ? -27.441 -12.103 74.852 1.00 72.06 688 SER A O 1
ATOM 5733 N N . ASP A 1 689 ? -25.981 -12.268 76.548 1.00 75.25 689 ASP A N 1
ATOM 5734 C CA . ASP A 1 689 ? -24.785 -12.469 75.724 1.00 75.25 689 ASP A CA 1
ATOM 5735 C C . ASP A 1 689 ? -24.901 -13.749 74.879 1.00 75.25 689 ASP A C 1
ATOM 5737 O O . ASP A 1 689 ? -24.547 -13.763 73.699 1.00 75.25 689 ASP A O 1
ATOM 5741 N N . ALA A 1 690 ? -25.448 -14.826 75.452 1.00 77.56 690 ALA A N 1
ATOM 5742 C CA . ALA A 1 690 ? -25.691 -16.077 74.740 1.00 77.56 690 ALA A CA 1
ATOM 5743 C C . ALA A 1 690 ? -26.745 -15.929 73.631 1.00 77.56 690 ALA A C 1
ATOM 5745 O O . ALA A 1 690 ? -26.564 -16.475 72.540 1.00 77.56 690 ALA A O 1
ATOM 5746 N N . LEU A 1 691 ? -27.817 -15.169 73.878 1.00 78.25 691 LEU A N 1
ATOM 5747 C CA . LEU A 1 691 ? -28.835 -14.872 72.870 1.00 78.25 691 LEU A CA 1
ATOM 5748 C C . LEU A 1 691 ? -28.269 -13.998 71.739 1.00 78.25 691 LEU A C 1
ATOM 5750 O O . LEU A 1 691 ? -28.465 -14.326 70.569 1.00 78.25 691 LEU A O 1
ATOM 5754 N N . GLY A 1 692 ? -27.513 -12.947 72.069 1.00 74.75 692 GLY A N 1
ATOM 5755 C CA . GLY A 1 692 ? -26.848 -12.089 71.082 1.00 74.75 692 GLY A CA 1
ATOM 5756 C C . GLY A 1 692 ? -25.804 -12.839 70.245 1.00 74.75 692 GLY A C 1
ATOM 5757 O O . GLY A 1 692 ? -25.727 -12.664 69.025 1.00 74.75 692 GLY A O 1
ATOM 5758 N N . SER A 1 693 ? -25.059 -13.757 70.870 1.00 77.81 693 SER A N 1
ATOM 5759 C CA . SER A 1 693 ? -24.129 -14.656 70.176 1.00 77.81 693 SER A CA 1
ATOM 5760 C C . SER A 1 693 ? -24.864 -15.617 69.229 1.00 77.81 693 SER A C 1
ATOM 5762 O O . SER A 1 693 ? -24.435 -15.820 68.091 1.00 77.81 693 SER A O 1
ATOM 5764 N N . PHE A 1 694 ? -26.019 -16.155 69.643 1.00 80.44 694 PHE A N 1
ATOM 5765 C CA . PHE A 1 694 ? -26.851 -17.015 68.796 1.00 80.44 694 PHE A CA 1
ATOM 5766 C C . PHE A 1 694 ? -27.469 -16.264 67.604 1.00 80.44 694 PHE A C 1
ATOM 5768 O O . PHE A 1 694 ? -27.486 -16.794 66.494 1.00 80.44 694 PHE A O 1
ATOM 5775 N N . GLN A 1 695 ? -27.935 -15.027 67.793 1.00 78.31 695 GLN A N 1
ATOM 5776 C CA . GLN A 1 695 ? -28.488 -14.202 66.710 1.00 78.31 695 GLN A CA 1
ATOM 5777 C C . GLN A 1 695 ? -27.416 -13.808 65.686 1.00 78.31 695 GLN A C 1
ATOM 5779 O O . GLN A 1 695 ? -27.629 -13.953 64.481 1.00 78.31 695 GLN A O 1
ATOM 5784 N N . THR A 1 696 ? -26.234 -13.405 66.161 1.00 76.88 696 THR A N 1
ATOM 5785 C CA . THR A 1 696 ? -25.066 -13.145 65.304 1.00 76.88 696 THR A CA 1
ATOM 5786 C C . THR A 1 696 ? -24.676 -14.397 64.512 1.00 76.88 696 THR A C 1
ATOM 5788 O O . THR A 1 696 ? -24.390 -14.331 63.317 1.00 76.88 696 THR A O 1
ATOM 5791 N N . PHE A 1 697 ? -24.712 -15.571 65.146 1.00 82.50 697 PHE A N 1
ATOM 5792 C CA . PHE A 1 697 ? -24.479 -16.838 64.458 1.00 82.50 697 PHE A CA 1
ATOM 5793 C C . PHE A 1 697 ? -25.523 -17.149 63.396 1.00 82.50 697 PHE A C 1
ATOM 5795 O O . PHE A 1 697 ? -25.154 -17.564 62.302 1.00 82.50 697 PHE A O 1
ATOM 5802 N N . GLU A 1 698 ? -26.808 -16.949 63.688 1.00 79.81 698 GLU A N 1
ATOM 5803 C CA . GLU A 1 698 ? -27.872 -17.161 62.710 1.00 79.81 698 GLU A CA 1
ATOM 5804 C C . GLU A 1 698 ? -27.663 -16.289 61.463 1.00 79.81 698 GLU A C 1
ATOM 5806 O O . GLU A 1 698 ? -27.781 -16.790 60.341 1.00 79.81 698 GLU A O 1
ATOM 5811 N N . GLN A 1 699 ? -27.328 -15.012 61.648 1.00 75.88 699 GLN A N 1
ATOM 5812 C CA . GLN A 1 699 ? -27.082 -14.089 60.544 1.00 75.88 699 GLN A CA 1
ATOM 5813 C C . GLN A 1 699 ? -25.856 -14.507 59.721 1.00 75.88 699 GLN A C 1
ATOM 5815 O O . GLN A 1 699 ? -25.958 -14.724 58.512 1.00 75.88 699 GLN A O 1
ATOM 5820 N N . ASN A 1 700 ? -24.728 -14.757 60.383 1.00 75.81 700 ASN A N 1
ATOM 5821 C CA . ASN A 1 700 ? -23.495 -15.163 59.711 1.00 75.81 700 ASN A CA 1
ATOM 5822 C C . ASN A 1 700 ? -23.621 -16.546 59.037 1.00 75.81 700 ASN A C 1
ATOM 5824 O O . ASN A 1 700 ? -23.032 -16.791 57.984 1.00 75.81 700 ASN A O 1
ATOM 5828 N N . CYS A 1 701 ? -24.432 -17.461 59.582 1.00 80.19 701 CYS A N 1
ATOM 5829 C CA . CYS A 1 701 ? -24.746 -18.738 58.935 1.00 80.19 701 CYS A CA 1
ATOM 5830 C C . CYS A 1 701 ? -25.558 -18.564 57.644 1.00 80.19 701 CYS A C 1
ATOM 5832 O O . CYS A 1 701 ? -25.347 -19.321 56.693 1.00 80.19 701 CYS A O 1
ATOM 5834 N N . LYS A 1 702 ? -26.489 -17.601 57.585 1.00 78.44 702 LYS A N 1
ATOM 5835 C CA . LYS A 1 702 ? -27.231 -17.290 56.349 1.00 78.44 702 LYS A CA 1
ATOM 5836 C C . LYS A 1 702 ? -26.279 -16.818 55.253 1.00 78.44 702 LYS A C 1
ATOM 5838 O O . LYS A 1 702 ? -26.373 -17.291 54.120 1.00 78.44 702 LYS A O 1
ATOM 5843 N N . GLU A 1 703 ? -25.343 -15.945 55.605 1.00 78.25 703 GLU A N 1
ATOM 5844 C CA . GLU A 1 703 ? -24.336 -15.412 54.684 1.00 78.25 703 GLU A CA 1
ATOM 5845 C C . GLU A 1 703 ? -23.365 -16.493 54.202 1.00 78.25 703 GLU A C 1
ATOM 5847 O O . GLU A 1 703 ? -23.148 -16.624 52.998 1.00 78.25 703 GLU A O 1
ATOM 5852 N N . CYS A 1 704 ? -22.881 -17.346 55.110 1.00 79.12 704 CYS A N 1
ATOM 5853 C CA . CYS A 1 704 ? -22.062 -18.519 54.791 1.00 79.12 704 CYS A CA 1
ATOM 5854 C C . CYS A 1 704 ? -22.743 -19.429 53.748 1.00 79.12 704 CYS A C 1
ATOM 5856 O O . CYS A 1 704 ? -22.162 -19.757 52.712 1.00 79.12 704 CYS A O 1
ATOM 5858 N N . ILE A 1 705 ? -24.011 -19.796 53.963 1.00 79.88 705 ILE A N 1
ATOM 5859 C CA . ILE A 1 705 ? -24.753 -20.654 53.024 1.00 79.88 705 ILE A CA 1
ATOM 5860 C C . ILE A 1 705 ? -24.986 -19.940 51.680 1.00 79.88 705 ILE A C 1
ATOM 5862 O O . ILE A 1 705 ? -24.883 -20.567 50.623 1.00 79.88 705 ILE A O 1
ATOM 5866 N N . SER A 1 706 ? -25.272 -18.635 51.698 1.00 77.94 706 SER A N 1
ATOM 5867 C CA . SER A 1 706 ? -25.441 -17.819 50.487 1.00 77.94 706 SER A CA 1
ATOM 5868 C C . SER A 1 706 ? -24.158 -17.739 49.651 1.00 77.94 706 SER A C 1
ATOM 5870 O O . SER A 1 706 ? -24.205 -17.864 48.422 1.00 77.94 706 SER A O 1
ATOM 5872 N N . TYR A 1 707 ? -23.002 -17.612 50.311 1.00 82.31 707 TYR A N 1
ATOM 5873 C CA . TYR A 1 707 ? -21.691 -17.649 49.669 1.00 82.31 707 TYR A CA 1
ATOM 5874 C C . TYR A 1 707 ? -21.467 -18.976 48.938 1.00 82.31 707 TYR A C 1
ATOM 5876 O O . TYR A 1 707 ? -21.160 -18.965 47.748 1.00 82.31 707 TYR A O 1
ATOM 5884 N N . TYR A 1 708 ? -21.696 -20.119 49.597 1.00 81.69 708 TYR A N 1
ATOM 5885 C CA . TYR A 1 708 ? -21.530 -21.427 48.954 1.00 81.69 708 TYR A CA 1
ATOM 5886 C C . TYR A 1 708 ? -22.478 -21.626 47.766 1.00 81.69 708 TYR A C 1
ATOM 5888 O O . TYR A 1 708 ? -22.057 -22.148 46.736 1.00 81.69 708 TYR A O 1
ATOM 5896 N N . ASN A 1 709 ? -23.731 -21.172 47.861 1.00 75.94 709 ASN A N 1
ATOM 5897 C CA . ASN A 1 709 ? -24.662 -21.218 46.729 1.00 75.94 709 ASN A CA 1
ATOM 5898 C C . ASN A 1 709 ? -24.165 -20.370 45.547 1.00 75.94 709 ASN A C 1
ATOM 5900 O O . ASN A 1 709 ? -24.145 -20.850 44.417 1.00 75.94 709 ASN A O 1
ATOM 5904 N N . SER A 1 710 ? -23.684 -19.153 45.815 1.00 73.81 710 SER A N 1
ATOM 5905 C CA . SER A 1 710 ? -23.117 -18.267 44.788 1.00 73.81 710 SER A CA 1
ATOM 5906 C C . SER A 1 710 ? -21.846 -18.854 44.162 1.00 73.81 710 SER A C 1
ATOM 5908 O O . SER A 1 710 ? -21.629 -18.752 42.955 1.00 73.81 710 SER A O 1
ATOM 5910 N N . LEU A 1 711 ? -21.015 -19.515 44.973 1.00 75.44 711 LEU A N 1
ATOM 5911 C CA . LEU A 1 711 ? -19.813 -20.206 44.517 1.00 75.44 711 LEU A CA 1
ATOM 5912 C C . LEU A 1 711 ? -20.166 -21.372 43.579 1.00 75.44 711 LEU A C 1
ATOM 5914 O O . LEU A 1 711 ? -19.528 -21.534 42.540 1.00 75.44 711 LEU A O 1
ATOM 5918 N N . PHE A 1 712 ? -21.214 -22.144 43.885 1.00 76.00 712 PHE A N 1
ATOM 5919 C CA . PHE A 1 712 ? -21.677 -23.233 43.018 1.00 76.00 712 PHE A CA 1
ATOM 5920 C C . PHE A 1 712 ? -22.278 -22.760 41.686 1.00 76.00 712 PHE A C 1
ATOM 5922 O O . PHE A 1 712 ? -22.220 -23.515 40.718 1.00 76.00 712 PHE A O 1
ATOM 5929 N N . ASP A 1 713 ? -22.771 -21.524 41.591 1.00 72.69 713 ASP A N 1
ATOM 5930 C CA . ASP A 1 713 ? -23.198 -20.922 40.317 1.00 72.69 713 ASP A CA 1
ATOM 5931 C C . ASP A 1 713 ? -22.014 -20.443 39.453 1.00 72.69 713 ASP A C 1
ATOM 5933 O O . ASP A 1 713 ? -22.117 -20.351 38.224 1.00 72.69 713 ASP A O 1
ATOM 5937 N N . LEU A 1 714 ? -20.883 -20.117 40.088 1.00 63.44 714 LEU A N 1
ATOM 5938 C CA . LEU A 1 714 ? -19.672 -19.609 39.435 1.00 63.44 714 LEU A CA 1
ATOM 5939 C C . LEU A 1 714 ? -18.748 -20.728 38.945 1.00 63.44 714 LEU A C 1
ATOM 5941 O O . LEU A 1 714 ? -18.160 -20.601 37.872 1.00 63.44 714 LEU A O 1
ATOM 5945 N N . ILE A 1 715 ? -18.641 -21.827 39.695 1.00 64.38 715 ILE A N 1
ATOM 5946 C CA . ILE A 1 715 ? -17.751 -22.952 39.373 1.00 64.38 715 ILE A CA 1
ATOM 5947 C C . ILE A 1 715 ? -17.964 -23.486 37.936 1.00 64.38 715 ILE A C 1
ATOM 5949 O O . ILE A 1 715 ? -16.977 -23.523 37.209 1.00 64.38 715 ILE A O 1
ATOM 5953 N N . PRO A 1 716 ? -19.191 -23.787 37.450 1.00 64.19 716 PRO A N 1
ATOM 5954 C CA . PRO A 1 716 ? -19.411 -24.321 36.095 1.00 64.19 716 PRO A CA 1
ATOM 5955 C C . PRO A 1 716 ? -19.041 -23.374 34.944 1.00 64.19 716 PRO A C 1
ATOM 5957 O O . PRO A 1 716 ? -19.027 -23.783 33.786 1.00 64.19 716 PRO A O 1
ATOM 5960 N N . LYS A 1 717 ? -18.831 -22.083 35.230 1.00 59.97 717 LYS A N 1
ATOM 5961 C CA . LYS A 1 717 ? -18.447 -21.076 34.227 1.00 59.97 717 LYS A CA 1
ATOM 5962 C C . LYS A 1 717 ? -16.933 -20.948 34.085 1.00 59.97 717 LYS A C 1
ATOM 5964 O O . LYS A 1 717 ? -16.463 -20.388 33.098 1.00 59.97 717 LYS A O 1
ATOM 5969 N N . HIS A 1 718 ? -16.187 -21.422 35.080 1.00 55.59 718 HIS A N 1
ATOM 5970 C CA . HIS A 1 718 ? -14.751 -21.198 35.201 1.00 55.59 718 HIS A CA 1
ATOM 5971 C C . HIS A 1 718 ? -13.936 -22.487 35.346 1.00 55.59 718 HIS A C 1
ATOM 5973 O O . HIS A 1 718 ? -12.724 -22.416 35.167 1.00 55.59 718 HIS A O 1
ATOM 5979 N N . PHE A 1 719 ? -14.564 -23.630 35.630 1.00 56.56 719 PHE A N 1
ATOM 5980 C CA . PHE A 1 719 ? -14.004 -24.986 35.655 1.00 56.56 719 PHE A CA 1
ATOM 5981 C C . PHE A 1 719 ? -14.856 -25.892 34.769 1.00 56.56 719 PHE A C 1
ATOM 5983 O O . PHE A 1 719 ? -14.258 -26.780 34.118 1.00 56.56 719 PHE A O 1
#

InterPro domains:
  IPR004328 BRO1 domain [PS51180] (21-434)
  IPR038499 BRO1 domain superfamily [G3DSA:1.25.40.280] (32-386)

Radius of gyration: 49.68 Å; Cα contacts (8 Å, |Δi|>4): 539; chains: 1; bounding box: 93×71×142 Å

pLDDT: mean 74.65, std 14.93, range [27.78, 94.75]

Mean predicted aligned error: 19.21 Å

Secondary structure (DSSP, 8-state):
------GGGS------SGGGPPPP--TTSSTTTTTTS-SS---HHHHHHHHHHHHHTTSS---HHHHHHHHHHHHHHTSS-TTS--HHHHHHHHHHHHHHHTTS-SSS-S-TTHHHHHHHHHHHHHHHHHHHHHHHHHGGG-TT--HHHHHHHHHHHHHHHHHHHHTHHHHS-TT-TTS-GGGSHHHHHHHHHHHHHHHHHHHHHHHHHHGGGS---HHHHHHHHHHHHHHHS-HHHHHHHHHHHHHHHHHH---TTTTT-HHHHHHHHHHHHHHHHHHHHHHHHHHHHHHHHHHHTS--SHHHHHHHHHHHHHS---TTSHHHHHHHHHHHHHHHHHHHHIIIII----------HHHHHHHH-----------HHHHHHHHHT-HHHHHHHHHHTTTS--HHHHHHHHHHHHHHHHHHHHHHHHHHHHHHHHHHHHHHTTHHHHH-TTS----S----HHHHHHHHHT-TT--HHHHHHHHHHHHHHHHHHTTT--SHHHHHHHHHHHHHHHHHHHHHHHHHTTHHHHHHHT-HHHHHHHHHHHHHHH------------THHHHHHHHHHHHHHHHHHHHHHHHHHHHHSTT---HHHHHHHHHHHHHHHHH---HHHHHHHHHHHHHHHTHHHHHHHHHHHHHHHHHHHHHHHHHHHHHHHHTTS-----TTSHHHHHHHHHHHHHHHHHHHHHHHHHHHHHHHHHHHHHHHHH-

Nearest PDB structures (foldseek):
  4jio-assembly2_B  TM=3.765E-01  e=2.417E-03  Naumovozyma castellii
  5lm2-assembly2_B  TM=3.373E-01  e=6.321E-02  Homo sapiens
  5lm2-assembly1_A  TM=2.799E-01  e=5.284E-01  Homo sapiens

Foldseek 3Di:
DDDDPDPVPPLDDPADDLLQPQQDPPPPQFCLLVVLPLPDLDDPQVLVQLVCCVPPNPPDGADPVLCVVLSVLSCQVVVPDPVRDALVSLLLNLLLVVVVVLLDDPPDDPPPVCVVVVLVSLSVNVSSLVVSLVVLQVVLPPPPQDLVSNLVSLLVNLQSLVVCLVCVCVSPPPPPPPRQPCSDSLNSVLVSLSSLLSSLSSVLVCLSVVCPPPDRPLLVSLQSLVQSLVSLVPCVSVVVNLVSSVVSRVVRDPDPVVVPDPVVVVSSVVSNVSSVVNNLSSNLSSLVSLLVCCVPPVVHLQLNLQLLVLCLVQPDFPPVDVSSVVSSVSSVVSNVVSVVCCVPPPVDHHDNPDNDSVVVSVVRHHHDRPDDHDHVVVVSVVCVVDPVSVVSSCSSCVVSGRPVLVVLVVLLVVLLVVVLVVLLVLLVVLLVVLVCLCVVLVLVVLQDPPPPPPDPDDDPLVVLLCLLVVAPCVPVVVLLVVLVVLLVVLCVLLVPDDDPVSVVLVVVSVVLVVVSVVLSVLLVVLVVLSVLSNDSVNVVVVLVVLVVQLDDDDDDDDDDPQPLVVLSVVSNVLNVLSVVLSVVSVVLNVVSDPPPDDPVRVVVVVVVLSVLSVVDPDSVVSSVVSVVVSCVVCVVSVVVNVVSSVVSVVSSVVNVVSSVVSVVSVVVPDDDDDDSCVVSVVSVVSSVVSSVSVVVSSVVSVVSVVVSVVSVVCSVVND

Organism: NCBI:txid766949

Sequence (719 aa):
MDNILDDENLIELKIPDVAYKILNLHLNNISDLKSVEPYEHLSWYKILKHYYKINYGDSLKLQKDDIKPLTDLYSKINSGNRSDYSSYDILKYIYIINNLQNRLSSDKSLGHKFAYDNLSLNMELLYWIFDMFKHVYNNLFVDSCDDKLKYSFLKESNSILSYLIDHYNVLFSAKLHHLPKLYHIVTLKYLKQLVNTMQQEIFIKITINNSKSKTLNYSLLSKMAYQVYLYYNDENNVNFFLQNRYNNFYASASDEKDKNSKDYVDFFLELSNTIVIKKSFWLIIAVYYHCLNLYTKNSKHGEPISILKVFLNNYSFNEHHEEVVKLKKQLINLLNVITKDNDFIYHEEVDTSTEDYQQVIESKITPLNSNKFVKLEENLKQFSEDPDLNSKIDKMFHHILNLKTLELESIFTAEKEDFLKVQTENILTENMELVTLIDYNQLESLCCENNPIIEDGDLDLASMHKAIETSKYKDIPVIRKQVDYLRQKAVEMTSKATTDNQIALQNSLNNAIENDNKLFENVKLHKNEIDLLKNYDNLIKVYESLKQKSGNQEINLIDYEDPTKDIISQLKEKLEIFKEIQYQRNLLLKKFKPNSATQEEELKEHNDVVKIILEIKDTELLKQKFNEYISEKYSFETSTLTALSTQQKQVSNDIESLIYQLQSAKTKNTNNDNSSNREFVDFKQKLSDALGSFQTFEQNCKECISYYNSLFDLIPKHF